Protein AF-A0A5J2KCX3-F1 (afdb_monomer_lite)

Secondary structure (DSSP, 8-state):
-PPPEEEEEEEEE-SS-GGG-HHHHHHT-EEEEEEEEETTSPPEEEEGGGTPPPPHHHHHHHH-TT-EEEESSHHHHHHHHHHH-GGG---GGGEEEHHHHHHTTT--SSHHHHHHHTT--GGGT--HHHHHHHHHHSS---TTSS-SS--TTT-HHHHHHHHHHHTHHHHHHHHHHHHS--TTSSHHHHHHHHHHHHHHHH-EE--HHHHHHHHHHHHHHHHHHHHHHHHHTTTS-S-TT-HHHHHHHHHHHH----S---HHHHHHHHT-TTS-HHHHHHHHHHHHHT-THHHHHHHHHHHB-TTSEE---EETT-STTT---EE-SS-GGGPPPP-S-----S-----HHHHSSS---TTT-SEEEESS--S-HHHHHHHHTTTSHHHHHHTT-----EEEE---TTSHHHHHHHHHHSS--HHHHHHHHHHHTT--

Foldseek 3Di:
DPQKEKEKDFQKAFQFDCLLDLLQRLLRIDTQWIWIDIDPGDIAIDGVVVVDDDPPVLLCLQVPPRYAYEYAPVLRVLSNCVNHPVSSRDQLLRYDHLLLLQLLVLHHSDLLSLCVVQVPDCPLPDPPLLVVLSCQAHYFDDPPDPGRHDDCVNCVPSVVVNRVSRNSSRVSSVVSVVRGDCPSCDDPNVVVQSVQSVDQVVFAFDPLVVLVVVLVVLVVVQCVLQVVVCVLQVNQGRGLQPFVSLQVSCCVVPVDHQPGLDPVSLVVQLPDPPDDPSNNVSSVSNNSNVDPPSVLSVSLNSNAHPVRGHGPQWDQSPPSVPRDIFGDRNHPVPDDDDPDPDCDDPDDDDDLVVCLPDDACQSNDQEAEAPDFDQDLSSVVSNCVSNDPVSNVVVVHPDHHHYHYDADPPDCSVLSVVVNVDVDDSVVSVVVSCVVVVND

InterPro domains:
  IPR012337 Ribonuclease H-like superfamily [SSF53098] (6-189)
  IPR027417 P-loop containing nucleoside triphosphate hydrolase [G3DSA:3.40.50.300] (278-439)
  IPR027417 P-loop containing nucleoside triphosphate hydrolase [SSF52540] (343-435)
  IPR043502 DNA/RNA polymerase superfamily [SSF56672] (184-343)

Structure (mmCIF, N/CA/C/O backbone):
data_AF-A0A5J2KCX3-F1
#
_entry.id   AF-A0A5J2KCX3-F1
#
loop_
_atom_site.group_PDB
_atom_site.id
_atom_site.type_symbol
_atom_site.label_atom_id
_atom_site.label_alt_id
_atom_site.label_comp_id
_atom_site.label_asym_id
_atom_site.label_entity_id
_atom_site.label_seq_id
_atom_site.pdbx_PDB_ins_code
_atom_site.Cartn_x
_atom_site.Cartn_y
_atom_site.Cartn_z
_atom_site.occupancy
_atom_site.B_iso_or_equiv
_atom_site.auth_seq_id
_atom_site.auth_comp_id
_atom_site.auth_asym_id
_atom_site.auth_atom_id
_atom_site.pdbx_PDB_model_num
ATOM 1 N N . MET A 1 1 ? 18.444 -20.782 -22.127 1.00 43.31 1 MET A N 1
ATOM 2 C CA . MET A 1 1 ? 18.309 -19.416 -22.672 1.00 43.31 1 MET A CA 1
ATOM 3 C C . MET A 1 1 ? 18.262 -18.481 -21.482 1.00 43.31 1 MET A C 1
ATOM 5 O O . MET A 1 1 ? 17.518 -18.776 -20.557 1.00 43.31 1 MET A O 1
ATOM 9 N N . SER A 1 2 ? 19.122 -17.466 -21.430 1.00 58.19 2 SER A N 1
ATOM 10 C CA . SER A 1 2 ? 19.048 -16.434 -20.390 1.00 58.19 2 SER A CA 1
ATOM 11 C C . SER A 1 2 ? 17.694 -15.732 -20.489 1.00 58.19 2 SER A C 1
ATOM 13 O O . SER A 1 2 ? 17.305 -15.339 -21.587 1.00 58.19 2 SER A O 1
ATOM 15 N N . GLU A 1 3 ? 16.966 -15.627 -19.379 1.00 78.12 3 GLU A N 1
ATOM 16 C CA . GLU A 1 3 ? 15.687 -14.911 -19.328 1.00 78.12 3 GLU A CA 1
ATOM 17 C C . GLU A 1 3 ? 15.898 -13.441 -19.716 1.00 78.12 3 GLU A C 1
ATOM 19 O O . GLU A 1 3 ? 16.851 -12.812 -19.255 1.00 78.12 3 GLU A O 1
ATOM 24 N N . ASN A 1 4 ? 15.024 -12.898 -20.567 1.00 93.31 4 ASN A N 1
ATOM 25 C CA . ASN A 1 4 ? 15.053 -11.483 -20.920 1.00 93.31 4 ASN A CA 1
ATOM 26 C C . ASN A 1 4 ? 14.422 -10.675 -19.778 1.00 93.31 4 ASN A C 1
ATOM 28 O O . ASN A 1 4 ? 13.299 -10.964 -19.359 1.00 93.31 4 ASN A O 1
ATOM 32 N N . ILE A 1 5 ? 15.133 -9.676 -19.260 1.00 97.12 5 ILE A N 1
ATOM 33 C CA . ILE A 1 5 ? 14.689 -8.865 -18.124 1.00 97.12 5 ILE A CA 1
ATOM 34 C C . ILE A 1 5 ? 14.474 -7.422 -18.573 1.00 97.12 5 ILE A C 1
ATOM 36 O O . ILE A 1 5 ? 15.388 -6.776 -19.087 1.00 97.12 5 ILE A O 1
ATOM 40 N N . LEU A 1 6 ? 13.281 -6.897 -18.307 1.00 98.06 6 LEU A N 1
ATOM 41 C CA . LEU A 1 6 ? 12.990 -5.471 -18.320 1.00 98.06 6 LEU A CA 1
ATOM 42 C C . LEU A 1 6 ? 13.058 -4.944 -16.888 1.00 98.06 6 LEU A C 1
ATOM 44 O O . LEU A 1 6 ? 12.245 -5.317 -16.046 1.00 98.06 6 LEU A O 1
ATOM 48 N N . TRP A 1 7 ? 14.009 -4.061 -16.623 1.00 98.12 7 TRP A N 1
ATOM 49 C CA . TRP A 1 7 ? 14.049 -3.271 -15.398 1.00 98.12 7 TRP A CA 1
ATOM 50 C C . TRP A 1 7 ? 13.183 -2.038 -15.574 1.00 98.12 7 TRP A C 1
ATOM 52 O O . TRP A 1 7 ? 13.244 -1.416 -16.637 1.00 98.12 7 TRP A O 1
ATOM 62 N N . GLY A 1 8 ? 12.435 -1.660 -14.545 1.00 97.31 8 GLY A N 1
ATOM 63 C CA . GLY A 1 8 ? 11.684 -0.417 -14.576 1.00 97.31 8 GLY A CA 1
ATOM 64 C C . GLY A 1 8 ? 11.508 0.236 -13.216 1.00 97.31 8 GLY A C 1
ATOM 65 O O . GLY A 1 8 ? 11.682 -0.402 -12.178 1.00 97.31 8 GLY A O 1
ATOM 66 N N . ASP A 1 9 ? 11.178 1.520 -13.275 1.00 97.06 9 ASP A N 1
ATOM 67 C CA . ASP A 1 9 ? 10.802 2.368 -12.149 1.00 97.06 9 ASP A CA 1
ATOM 68 C C . ASP A 1 9 ? 9.932 3.532 -12.659 1.00 97.06 9 ASP A C 1
ATOM 70 O O . ASP A 1 9 ? 10.119 3.998 -13.795 1.00 97.06 9 ASP A O 1
ATOM 74 N N . LEU A 1 10 ? 8.945 3.964 -11.866 1.00 97.25 10 LEU A N 1
ATOM 75 C CA . LEU A 1 10 ? 8.004 5.015 -12.253 1.00 97.25 10 LEU A CA 1
ATOM 76 C C . LEU A 1 10 ? 8.040 6.203 -11.3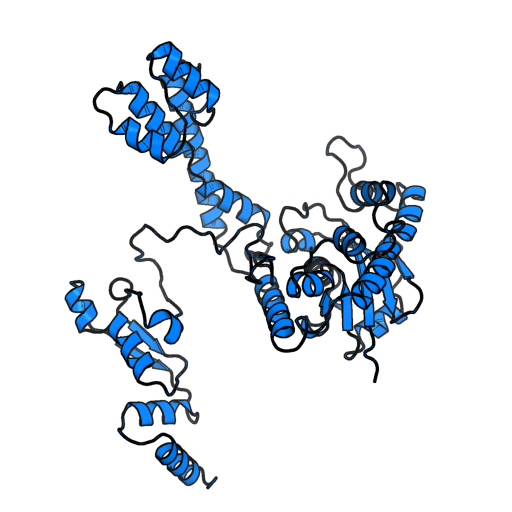03 1.00 97.25 10 LEU A C 1
ATOM 78 O O . LEU A 1 10 ? 7.839 6.078 -10.097 1.00 97.25 10 LEU A O 1
ATOM 82 N N . GLU A 1 11 ? 8.058 7.390 -11.896 1.00 96.88 11 GLU A N 1
ATOM 83 C CA . GLU A 1 11 ? 7.755 8.620 -11.179 1.00 96.88 11 GLU A CA 1
ATOM 84 C C . GLU A 1 11 ? 6.346 9.081 -11.520 1.00 96.88 11 GLU A C 1
ATOM 86 O O . GLU A 1 11 ? 5.977 9.235 -12.689 1.00 96.88 11 GLU A O 1
ATOM 91 N N . THR A 1 12 ? 5.529 9.288 -10.490 1.00 97.31 12 THR A N 1
ATOM 92 C CA . THR A 1 12 ? 4.077 9.429 -10.642 1.00 97.31 12 THR A CA 1
ATOM 93 C C . THR A 1 12 ? 3.536 10.592 -9.822 1.00 97.31 12 THR A C 1
ATOM 95 O O . THR A 1 12 ? 4.061 10.941 -8.766 1.00 97.31 12 THR A O 1
ATOM 98 N N . PHE A 1 13 ? 2.476 11.228 -10.311 1.00 97.38 13 PHE A N 1
ATOM 99 C CA . PHE A 1 13 ? 1.770 12.290 -9.602 1.00 97.38 13 PHE A CA 1
ATOM 100 C C . PHE A 1 13 ? 0.325 11.877 -9.349 1.00 97.38 13 PHE A C 1
ATOM 102 O O . PHE A 1 13 ? -0.349 11.410 -10.256 1.00 97.38 13 PHE A O 1
ATOM 109 N N . SER A 1 14 ? -0.180 12.127 -8.143 1.00 95.94 14 SER A N 1
ATOM 110 C CA . SER A 1 14 ? -1.608 12.026 -7.831 1.00 95.94 14 SER A CA 1
ATOM 111 C C . SER A 1 14 ? -1.989 13.120 -6.844 1.00 95.94 14 SER A C 1
ATOM 113 O O . SER A 1 14 ? -1.207 13.488 -5.958 1.00 95.94 14 SER A O 1
ATOM 115 N N . GLU A 1 15 ? -3.209 13.641 -6.964 1.00 94.19 15 GLU A N 1
ATOM 116 C CA . GLU A 1 15 ? -3.770 14.519 -5.936 1.00 94.19 15 GLU A CA 1
ATOM 117 C C . GLU A 1 15 ? -4.104 13.751 -4.652 1.00 94.19 15 GLU A C 1
ATOM 119 O O . GLU A 1 15 ? -4.073 14.322 -3.554 1.00 94.19 15 GLU A O 1
ATOM 124 N N . ILE A 1 16 ? -4.386 12.453 -4.788 1.00 93.69 16 ILE A N 1
ATOM 125 C CA . ILE A 1 16 ? -4.653 11.549 -3.678 1.00 93.69 16 ILE A CA 1
ATOM 126 C C . ILE A 1 16 ? -3.311 11.208 -3.020 1.00 93.69 16 ILE A C 1
ATOM 128 O O . ILE A 1 16 ? -2.385 10.753 -3.687 1.00 93.69 16 ILE A O 1
ATOM 132 N N . PRO A 1 17 ? -3.144 11.420 -1.705 1.00 92.56 17 PRO A N 1
ATOM 133 C CA . PRO A 1 17 ? -1.904 11.062 -1.028 1.00 92.56 17 PRO A CA 1
ATOM 134 C C . PRO A 1 17 ? -1.668 9.547 -1.017 1.00 92.56 17 PRO A C 1
ATOM 136 O O . PRO A 1 17 ? -2.547 8.799 -0.610 1.00 92.56 17 PRO A O 1
ATOM 139 N N . ILE A 1 18 ? -0.438 9.098 -1.293 1.00 92.50 18 ILE A N 1
ATOM 140 C CA . ILE A 1 18 ? -0.064 7.664 -1.258 1.00 92.50 18 ILE A CA 1
ATOM 141 C C . ILE A 1 18 ? -0.337 6.976 0.094 1.00 92.50 18 ILE A C 1
ATOM 143 O O . ILE A 1 18 ? -0.551 5.771 0.169 1.00 92.50 18 ILE A O 1
ATOM 147 N N . LYS A 1 19 ? -0.381 7.746 1.189 1.00 92.00 19 LYS A N 1
ATOM 148 C CA . LYS A 1 19 ? -0.739 7.247 2.529 1.00 92.00 19 LYS A CA 1
ATOM 149 C C . LYS A 1 19 ? -2.197 6.785 2.653 1.00 92.00 19 LYS A C 1
ATOM 151 O O . LYS A 1 19 ? -2.518 6.156 3.652 1.00 92.00 19 LYS A O 1
ATOM 156 N N . ASN A 1 20 ? -3.043 7.128 1.682 1.00 93.00 20 ASN A N 1
ATOM 157 C CA . ASN A 1 20 ? -4.406 6.621 1.545 1.00 93.00 20 ASN A CA 1
ATOM 158 C C . ASN A 1 20 ? -4.430 5.269 0.795 1.00 93.00 20 ASN A C 1
ATOM 160 O O . ASN A 1 20 ? -5.457 4.827 0.305 1.00 93.00 20 ASN A O 1
ATOM 164 N N . GLY A 1 21 ? -3.272 4.630 0.625 1.00 93.88 21 GLY A N 1
ATOM 165 C CA . GLY A 1 21 ? -3.140 3.358 -0.064 1.00 93.88 21 GLY A CA 1
ATOM 166 C C . GLY A 1 21 ? -2.875 3.479 -1.558 1.00 93.88 21 GLY A C 1
ATOM 167 O O . GLY A 1 21 ? -3.341 4.387 -2.244 1.00 93.88 21 GLY A O 1
ATOM 168 N N . THR A 1 22 ? -2.110 2.513 -2.065 1.00 96.25 22 THR A N 1
ATOM 169 C CA . THR A 1 22 ? -1.644 2.456 -3.455 1.00 96.25 22 THR A CA 1
ATOM 170 C C . THR A 1 22 ? -2.788 2.430 -4.463 1.00 96.25 22 THR A C 1
ATOM 172 O O . THR A 1 22 ? -2.712 3.098 -5.485 1.00 96.25 22 THR A O 1
ATOM 175 N N . HIS A 1 23 ? -3.858 1.681 -4.189 1.00 96.75 23 HIS A N 1
ATOM 176 C CA . HIS A 1 23 ? -4.968 1.549 -5.133 1.00 96.75 23 HIS A CA 1
ATOM 177 C C . HIS A 1 23 ? -5.791 2.835 -5.246 1.00 96.75 23 HIS A C 1
ATOM 179 O O . HIS A 1 23 ? -6.062 3.266 -6.359 1.00 96.75 23 HIS A O 1
ATOM 185 N N . ALA A 1 24 ? -6.125 3.482 -4.124 1.00 95.62 24 ALA A N 1
ATOM 186 C CA . ALA A 1 24 ? -6.794 4.784 -4.144 1.00 95.62 24 ALA A CA 1
ATOM 187 C C . ALA A 1 24 ? -5.898 5.863 -4.775 1.00 95.62 24 ALA A C 1
ATOM 189 O O . ALA A 1 24 ? -6.363 6.674 -5.566 1.00 95.62 24 ALA A O 1
ATOM 190 N N . TYR A 1 25 ? -4.590 5.841 -4.486 1.00 96.94 25 TYR A N 1
ATOM 191 C CA . TYR A 1 25 ? -3.611 6.704 -5.154 1.00 96.94 25 TYR A CA 1
ATOM 192 C C . TYR A 1 25 ? -3.635 6.527 -6.680 1.00 96.94 25 TYR A C 1
ATOM 194 O O . TYR A 1 25 ? -3.673 7.522 -7.407 1.00 96.94 25 TYR A O 1
ATOM 202 N N . ALA A 1 26 ? -3.630 5.272 -7.143 1.00 97.38 26 ALA A N 1
ATOM 203 C CA . ALA A 1 26 ? -3.521 4.897 -8.548 1.00 97.38 26 ALA A CA 1
ATOM 204 C C . ALA A 1 26 ? -4.733 5.305 -9.400 1.00 97.38 26 ALA A C 1
ATOM 206 O O . ALA A 1 26 ? -4.553 5.582 -10.581 1.00 97.38 26 ALA A O 1
ATOM 207 N N . GLU A 1 27 ? -5.937 5.402 -8.824 1.00 95.38 27 GLU A N 1
ATOM 208 C CA . GLU A 1 27 ? -7.145 5.840 -9.550 1.00 95.38 27 GLU A CA 1
ATOM 209 C C . GLU A 1 27 ? -7.016 7.252 -10.139 1.00 95.38 27 GLU A C 1
ATOM 211 O O . GLU A 1 27 ? -7.583 7.536 -11.190 1.00 95.38 27 GLU A O 1
ATOM 216 N N . GLY A 1 28 ? -6.265 8.128 -9.466 1.00 93.88 28 GLY A N 1
ATOM 217 C CA . GLY A 1 28 ? -5.976 9.491 -9.917 1.00 93.88 28 GLY A CA 1
ATOM 218 C C . GLY A 1 28 ? -4.515 9.716 -10.303 1.00 93.88 28 GLY A C 1
ATOM 219 O O . GLY A 1 28 ? -4.093 10.870 -10.388 1.00 93.88 28 GLY A O 1
ATOM 220 N N . ALA A 1 29 ? -3.727 8.648 -10.453 1.00 97.19 29 ALA A N 1
ATOM 221 C CA . ALA A 1 29 ? -2.301 8.763 -10.713 1.00 97.19 29 ALA A CA 1
ATOM 222 C C . ALA A 1 29 ? -1.999 8.974 -12.200 1.00 97.19 29 ALA A C 1
ATOM 224 O O . ALA A 1 29 ? -2.553 8.320 -13.080 1.00 97.19 29 ALA A O 1
ATOM 225 N N . GLU A 1 30 ? -1.037 9.847 -12.462 1.00 96.44 30 GLU A N 1
ATOM 226 C CA . GLU A 1 30 ? -0.424 10.079 -13.760 1.00 96.44 30 GLU A CA 1
ATOM 227 C C . GLU A 1 30 ? 1.025 9.592 -13.706 1.00 96.44 30 GLU A C 1
ATOM 229 O O . GLU A 1 30 ? 1.788 10.007 -12.830 1.00 96.44 30 GLU A O 1
ATOM 234 N N . VAL A 1 31 ? 1.417 8.728 -14.644 1.00 97.56 31 VAL A N 1
ATOM 235 C CA . VAL A 1 31 ? 2.825 8.356 -14.833 1.00 97.56 31 VAL A CA 1
ATOM 236 C C . VAL A 1 31 ? 3.515 9.488 -15.581 1.00 97.56 31 VAL A C 1
ATOM 238 O O . VAL A 1 31 ? 3.147 9.798 -16.712 1.00 97.56 31 VAL A O 1
ATOM 241 N N . MET A 1 32 ? 4.499 10.108 -14.939 1.00 97.25 32 MET A N 1
ATOM 242 C CA . MET A 1 32 ? 5.237 11.242 -15.483 1.00 97.25 32 MET A CA 1
ATOM 243 C C . MET A 1 32 ? 6.518 10.793 -16.175 1.00 97.25 32 MET A C 1
ATOM 245 O O . MET A 1 32 ? 6.762 11.170 -17.320 1.00 97.25 32 MET A O 1
ATOM 249 N N . LEU A 1 33 ? 7.319 9.981 -15.482 1.00 97.62 33 LEU A N 1
ATOM 250 C CA . LEU A 1 33 ? 8.544 9.398 -16.015 1.00 97.62 33 LEU A CA 1
ATOM 251 C C . LEU A 1 33 ? 8.480 7.882 -15.886 1.00 97.62 33 LEU A C 1
ATOM 253 O O . LEU A 1 33 ? 8.009 7.357 -14.877 1.00 97.62 33 LEU A O 1
ATOM 257 N N . PHE A 1 34 ? 8.991 7.195 -16.901 1.00 97.88 34 PHE A N 1
ATOM 258 C CA . PHE A 1 34 ? 9.210 5.757 -16.871 1.00 97.88 34 PHE A CA 1
ATOM 259 C C . PHE A 1 34 ? 10.689 5.501 -17.164 1.00 97.88 34 PHE A C 1
ATOM 261 O O . PHE A 1 34 ? 11.131 5.577 -18.315 1.00 97.88 34 PHE A O 1
ATOM 268 N N . ALA A 1 35 ? 11.459 5.217 -16.116 1.00 97.50 35 ALA A N 1
ATOM 269 C CA . ALA A 1 35 ? 12.824 4.739 -16.252 1.00 97.50 35 ALA A CA 1
ATOM 270 C C . ALA A 1 35 ? 12.806 3.249 -16.600 1.00 97.50 35 ALA A C 1
ATOM 272 O O . ALA A 1 35 ? 12.064 2.472 -16.001 1.00 97.50 35 ALA A O 1
ATOM 273 N N . TRP A 1 36 ? 13.602 2.832 -17.580 1.00 98.00 36 TRP A N 1
ATOM 274 C CA . TRP A 1 36 ? 13.632 1.447 -18.025 1.00 98.00 36 TRP A CA 1
ATOM 275 C C . TRP A 1 36 ? 14.977 1.047 -18.612 1.00 98.00 36 TRP A C 1
ATOM 277 O O . TRP A 1 36 ? 15.740 1.870 -19.122 1.00 98.00 36 TRP A O 1
ATOM 287 N N . ALA A 1 37 ? 15.261 -0.250 -18.566 1.00 97.81 37 ALA A N 1
ATOM 288 C CA . ALA A 1 37 ? 16.454 -0.806 -19.178 1.00 97.81 37 ALA A CA 1
ATOM 289 C C . ALA A 1 37 ? 16.279 -2.301 -19.475 1.00 97.81 37 ALA A C 1
ATOM 291 O O . ALA A 1 37 ? 15.648 -3.021 -18.705 1.00 97.81 37 ALA A O 1
ATOM 292 N N . ILE A 1 38 ? 16.859 -2.787 -20.574 1.00 97.00 38 ILE A N 1
ATOM 293 C CA . ILE A 1 38 ? 16.788 -4.204 -20.966 1.00 97.00 38 ILE A CA 1
ATOM 294 C C . ILE A 1 38 ? 18.089 -4.897 -20.567 1.00 97.00 38 ILE A C 1
ATOM 296 O O . ILE A 1 38 ? 19.165 -4.444 -20.952 1.00 97.00 38 ILE A O 1
ATOM 300 N N . ASN A 1 39 ? 18.001 -5.997 -19.818 1.00 95.31 39 ASN A N 1
ATOM 301 C CA . ASN A 1 39 ? 19.136 -6.801 -19.349 1.00 95.31 39 ASN A CA 1
ATOM 302 C C . ASN A 1 39 ? 20.215 -5.934 -18.682 1.00 95.31 39 ASN A C 1
ATOM 304 O O . ASN A 1 39 ? 19.905 -5.264 -17.699 1.00 95.31 39 ASN A O 1
ATOM 308 N N . ASP A 1 40 ? 21.437 -5.910 -19.221 1.00 94.06 40 ASP A N 1
ATOM 309 C CA . ASP A 1 40 ? 22.555 -5.055 -18.788 1.00 94.06 40 ASP A CA 1
ATOM 310 C C . ASP A 1 40 ? 22.742 -3.811 -19.681 1.00 94.06 40 ASP A C 1
ATOM 312 O O . ASP A 1 40 ? 23.729 -3.088 -19.563 1.00 94.06 40 ASP A O 1
ATOM 316 N N . GLY A 1 41 ? 21.796 -3.544 -20.586 1.00 95.06 41 GLY A N 1
ATOM 317 C CA . GLY A 1 41 ? 21.801 -2.372 -21.455 1.00 95.06 41 GLY A CA 1
ATOM 318 C C . GLY A 1 41 ? 21.657 -1.046 -20.692 1.00 95.06 41 GLY A C 1
ATOM 319 O O . GLY A 1 41 ? 21.331 -1.042 -19.493 1.00 95.06 41 GLY A O 1
ATOM 320 N N . PRO A 1 42 ? 21.876 0.089 -21.385 1.00 95.50 42 PRO A N 1
ATOM 321 C CA . PRO A 1 42 ? 21.829 1.416 -20.780 1.00 95.50 42 PRO A CA 1
ATOM 322 C C . PRO A 1 42 ? 20.446 1.725 -20.200 1.00 95.50 42 PRO A C 1
ATOM 324 O O . PRO A 1 42 ? 19.422 1.279 -20.726 1.00 95.50 42 PRO A O 1
ATOM 327 N N . VAL A 1 43 ? 20.429 2.507 -19.120 1.00 95.69 43 VAL A N 1
ATOM 328 C CA . VAL A 1 43 ? 19.188 3.022 -18.539 1.00 95.69 43 VAL A CA 1
ATOM 329 C C . VAL A 1 43 ? 18.676 4.179 -19.384 1.00 95.69 43 VAL A C 1
ATOM 331 O O . VAL A 1 43 ? 19.417 5.102 -19.712 1.00 95.69 43 VAL A O 1
ATOM 334 N N . ASN A 1 44 ? 17.398 4.115 -19.735 1.00 96.56 44 ASN A N 1
ATOM 335 C CA . ASN A 1 44 ? 16.683 5.143 -20.473 1.00 96.56 44 ASN A CA 1
ATOM 336 C C . ASN A 1 44 ? 15.561 5.687 -19.593 1.00 96.56 44 ASN A C 1
ATOM 338 O O . ASN A 1 44 ? 14.965 4.942 -18.821 1.00 96.56 44 ASN A O 1
ATOM 342 N N . VAL A 1 45 ? 15.232 6.968 -19.736 1.00 96.75 45 VAL A N 1
ATOM 343 C CA . VAL A 1 45 ? 14.095 7.578 -19.039 1.00 96.75 45 VAL A CA 1
ATOM 344 C C . VAL A 1 45 ? 13.157 8.167 -20.076 1.00 96.75 45 VAL A C 1
ATOM 346 O O . VAL A 1 45 ? 13.530 9.054 -20.842 1.00 96.75 45 VAL A O 1
ATOM 349 N N . TRP A 1 46 ? 11.939 7.642 -20.123 1.00 97.44 46 TRP A N 1
ATOM 350 C CA . TRP A 1 46 ? 10.877 8.172 -20.961 1.00 97.44 46 TRP A CA 1
ATOM 351 C C . TRP A 1 46 ? 10.106 9.247 -20.198 1.00 97.44 46 TRP A C 1
ATOM 353 O O . TRP A 1 46 ? 9.433 8.947 -19.213 1.00 97.44 46 TRP A O 1
ATOM 363 N N . ASP A 1 47 ? 10.187 10.491 -20.672 1.00 96.88 47 ASP A N 1
ATOM 364 C CA . ASP A 1 47 ? 9.286 11.563 -20.249 1.00 96.88 47 ASP A CA 1
ATOM 365 C C . ASP A 1 47 ? 7.940 11.412 -20.965 1.00 96.88 47 ASP A C 1
ATOM 367 O O . ASP A 1 47 ? 7.780 11.778 -22.134 1.00 96.88 47 ASP A O 1
ATOM 371 N N . VAL A 1 48 ? 6.966 10.851 -20.251 1.00 96.25 48 VAL A N 1
ATOM 372 C CA . VAL A 1 48 ? 5.604 10.636 -20.750 1.00 96.25 48 VAL A CA 1
ATOM 373 C C . VAL A 1 48 ? 4.915 11.980 -21.009 1.00 96.25 48 VAL A C 1
ATOM 375 O O . VAL A 1 48 ? 4.141 12.130 -21.956 1.00 96.25 48 VAL A O 1
ATOM 378 N N . THR A 1 49 ? 5.225 12.993 -20.197 1.00 94.31 49 THR A N 1
ATOM 379 C CA . THR A 1 49 ? 4.578 14.312 -20.251 1.00 94.31 49 THR A CA 1
ATOM 380 C C . THR A 1 49 ? 4.983 15.126 -21.481 1.00 94.31 49 THR A C 1
ATOM 382 O O . THR A 1 49 ? 4.283 16.070 -21.858 1.00 94.31 49 THR A O 1
ATOM 385 N N . ALA A 1 50 ? 6.081 14.746 -22.143 1.00 92.69 50 ALA A N 1
ATOM 386 C CA . ALA A 1 50 ? 6.557 15.374 -23.372 1.00 92.69 50 ALA A CA 1
ATOM 387 C C . ALA A 1 50 ? 5.657 15.094 -24.595 1.00 92.69 50 ALA A C 1
ATOM 389 O O . ALA A 1 50 ? 5.828 15.729 -25.634 1.00 92.69 50 ALA A O 1
ATOM 390 N N . GLY A 1 51 ? 4.695 14.166 -24.491 1.00 86.50 51 GLY A N 1
ATOM 391 C CA . GLY A 1 51 ? 3.740 13.853 -25.563 1.00 86.50 51 GLY A CA 1
ATOM 392 C C . GLY A 1 51 ? 4.296 12.955 -26.674 1.00 86.50 51 GLY A C 1
ATOM 393 O O . GLY A 1 51 ? 3.637 12.766 -27.695 1.00 86.50 51 GLY A O 1
ATOM 394 N N . GLY A 1 52 ? 5.493 12.393 -26.488 1.00 85.88 52 GLY A N 1
ATOM 395 C CA . GLY A 1 52 ? 6.021 11.341 -27.354 1.00 85.88 52 GLY A CA 1
ATOM 396 C C . GLY A 1 52 ? 5.260 10.022 -27.177 1.00 85.88 52 GLY A C 1
ATOM 397 O O . GLY A 1 52 ? 4.707 9.745 -26.113 1.00 85.88 52 GLY A O 1
ATOM 398 N N . GLY A 1 53 ? 5.240 9.191 -28.222 1.00 92.31 53 GLY A N 1
ATOM 399 C CA . GLY A 1 53 ? 4.739 7.817 -28.119 1.00 92.31 53 GLY A CA 1
ATOM 400 C C . GLY A 1 53 ? 5.614 6.941 -27.213 1.00 92.31 53 GLY A C 1
ATOM 401 O O . GLY A 1 53 ? 6.726 7.323 -26.848 1.00 92.31 53 GLY A O 1
ATOM 402 N N . ILE A 1 54 ? 5.119 5.746 -26.877 1.00 95.75 54 ILE A N 1
ATOM 403 C CA . ILE A 1 54 ? 5.876 4.764 -26.085 1.00 95.75 54 ILE A CA 1
ATOM 404 C C . ILE A 1 54 ? 7.174 4.415 -26.841 1.00 95.75 54 ILE A C 1
ATOM 406 O O . ILE A 1 54 ? 7.092 4.059 -28.022 1.00 95.75 54 ILE A O 1
ATOM 410 N N . PRO A 1 55 ? 8.357 4.476 -26.200 1.00 96.81 55 PRO A N 1
ATOM 411 C CA . PRO A 1 55 ? 9.604 4.053 -26.822 1.00 96.81 55 PRO A CA 1
ATOM 412 C C . PRO A 1 55 ? 9.507 2.620 -27.349 1.00 96.81 55 PRO A C 1
ATOM 414 O O . PRO A 1 55 ? 9.069 1.720 -26.634 1.00 96.81 55 PRO A O 1
ATOM 417 N N . HIS A 1 56 ? 9.944 2.402 -28.590 1.00 95.12 56 HIS A N 1
ATOM 418 C CA . HIS A 1 56 ? 9.769 1.121 -29.279 1.00 95.12 56 HIS A CA 1
ATOM 419 C C . HIS A 1 56 ? 10.354 -0.061 -28.492 1.00 95.12 56 HIS A C 1
ATOM 421 O O . HIS A 1 56 ? 9.632 -1.013 -28.218 1.00 95.12 56 HIS A O 1
ATOM 427 N N . GLY A 1 57 ? 11.602 0.047 -28.019 1.00 95.06 57 GLY A N 1
ATOM 428 C CA . GLY A 1 57 ? 12.242 -1.024 -27.244 1.00 95.06 57 GLY A CA 1
ATOM 429 C C . GLY A 1 57 ? 11.548 -1.334 -25.911 1.00 95.06 57 GLY A C 1
ATOM 430 O O . GLY A 1 57 ? 11.477 -2.494 -25.515 1.00 95.06 57 GLY A O 1
ATOM 431 N N . LEU A 1 58 ? 10.971 -0.325 -25.243 1.00 96.81 58 LEU A N 1
ATOM 432 C CA . LEU A 1 58 ? 10.165 -0.536 -24.035 1.00 96.81 58 LEU A CA 1
ATOM 433 C C . LEU A 1 58 ? 8.885 -1.310 -24.366 1.00 96.81 58 LEU A C 1
ATOM 435 O O . LEU A 1 58 ? 8.533 -2.264 -23.674 1.00 96.81 58 LEU A O 1
ATOM 439 N N . TYR A 1 59 ? 8.195 -0.903 -25.432 1.00 96.19 59 TYR A N 1
ATOM 440 C CA . TYR A 1 59 ? 6.973 -1.564 -25.873 1.00 96.19 59 TYR A CA 1
ATOM 441 C C . TYR A 1 59 ? 7.227 -3.022 -26.271 1.00 96.19 59 TYR A C 1
ATOM 443 O O . TYR A 1 59 ? 6.511 -3.907 -25.809 1.00 96.19 59 TYR A O 1
ATOM 451 N N . GLU A 1 60 ? 8.269 -3.284 -27.063 1.00 95.56 60 GLU A N 1
ATOM 452 C CA . GLU A 1 60 ? 8.653 -4.639 -27.467 1.00 95.56 60 GLU A CA 1
ATOM 453 C C . GLU A 1 60 ? 8.961 -5.525 -26.258 1.00 95.56 60 GLU A C 1
ATOM 455 O O . GLU A 1 60 ? 8.413 -6.621 -26.149 1.00 95.56 60 GLU A O 1
ATOM 460 N N . ALA A 1 61 ? 9.754 -5.027 -25.303 1.00 95.88 61 ALA A N 1
ATOM 461 C CA . ALA A 1 61 ? 10.071 -5.757 -24.080 1.00 95.88 61 ALA A CA 1
ATOM 462 C C . ALA A 1 61 ? 8.814 -6.081 -23.251 1.00 95.88 61 ALA A C 1
ATOM 464 O O . ALA A 1 61 ? 8.696 -7.169 -22.691 1.00 95.88 61 ALA A O 1
ATOM 465 N N . ILE A 1 62 ? 7.837 -5.173 -23.183 1.00 95.88 62 ILE A N 1
ATOM 466 C CA . ILE A 1 62 ? 6.591 -5.428 -22.450 1.00 95.88 62 ILE A CA 1
ATOM 467 C C . ILE A 1 62 ? 5.683 -6.411 -23.196 1.00 95.88 62 ILE A C 1
ATOM 469 O O . ILE A 1 62 ? 5.073 -7.267 -22.556 1.00 95.88 62 ILE A O 1
ATOM 473 N N . VAL A 1 63 ? 5.576 -6.335 -24.522 1.00 93.88 63 VAL A N 1
ATOM 474 C CA . VAL A 1 63 ? 4.693 -7.226 -25.297 1.00 93.88 63 VAL A CA 1
ATOM 475 C C . VAL A 1 63 ? 5.257 -8.646 -25.399 1.00 93.88 63 VAL A C 1
ATOM 477 O O . VAL A 1 63 ? 4.483 -9.602 -25.380 1.00 93.88 63 VAL A O 1
ATOM 480 N N . ALA A 1 64 ? 6.581 -8.790 -25.430 1.00 94.88 64 ALA A N 1
ATOM 481 C CA . ALA A 1 64 ? 7.287 -10.067 -25.441 1.00 94.88 64 ALA A CA 1
ATOM 482 C C . ALA A 1 64 ? 6.930 -10.936 -24.208 1.00 94.88 64 ALA A C 1
ATOM 484 O O . ALA A 1 64 ? 7.301 -10.574 -23.084 1.00 94.88 64 ALA A O 1
ATOM 485 N N . PRO A 1 65 ? 6.209 -12.068 -24.362 1.00 92.69 65 PRO A N 1
ATOM 486 C CA . PRO A 1 65 ? 5.682 -12.852 -23.237 1.00 92.69 65 PRO A CA 1
ATOM 487 C C . PRO A 1 65 ? 6.766 -13.477 -22.346 1.00 92.69 65 PRO A C 1
ATOM 489 O O . PRO A 1 65 ? 6.536 -13.685 -21.156 1.00 92.69 65 PRO A O 1
ATOM 492 N N . GLU A 1 66 ? 7.943 -13.742 -22.902 1.00 93.62 66 GLU A N 1
ATOM 493 C CA . GLU A 1 66 ? 9.120 -14.282 -22.224 1.00 93.62 66 GLU A CA 1
ATOM 494 C C . GLU A 1 66 ? 9.891 -13.246 -21.394 1.00 93.62 66 GLU A C 1
ATOM 496 O O . GLU A 1 66 ? 10.749 -13.620 -20.594 1.00 93.62 66 GLU A O 1
ATOM 501 N N . THR A 1 67 ? 9.596 -11.952 -21.560 1.00 97.06 67 THR A N 1
ATOM 502 C CA . THR A 1 67 ? 10.277 -10.894 -20.811 1.00 97.06 67 THR A CA 1
ATOM 503 C C . THR A 1 67 ? 9.670 -10.745 -19.420 1.00 97.06 67 THR A C 1
ATOM 505 O O . THR A 1 67 ? 8.467 -10.479 -19.275 1.00 97.06 67 THR A O 1
ATOM 508 N N . LEU A 1 68 ? 10.517 -10.867 -18.396 1.00 97.56 68 LEU A N 1
ATOM 509 C CA . LEU A 1 68 ? 10.168 -10.626 -16.997 1.00 97.56 68 LEU A CA 1
ATOM 510 C C . LEU A 1 68 ? 10.373 -9.156 -16.630 1.00 97.56 68 LEU A C 1
ATOM 512 O O . LEU A 1 68 ? 11.376 -8.552 -17.001 1.00 97.56 68 LEU A O 1
ATOM 516 N N . LEU A 1 69 ? 9.439 -8.595 -15.864 1.00 98.25 69 LEU A N 1
ATOM 517 C CA . LEU A 1 69 ? 9.465 -7.199 -15.432 1.00 98.25 69 LEU A CA 1
ATOM 518 C C . LEU A 1 69 ? 9.964 -7.119 -13.991 1.00 98.25 69 LEU A C 1
ATOM 520 O O . LEU A 1 69 ? 9.266 -7.560 -13.082 1.00 98.25 69 LEU A O 1
ATOM 524 N N . TYR A 1 70 ? 11.149 -6.553 -13.784 1.00 97.94 70 TYR A N 1
ATOM 525 C CA . TYR A 1 70 ? 11.753 -6.348 -12.471 1.00 97.94 70 TYR A CA 1
ATOM 526 C C . TYR A 1 70 ? 11.630 -4.894 -12.027 1.00 97.94 70 TYR A C 1
ATOM 528 O O . TYR A 1 70 ? 12.147 -3.987 -12.675 1.00 97.94 70 TYR A O 1
ATOM 536 N N . PHE A 1 71 ? 10.970 -4.705 -10.890 1.00 97.94 71 PHE A N 1
ATOM 537 C CA . PHE A 1 71 ? 10.808 -3.421 -10.210 1.00 97.94 71 PHE A CA 1
ATOM 538 C C . PHE A 1 71 ? 11.183 -3.589 -8.731 1.00 97.94 71 PHE A C 1
ATOM 540 O O . PHE A 1 71 ? 11.294 -4.711 -8.224 1.00 97.94 71 PHE A O 1
ATOM 547 N N . HIS A 1 72 ? 11.383 -2.489 -8.013 1.00 96.88 72 HIS A N 1
ATOM 548 C CA . HIS A 1 72 ? 11.532 -2.513 -6.562 1.00 96.88 72 HIS A CA 1
ATOM 549 C C . HIS A 1 72 ? 10.233 -2.015 -5.934 1.00 96.88 72 HIS A C 1
ATOM 551 O O . HIS A 1 72 ? 9.864 -0.871 -6.147 1.00 96.88 72 HIS A O 1
ATOM 557 N N . ASN A 1 73 ? 9.530 -2.858 -5.168 1.00 96.00 73 ASN A N 1
ATOM 558 C CA . ASN A 1 73 ? 8.161 -2.568 -4.723 1.00 96.00 73 ASN A CA 1
ATOM 559 C C . ASN A 1 73 ? 7.173 -2.410 -5.900 1.00 96.00 73 ASN A C 1
ATOM 561 O O . ASN A 1 73 ? 6.306 -1.537 -5.916 1.00 96.00 73 ASN A O 1
ATOM 565 N N . SER A 1 74 ? 7.235 -3.365 -6.830 1.00 97.06 74 SER A N 1
ATOM 566 C CA . SER A 1 74 ? 6.336 -3.525 -7.980 1.00 97.06 74 SER A CA 1
ATOM 567 C C . SER A 1 74 ? 4.848 -3.485 -7.617 1.00 97.06 74 SER A C 1
ATOM 569 O O . SER A 1 74 ? 4.019 -3.195 -8.480 1.00 97.06 74 SER A O 1
ATOM 571 N N . HIS A 1 75 ? 4.476 -3.763 -6.355 1.00 96.25 75 HIS A N 1
ATOM 572 C CA . HIS A 1 75 ? 3.107 -3.565 -5.881 1.00 96.25 75 HIS A CA 1
ATOM 573 C C . HIS A 1 75 ? 2.606 -2.155 -6.231 1.00 96.25 75 HIS A C 1
ATOM 575 O O . HIS A 1 75 ? 1.466 -2.018 -6.675 1.00 96.25 75 HIS A O 1
ATOM 581 N N . PHE A 1 76 ? 3.456 -1.139 -6.087 1.00 97.38 76 PHE A N 1
ATOM 582 C CA . PHE A 1 76 ? 3.172 0.233 -6.481 1.00 97.38 76 PHE A CA 1
ATOM 583 C C . PHE A 1 76 ? 3.072 0.380 -8.003 1.00 97.38 76 PHE A C 1
ATOM 585 O O . PHE A 1 76 ? 1.974 0.609 -8.513 1.00 97.38 76 PHE A O 1
ATOM 592 N N . ASP A 1 77 ? 4.171 0.169 -8.725 1.00 97.88 77 ASP A N 1
ATOM 593 C CA . ASP A 1 77 ? 4.292 0.482 -10.154 1.00 97.88 77 ASP A CA 1
ATOM 594 C C . ASP A 1 77 ? 3.291 -0.276 -11.015 1.00 97.88 77 ASP A C 1
ATOM 596 O O . ASP A 1 77 ? 2.565 0.320 -11.810 1.00 97.88 77 ASP A O 1
ATOM 600 N N . ARG A 1 78 ? 3.163 -1.592 -10.808 1.00 97.69 78 ARG A N 1
ATOM 601 C CA . ARG A 1 78 ? 2.180 -2.403 -11.539 1.00 97.69 78 ARG A CA 1
ATOM 602 C C . ARG A 1 78 ? 0.759 -1.959 -11.220 1.00 97.69 78 ARG A C 1
ATOM 604 O O . ARG A 1 78 ? -0.079 -1.978 -12.117 1.00 97.69 78 ARG A O 1
ATOM 611 N N . THR A 1 79 ? 0.463 -1.534 -9.990 1.00 97.81 79 THR A N 1
ATOM 612 C CA . THR A 1 79 ? -0.873 -1.008 -9.681 1.00 97.81 79 THR A CA 1
ATOM 613 C C . THR A 1 79 ? -1.103 0.300 -10.426 1.00 97.81 79 THR A C 1
ATOM 615 O O . THR A 1 79 ? -2.117 0.410 -11.104 1.00 97.81 79 THR A O 1
ATOM 618 N N . VAL A 1 80 ? -0.161 1.248 -10.398 1.00 98.31 80 VAL A N 1
ATOM 619 C CA . VAL A 1 80 ? -0.300 2.500 -11.158 1.00 98.31 80 VAL A CA 1
ATOM 620 C C . VAL A 1 80 ? -0.468 2.227 -12.652 1.00 98.31 80 VAL A C 1
ATOM 622 O O . VAL A 1 80 ? -1.404 2.748 -13.254 1.00 98.31 80 VAL A O 1
ATOM 625 N N . LEU A 1 81 ? 0.351 1.358 -13.249 1.00 98.00 81 LEU A N 1
ATOM 626 C CA . LEU A 1 81 ? 0.230 1.012 -14.668 1.00 98.00 81 LEU A CA 1
ATOM 627 C C . LEU A 1 81 ? -1.123 0.373 -14.985 1.00 98.00 81 LEU A C 1
ATOM 629 O O . LEU A 1 81 ? -1.717 0.712 -16.000 1.00 98.00 81 LEU A O 1
ATOM 633 N N . ARG A 1 82 ? -1.671 -0.490 -14.121 1.00 96.81 82 ARG A N 1
ATOM 634 C CA . ARG A 1 82 ? -3.002 -1.081 -14.344 1.00 96.81 82 ARG A CA 1
ATOM 635 C C . ARG A 1 82 ? -4.118 -0.037 -14.444 1.00 96.81 82 ARG A C 1
ATOM 637 O O . ARG A 1 82 ? -5.060 -0.268 -15.196 1.00 96.81 82 ARG A O 1
ATOM 644 N N . TYR A 1 83 ? -4.024 1.070 -13.706 1.00 96.06 83 TYR A N 1
ATOM 645 C CA . TYR A 1 83 ? -5.015 2.151 -13.754 1.00 96.06 83 TYR A CA 1
ATOM 646 C C . TYR A 1 83 ? -4.708 3.170 -14.860 1.00 96.06 83 TYR A C 1
ATOM 648 O O . TYR A 1 83 ? -5.577 3.469 -15.675 1.00 96.06 83 TYR A O 1
ATOM 656 N N . ALA A 1 84 ? -3.476 3.678 -14.917 1.00 96.50 84 ALA A N 1
ATOM 657 C CA . ALA A 1 84 ? -3.100 4.791 -15.787 1.00 96.50 84 ALA A CA 1
ATOM 658 C C . ALA A 1 84 ? -2.686 4.357 -17.205 1.00 96.50 84 ALA A C 1
ATOM 660 O O . ALA A 1 84 ? -2.909 5.084 -18.171 1.00 96.50 84 ALA A O 1
ATOM 661 N N . MET A 1 85 ? -2.062 3.184 -17.350 1.00 96.19 85 MET A N 1
ATOM 662 C CA . MET A 1 85 ? -1.474 2.704 -18.609 1.00 96.19 85 MET A CA 1
ATOM 663 C C . MET A 1 85 ? -1.626 1.181 -18.776 1.00 96.19 85 MET A C 1
ATOM 665 O O . MET A 1 85 ? -0.625 0.468 -18.887 1.00 96.19 85 MET A O 1
ATOM 669 N N . PR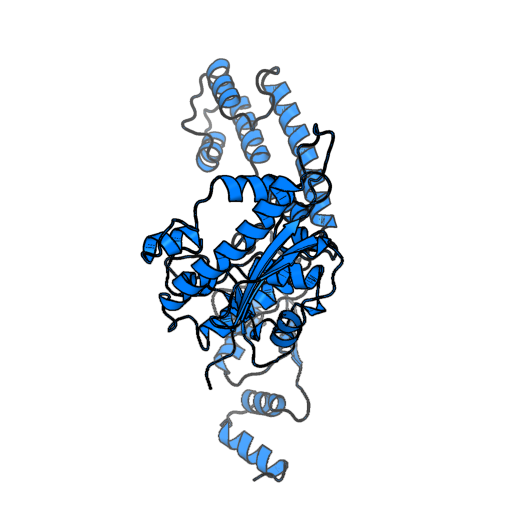O A 1 86 ? -2.857 0.637 -18.833 1.00 95.38 86 PRO A N 1
ATOM 670 C CA . PRO A 1 86 ? -3.093 -0.810 -18.759 1.00 95.38 86 PRO A CA 1
ATOM 671 C C . PRO A 1 86 ? -2.410 -1.615 -19.875 1.00 95.38 86 PRO A C 1
ATOM 673 O O . PRO A 1 86 ? -2.084 -2.782 -19.685 1.00 95.38 86 PRO A O 1
ATOM 676 N N . ARG A 1 87 ? -2.124 -0.991 -21.028 1.00 93.81 87 ARG A N 1
ATOM 677 C CA . ARG A 1 87 ? -1.356 -1.609 -22.128 1.00 93.81 87 ARG A CA 1
ATOM 678 C C . ARG A 1 87 ? 0.087 -1.953 -21.747 1.00 93.81 87 ARG A C 1
ATOM 680 O O . ARG A 1 87 ? 0.697 -2.780 -22.413 1.00 93.81 87 ARG A O 1
ATOM 687 N N . LEU A 1 88 ? 0.620 -1.312 -20.709 1.00 96.31 88 LEU A N 1
ATOM 688 C CA . LEU A 1 88 ? 1.970 -1.515 -20.188 1.00 96.31 88 LEU A CA 1
ATOM 689 C C . LEU A 1 88 ? 1.989 -2.360 -18.904 1.00 96.31 88 LEU A C 1
ATOM 691 O O . LEU A 1 88 ? 3.038 -2.514 -18.287 1.00 96.31 88 LEU A O 1
ATOM 695 N N . ALA A 1 89 ? 0.841 -2.910 -18.496 1.00 96.50 89 ALA A N 1
ATOM 696 C CA . ALA A 1 89 ? 0.697 -3.718 -17.291 1.00 96.50 89 ALA A CA 1
ATOM 697 C C . ALA A 1 89 ? 0.399 -5.187 -17.645 1.00 96.50 89 ALA A C 1
ATOM 699 O O . ALA A 1 89 ? -0.767 -5.594 -17.634 1.00 96.50 89 ALA A O 1
ATOM 700 N N . PRO A 1 90 ? 1.417 -6.006 -17.977 1.00 96.25 90 PRO A N 1
ATOM 701 C CA . PRO A 1 90 ? 1.200 -7.419 -18.267 1.00 96.25 90 PRO A CA 1
ATOM 702 C C . PRO A 1 90 ? 0.704 -8.197 -17.031 1.00 96.25 90 PRO A C 1
ATOM 704 O O . PRO A 1 90 ? 0.777 -7.684 -15.907 1.00 96.25 90 PRO A O 1
ATOM 707 N N . PRO A 1 91 ? 0.227 -9.446 -17.213 1.00 95.88 91 PRO A N 1
ATOM 708 C CA . PRO A 1 91 ? -0.228 -10.302 -16.117 1.00 95.88 91 PRO A CA 1
ATOM 709 C C . PRO A 1 91 ? 0.806 -10.457 -14.995 1.00 95.88 91 PRO A C 1
ATOM 711 O O . PRO A 1 91 ? 2.015 -10.433 -15.237 1.00 95.88 91 PRO A O 1
ATOM 714 N N . VAL A 1 92 ? 0.317 -10.629 -13.764 1.00 96.75 92 VAL A N 1
ATOM 715 C CA . VAL A 1 92 ? 1.115 -10.613 -12.523 1.00 96.75 92 VAL A CA 1
ATOM 716 C C . VAL A 1 92 ? 2.256 -11.637 -12.519 1.00 96.75 92 VAL A C 1
ATOM 718 O O . VAL A 1 92 ? 3.314 -11.389 -11.949 1.00 96.75 92 VAL A O 1
ATOM 721 N N . GLU A 1 93 ? 2.087 -12.750 -13.224 1.00 96.19 93 GLU A N 1
ATOM 722 C CA . GLU A 1 93 ? 3.032 -13.862 -13.310 1.00 96.19 93 GLU A CA 1
ATOM 723 C C . GLU A 1 93 ? 4.371 -13.451 -13.953 1.00 96.19 93 GLU A C 1
ATOM 725 O O . GLU A 1 93 ? 5.416 -14.052 -13.677 1.00 96.19 93 GLU A O 1
ATOM 730 N N . ARG A 1 94 ? 4.361 -12.391 -14.775 1.00 96.75 94 ARG A N 1
ATOM 731 C CA . ARG A 1 94 ? 5.555 -11.824 -15.424 1.00 96.75 94 ARG A CA 1
ATOM 732 C C . ARG A 1 94 ? 6.328 -10.845 -14.546 1.00 96.75 94 ARG A C 1
ATOM 734 O O . ARG A 1 94 ? 7.458 -10.496 -14.879 1.00 96.75 94 ARG A O 1
ATOM 741 N N . TRP A 1 95 ? 5.753 -10.413 -13.428 1.00 97.81 95 TRP A N 1
ATOM 742 C CA . TRP A 1 95 ? 6.389 -9.450 -12.538 1.00 97.81 95 TRP A CA 1
ATOM 743 C C . TRP A 1 95 ? 7.344 -10.134 -11.573 1.00 97.81 95 TRP A C 1
ATOM 745 O O . TRP A 1 95 ? 7.121 -11.265 -11.126 1.00 97.81 95 TRP A O 1
ATOM 755 N N . ARG A 1 96 ? 8.413 -9.420 -11.245 1.00 97.75 96 ARG A N 1
ATOM 756 C CA . ARG A 1 96 ? 9.407 -9.746 -10.232 1.00 97.75 96 ARG A CA 1
ATOM 757 C C . ARG A 1 96 ? 9.710 -8.491 -9.428 1.00 97.75 96 ARG A C 1
ATOM 759 O O . ARG A 1 96 ? 9.629 -7.371 -9.928 1.00 97.75 96 ARG A O 1
ATOM 766 N N . ASP A 1 97 ? 10.028 -8.696 -8.162 1.00 97.69 97 ASP A N 1
ATOM 767 C CA . ASP A 1 97 ? 10.127 -7.620 -7.194 1.00 97.69 97 ASP A CA 1
ATOM 768 C C . ASP A 1 97 ? 11.311 -7.842 -6.262 1.00 97.69 97 ASP A C 1
ATOM 770 O O . ASP A 1 97 ? 11.329 -8.783 -5.464 1.00 97.69 97 ASP A O 1
ATOM 774 N N . THR A 1 98 ? 12.303 -6.961 -6.357 1.00 97.19 98 THR A N 1
ATOM 775 C CA . THR A 1 98 ? 13.519 -7.067 -5.543 1.00 97.19 98 THR A CA 1
ATOM 776 C C . THR A 1 98 ? 13.260 -6.791 -4.058 1.00 97.19 98 THR A C 1
ATOM 778 O O . THR A 1 98 ? 13.946 -7.368 -3.213 1.00 97.19 98 THR A O 1
ATOM 781 N N . MET A 1 99 ? 12.235 -5.998 -3.709 1.00 97.06 99 MET A N 1
ATOM 782 C CA . MET A 1 99 ? 11.791 -5.844 -2.317 1.00 97.06 99 MET A CA 1
ATOM 783 C C . MET A 1 99 ? 11.247 -7.174 -1.795 1.00 97.06 99 MET A C 1
ATOM 785 O O . MET A 1 99 ? 11.595 -7.608 -0.700 1.00 97.06 99 MET A O 1
ATOM 789 N N . VAL A 1 100 ? 10.394 -7.841 -2.571 1.00 96.94 100 VAL A N 1
ATOM 790 C CA . VAL A 1 100 ? 9.784 -9.116 -2.164 1.00 96.94 100 VAL A CA 1
ATOM 791 C C . VAL A 1 100 ? 10.836 -10.215 -2.074 1.00 96.94 100 VAL A C 1
ATOM 793 O O . VAL A 1 100 ? 10.837 -10.976 -1.107 1.00 96.94 100 VAL A O 1
ATOM 796 N N . GLN A 1 101 ? 11.772 -10.255 -3.024 1.00 97.06 101 GLN A N 1
ATOM 797 C CA . GLN A 1 101 ? 12.919 -11.155 -2.973 1.00 97.06 101 GLN A CA 1
ATOM 798 C C . GLN A 1 101 ? 13.727 -10.946 -1.687 1.00 97.06 101 GLN A C 1
ATOM 800 O O . GLN A 1 101 ? 14.082 -11.924 -1.035 1.00 97.06 101 GLN A O 1
ATOM 805 N N . ALA A 1 102 ? 13.982 -9.703 -1.274 1.00 96.44 102 ALA A N 1
ATOM 806 C CA . ALA A 1 102 ? 14.654 -9.419 -0.008 1.00 96.44 102 ALA A CA 1
ATOM 807 C C . ALA A 1 102 ? 13.844 -9.914 1.206 1.00 96.44 102 ALA A C 1
ATOM 809 O O . ALA A 1 102 ? 14.374 -10.629 2.061 1.00 96.44 102 ALA A O 1
ATOM 810 N N . LEU A 1 103 ? 12.546 -9.602 1.257 1.00 95.56 103 LEU A N 1
ATOM 811 C CA . LEU A 1 103 ? 11.663 -9.998 2.360 1.00 95.56 103 LEU A CA 1
ATOM 812 C C . LEU A 1 103 ? 11.555 -11.523 2.516 1.00 95.56 103 LEU A C 1
ATOM 814 O O . LEU A 1 103 ? 11.560 -12.016 3.643 1.00 95.56 103 LEU A O 1
ATOM 818 N N . ALA A 1 104 ? 11.534 -12.272 1.410 1.00 95.38 104 ALA A N 1
ATOM 819 C CA . ALA A 1 104 ? 11.530 -13.739 1.412 1.00 95.38 104 ALA A CA 1
ATOM 820 C C . ALA A 1 104 ? 12.797 -14.356 2.048 1.00 95.38 104 ALA A C 1
ATOM 822 O O . ALA A 1 104 ? 12.810 -15.526 2.435 1.00 95.38 104 ALA A O 1
ATOM 823 N N . HIS A 1 105 ? 13.865 -13.568 2.187 1.00 94.44 105 HIS A N 1
ATOM 824 C CA . HIS A 1 105 ? 15.119 -13.963 2.831 1.00 94.44 105 HIS A CA 1
ATOM 825 C C . HIS A 1 105 ? 15.344 -13.255 4.178 1.00 94.44 105 HIS A C 1
ATOM 827 O O . HIS A 1 105 ? 16.451 -13.277 4.708 1.00 94.44 105 HIS A O 1
ATOM 833 N N . GLY A 1 106 ? 14.308 -12.622 4.745 1.00 93.31 106 GLY A N 1
ATOM 834 C CA . GLY A 1 106 ? 14.392 -11.932 6.037 1.00 93.31 106 GLY A CA 1
ATOM 835 C C . GLY A 1 106 ? 15.207 -10.633 6.010 1.00 93.31 106 GLY A C 1
ATOM 836 O O . GLY A 1 106 ? 15.554 -10.109 7.069 1.00 93.31 106 GLY A O 1
ATOM 837 N N . LEU A 1 107 ? 15.511 -10.106 4.821 1.00 94.62 107 LEU A N 1
ATOM 838 C CA . LEU A 1 107 ? 16.246 -8.856 4.623 1.00 94.62 107 LEU A CA 1
ATOM 839 C C . LEU A 1 107 ? 15.296 -7.640 4.661 1.00 94.62 107 LEU A C 1
ATOM 841 O O . LEU A 1 107 ? 14.081 -7.794 4.491 1.00 94.62 107 LEU A O 1
ATOM 845 N N . PRO A 1 108 ? 15.807 -6.415 4.905 1.00 94.06 108 PRO A N 1
ATOM 846 C CA . PRO A 1 108 ? 14.982 -5.209 4.875 1.00 94.06 108 PRO A CA 1
ATOM 847 C C . PRO A 1 108 ? 14.382 -4.966 3.483 1.00 94.06 108 PRO A C 1
ATOM 849 O O . PRO A 1 108 ? 15.021 -5.215 2.472 1.00 94.06 108 PRO A O 1
ATOM 852 N N . GLY A 1 109 ? 13.159 -4.433 3.425 1.00 93.06 109 GLY A N 1
ATOM 853 C CA . GLY A 1 109 ? 12.487 -4.189 2.145 1.00 93.06 109 GLY A CA 1
ATOM 854 C C . GLY A 1 109 ? 12.963 -2.938 1.399 1.00 93.06 109 GLY A C 1
ATOM 855 O O . GLY A 1 109 ? 12.875 -2.899 0.185 1.00 93.06 109 GLY A O 1
ATOM 856 N N . ALA A 1 110 ? 13.459 -1.911 2.093 1.00 93.19 110 ALA A N 1
ATOM 857 C CA . ALA A 1 110 ? 13.813 -0.641 1.454 1.00 93.19 110 ALA A CA 1
ATOM 858 C C . ALA A 1 110 ? 15.126 -0.736 0.658 1.00 93.19 110 ALA A C 1
ATOM 860 O O . ALA A 1 110 ? 16.144 -1.140 1.222 1.00 93.19 110 ALA A O 1
ATOM 861 N N . LEU A 1 111 ? 15.133 -0.267 -0.597 1.00 91.69 111 LEU A N 1
ATOM 862 C CA . LEU A 1 111 ? 16.301 -0.303 -1.489 1.00 91.69 111 LEU A CA 1
ATOM 863 C C . LEU A 1 111 ? 17.567 0.275 -0.846 1.00 91.69 111 LEU A C 1
ATOM 865 O O . LEU A 1 111 ? 18.603 -0.380 -0.826 1.00 91.69 111 LEU A O 1
ATOM 869 N N . GLY A 1 112 ? 17.477 1.459 -0.232 1.00 89.69 112 GLY A N 1
ATOM 870 C CA . GLY A 1 112 ? 18.625 2.078 0.440 1.00 89.69 112 GLY A CA 1
ATOM 871 C C . GLY A 1 112 ? 19.188 1.243 1.600 1.00 89.69 112 GLY A C 1
ATOM 872 O O . GLY A 1 112 ? 20.403 1.191 1.782 1.00 89.69 112 GLY A O 1
ATOM 873 N N . ALA A 1 113 ? 18.327 0.548 2.353 1.00 92.00 113 ALA A N 1
ATOM 874 C CA . ALA A 1 113 ? 18.760 -0.362 3.415 1.00 92.00 113 ALA A CA 1
ATOM 875 C C . ALA A 1 113 ? 19.386 -1.643 2.841 1.00 92.00 113 ALA A C 1
ATOM 877 O O . ALA A 1 113 ? 20.339 -2.166 3.413 1.00 92.00 113 ALA A O 1
ATOM 878 N N . LEU A 1 114 ? 18.895 -2.128 1.696 1.00 93.50 114 LEU A N 1
ATOM 879 C CA . LEU A 1 114 ? 19.504 -3.253 0.986 1.00 93.50 114 LEU A CA 1
ATOM 880 C C . LEU A 1 114 ? 20.887 -2.903 0.448 1.00 93.50 114 LEU A C 1
ATOM 882 O O . LEU A 1 114 ? 21.807 -3.697 0.621 1.00 93.50 114 LEU A O 1
ATOM 886 N N . CYS A 1 115 ? 21.061 -1.715 -0.136 1.00 91.25 115 CYS A N 1
ATOM 887 C CA . CYS A 1 115 ? 22.373 -1.254 -0.583 1.00 91.25 115 CYS A CA 1
ATOM 888 C C . CYS A 1 115 ? 23.381 -1.225 0.574 1.00 91.25 115 CYS A C 1
ATOM 890 O O . CYS A 1 115 ? 24.509 -1.678 0.409 1.00 91.25 115 CYS A O 1
ATOM 892 N N . GLU A 1 116 ? 22.961 -0.760 1.756 1.00 91.31 116 GLU A N 1
ATOM 893 C CA . GLU A 1 116 ? 23.792 -0.762 2.967 1.00 91.31 116 GLU A CA 1
ATOM 894 C C . GLU A 1 116 ? 24.207 -2.173 3.394 1.00 91.31 116 GLU A C 1
ATOM 896 O O . GLU A 1 116 ? 25.393 -2.454 3.544 1.00 91.31 116 GLU A O 1
ATOM 901 N N . VAL A 1 117 ? 23.233 -3.074 3.546 1.00 92.88 117 VAL A N 1
ATOM 902 C CA . VAL A 1 117 ? 23.465 -4.444 4.029 1.00 92.88 117 VAL A CA 1
ATOM 903 C C . VAL A 1 117 ? 24.293 -5.269 3.040 1.00 92.88 117 VAL A C 1
ATOM 905 O O . VAL A 1 117 ? 25.083 -6.112 3.455 1.00 92.88 117 VAL A O 1
ATOM 908 N N . LEU A 1 118 ? 24.129 -5.032 1.737 1.00 91.94 118 LEU A N 1
ATOM 909 C CA . LEU A 1 118 ? 24.796 -5.787 0.673 1.00 91.94 118 LEU A CA 1
ATOM 910 C C . LEU A 1 118 ? 26.109 -5.141 0.196 1.00 91.94 118 LEU A C 1
ATOM 912 O O . LEU A 1 118 ? 26.721 -5.645 -0.748 1.00 91.94 118 LEU A O 1
ATOM 916 N N . GLY A 1 119 ? 26.540 -4.035 0.814 1.00 89.25 119 GLY A N 1
ATOM 917 C CA . GLY A 1 119 ? 27.777 -3.339 0.450 1.00 89.25 119 GLY A CA 1
ATOM 918 C C . GLY A 1 119 ? 27.763 -2.755 -0.968 1.00 89.25 119 GLY A C 1
ATOM 919 O O . GLY A 1 119 ? 28.799 -2.713 -1.629 1.00 89.25 119 GLY A O 1
ATOM 920 N N . VAL A 1 120 ? 26.593 -2.342 -1.463 1.00 86.50 120 VAL A N 1
ATOM 921 C CA . VAL A 1 120 ? 26.463 -1.612 -2.732 1.00 86.50 120 VAL A CA 1
ATOM 922 C C . VAL A 1 120 ? 26.766 -0.132 -2.458 1.00 86.50 120 VAL A C 1
ATOM 924 O O . VAL A 1 120 ? 26.161 0.429 -1.539 1.00 86.50 120 VAL A O 1
ATOM 927 N N . PRO A 1 121 ? 27.675 0.518 -3.214 1.00 76.44 121 PRO A N 1
ATOM 928 C CA . PRO A 1 121 ? 28.017 1.925 -3.006 1.00 76.44 121 PRO A CA 1
ATOM 929 C C . PRO A 1 121 ? 26.771 2.820 -2.914 1.00 76.44 121 PRO A C 1
ATOM 931 O O . PRO A 1 121 ? 25.926 2.824 -3.810 1.00 76.44 121 PRO A O 1
ATOM 934 N N . GLN A 1 122 ? 26.644 3.561 -1.806 1.00 62.38 122 GLN A N 1
ATOM 935 C CA . GLN A 1 122 ? 25.470 4.398 -1.509 1.00 62.38 122 GLN A CA 1
ATOM 936 C C . GLN A 1 122 ? 25.447 5.719 -2.280 1.00 62.38 122 GLN A C 1
ATOM 938 O O . GLN A 1 122 ? 24.452 6.441 -2.202 1.00 62.38 122 GLN A O 1
ATOM 943 N N . ASP A 1 123 ? 26.499 6.011 -3.041 1.00 57.16 123 ASP A N 1
ATOM 944 C CA . ASP A 1 123 ? 26.709 7.250 -3.794 1.00 57.16 123 ASP A CA 1
ATOM 945 C C . ASP A 1 123 ? 25.549 7.554 -4.765 1.00 57.16 123 ASP A C 1
ATOM 947 O O . ASP A 1 123 ? 25.372 8.693 -5.183 1.00 57.16 123 ASP A O 1
ATOM 951 N N . LYS A 1 124 ? 24.713 6.547 -5.067 1.00 51.03 124 LYS A N 1
ATOM 952 C CA . LYS A 1 124 ? 23.506 6.644 -5.905 1.00 51.03 124 LYS A CA 1
ATOM 953 C C . LYS A 1 124 ? 22.169 6.649 -5.140 1.00 51.03 124 LYS A C 1
ATOM 955 O O . LYS A 1 124 ? 21.154 6.985 -5.728 1.00 51.03 124 LYS A O 1
ATOM 960 N N . ALA A 1 125 ? 22.133 6.293 -3.850 1.00 47.19 125 ALA A N 1
ATOM 961 C CA . ALA A 1 125 ? 20.896 5.931 -3.130 1.00 47.19 125 ALA A CA 1
ATOM 962 C C . ALA A 1 125 ? 20.405 6.957 -2.083 1.00 47.19 125 ALA A C 1
ATOM 964 O O . ALA A 1 125 ? 19.336 6.782 -1.496 1.00 47.19 125 ALA A O 1
ATOM 965 N N . LYS A 1 126 ? 21.177 8.011 -1.787 1.00 52.81 126 LYS A N 1
ATOM 966 C CA . LYS A 1 126 ? 20.842 9.005 -0.744 1.00 52.81 126 LYS A CA 1
ATOM 967 C C . LYS A 1 126 ? 21.015 10.445 -1.225 1.00 52.81 126 LYS A C 1
ATOM 969 O O . LYS A 1 126 ? 21.510 11.294 -0.483 1.00 52.81 126 LYS A O 1
ATOM 974 N N . ASP A 1 127 ? 20.578 10.741 -2.445 1.00 64.56 127 ASP A N 1
ATOM 975 C CA . ASP A 1 127 ? 20.580 12.120 -2.917 1.00 64.56 127 ASP A CA 1
ATOM 976 C C . ASP A 1 127 ? 19.453 12.934 -2.246 1.00 64.56 127 ASP A C 1
ATOM 978 O O . ASP A 1 127 ? 18.252 12.730 -2.460 1.00 64.56 127 ASP A O 1
ATOM 982 N N . LYS A 1 128 ? 19.849 13.878 -1.384 1.00 68.38 128 LYS A N 1
ATOM 983 C CA . LYS A 1 128 ? 18.944 14.841 -0.738 1.00 68.38 128 LYS A CA 1
ATOM 984 C C . LYS A 1 128 ? 18.200 15.689 -1.781 1.00 68.38 128 LYS A C 1
ATOM 986 O O . LYS A 1 128 ? 17.078 16.137 -1.513 1.00 68.38 128 LYS A O 1
ATOM 991 N N . GLU A 1 129 ? 18.806 15.898 -2.947 1.00 79.81 129 GLU A N 1
ATOM 992 C CA . GLU A 1 129 ? 18.205 16.582 -4.086 1.00 79.81 129 GLU A CA 1
ATOM 993 C C . GLU A 1 129 ? 17.070 15.748 -4.691 1.00 79.81 129 GLU A C 1
ATOM 995 O O . GLU A 1 129 ? 15.946 16.246 -4.768 1.00 79.81 129 GLU A O 1
ATOM 1000 N N . GLY A 1 130 ? 17.295 14.459 -4.967 1.00 82.81 130 GLY A N 1
ATOM 1001 C CA . GLY A 1 130 ? 16.270 13.528 -5.462 1.00 82.81 130 GLY A CA 1
ATOM 1002 C C . GLY A 1 130 ? 15.006 13.499 -4.598 1.00 82.81 130 GLY A C 1
ATOM 1003 O O . GLY A 1 130 ? 13.893 13.713 -5.082 1.00 82.81 130 GLY A O 1
ATOM 1004 N N . LYS A 1 131 ? 15.161 13.394 -3.269 1.00 85.62 131 LYS A N 1
ATOM 1005 C CA . LYS A 1 131 ? 14.017 13.467 -2.337 1.00 85.62 131 LYS A CA 1
ATOM 1006 C C . LYS A 1 131 ? 13.250 14.789 -2.443 1.00 85.62 131 LYS A C 1
ATOM 1008 O O . LYS A 1 131 ? 12.032 14.808 -2.260 1.00 85.62 131 LYS A O 1
ATOM 1013 N N . SER A 1 132 ? 13.947 15.895 -2.692 1.00 90.62 132 SER A N 1
ATOM 1014 C CA . SER A 1 132 ? 13.326 17.213 -2.847 1.00 90.62 132 SER A CA 1
ATOM 1015 C C . SER A 1 132 ? 12.567 17.318 -4.174 1.00 90.62 132 SER A C 1
ATOM 1017 O O . SER A 1 132 ? 11.462 17.862 -4.191 1.00 90.62 132 SER A O 1
ATOM 1019 N N . LEU A 1 133 ? 13.100 16.730 -5.250 1.00 93.19 133 LEU A N 1
ATOM 1020 C CA . LEU A 1 133 ? 12.458 16.657 -6.566 1.00 93.19 133 LEU A CA 1
ATOM 1021 C C . LEU A 1 133 ? 11.188 15.792 -6.539 1.00 93.19 133 LEU A C 1
ATOM 1023 O O . LEU A 1 133 ? 10.145 16.249 -7.002 1.00 93.19 133 LEU A O 1
ATOM 1027 N N . ILE A 1 134 ? 11.217 14.627 -5.879 1.00 91.31 134 ILE A N 1
ATOM 1028 C CA . ILE A 1 134 ? 10.020 13.790 -5.669 1.00 91.31 134 ILE A CA 1
ATOM 1029 C C . ILE A 1 134 ? 8.928 14.577 -4.925 1.00 91.31 134 ILE A C 1
ATOM 1031 O O . ILE A 1 134 ? 7.753 14.533 -5.284 1.00 91.31 134 ILE A O 1
ATOM 1035 N N . GLN A 1 135 ? 9.274 15.339 -3.880 1.00 91.31 135 GLN A N 1
ATOM 1036 C CA . GLN A 1 135 ? 8.276 16.153 -3.162 1.00 91.31 135 GLN A CA 1
ATOM 1037 C C . GLN A 1 135 ? 7.730 17.305 -4.014 1.00 91.31 135 GLN A C 1
ATOM 1039 O O . GLN A 1 135 ? 6.597 17.732 -3.789 1.00 91.31 135 GLN A O 1
ATOM 1044 N N . LEU A 1 136 ? 8.529 17.820 -4.951 1.00 94.62 136 LEU A N 1
ATOM 1045 C CA . LEU A 1 136 ? 8.142 18.909 -5.839 1.00 94.62 136 LEU A CA 1
ATOM 1046 C C . LEU A 1 136 ? 7.192 18.434 -6.946 1.00 94.62 136 LEU A C 1
ATOM 1048 O O . LEU A 1 136 ? 6.177 19.093 -7.176 1.00 94.62 136 LEU A O 1
ATOM 1052 N N . PHE A 1 137 ? 7.515 17.321 -7.612 1.00 95.81 137 PHE A N 1
ATOM 1053 C CA . PHE A 1 137 ? 6.805 16.853 -8.806 1.00 95.81 137 PHE A CA 1
ATOM 1054 C C . PHE A 1 137 ? 5.765 15.766 -8.532 1.00 95.81 137 PHE A C 1
ATOM 1056 O O . PHE A 1 137 ? 4.705 15.801 -9.147 1.00 95.81 137 PHE A O 1
ATOM 1063 N N . CYS A 1 138 ? 6.003 14.846 -7.591 1.00 94.69 138 CYS A N 1
ATOM 1064 C CA . CYS A 1 138 ? 5.140 13.673 -7.362 1.00 94.69 138 CYS A CA 1
ATOM 1065 C C . CYS A 1 138 ? 3.997 13.938 -6.365 1.00 94.69 138 CYS A C 1
ATOM 1067 O O . CYS A 1 138 ? 3.215 13.041 -6.036 1.00 94.69 138 CYS A O 1
ATOM 1069 N N . LYS A 1 139 ? 3.889 15.169 -5.841 1.00 92.94 139 LYS A N 1
ATOM 1070 C CA . LYS A 1 139 ? 2.861 15.571 -4.868 1.00 92.94 139 LYS A CA 1
ATOM 1071 C C . LYS A 1 139 ? 2.314 16.966 -5.144 1.00 92.94 139 LYS A C 1
ATOM 1073 O O . LYS A 1 139 ? 3.040 17.844 -5.608 1.00 92.94 139 LYS A O 1
ATOM 1078 N N . PRO A 1 140 ? 1.048 17.227 -4.786 1.00 92.31 140 PRO A N 1
ATOM 1079 C CA . PRO A 1 140 ? 0.470 18.544 -4.975 1.00 92.31 140 PRO A CA 1
ATOM 1080 C C . PRO A 1 140 ? 1.037 19.522 -3.926 1.00 92.31 140 PRO A C 1
ATOM 1082 O O . PRO A 1 140 ? 1.057 19.237 -2.724 1.00 92.31 140 PRO A O 1
ATOM 1085 N N . ARG A 1 141 ? 1.475 20.706 -4.368 1.00 90.31 141 ARG A N 1
ATOM 1086 C CA . ARG A 1 141 ? 2.139 21.729 -3.534 1.00 90.31 141 ARG A CA 1
ATOM 1087 C C . ARG A 1 141 ? 1.200 22.324 -2.487 1.00 90.31 141 ARG A C 1
ATOM 1089 O O . ARG A 1 141 ? 0.030 22.463 -2.801 1.00 90.31 141 ARG A O 1
ATOM 1096 N N . PRO A 1 142 ? 1.658 22.744 -1.294 1.00 88.00 142 PRO A N 1
ATOM 1097 C CA . PRO A 1 142 ? 0.802 23.243 -0.208 1.00 88.00 142 PRO A CA 1
ATOM 1098 C C . PRO A 1 142 ? -0.356 24.155 -0.652 1.00 88.00 142 PRO A C 1
ATOM 1100 O O . PRO A 1 142 ? -0.193 24.952 -1.569 1.00 88.00 142 PRO A O 1
ATOM 1103 N N . LYS A 1 143 ? -1.523 24.064 0.006 1.00 85.75 143 LYS A N 1
ATOM 1104 C CA . LYS A 1 143 ? -2.756 24.782 -0.401 1.00 85.75 143 LYS A CA 1
ATOM 1105 C C . LYS A 1 143 ? -2.602 26.309 -0.499 1.00 85.75 143 LYS A C 1
ATOM 1107 O O . LYS A 1 143 ? -3.371 26.947 -1.199 1.00 85.75 143 LYS A O 1
ATOM 1112 N N . ASN A 1 144 ? -1.630 26.883 0.204 1.00 86.44 144 ASN A N 1
ATOM 1113 C CA . ASN A 1 144 ? -1.285 28.305 0.169 1.00 86.44 144 ASN A CA 1
ATOM 1114 C C . ASN A 1 144 ? -0.337 28.687 -0.988 1.00 86.44 144 ASN A C 1
ATOM 1116 O O . ASN A 1 144 ? 0.019 29.854 -1.127 1.00 86.44 144 ASN A O 1
ATOM 1120 N N . SER A 1 145 ? 0.107 27.728 -1.802 1.00 86.75 145 SER A N 1
ATOM 1121 C CA . SER A 1 145 ? 0.934 27.987 -2.977 1.00 86.75 145 SER A CA 1
ATOM 1122 C C . SER A 1 145 ? 0.079 28.462 -4.149 1.00 86.75 145 SER A C 1
ATOM 1124 O O . SER A 1 145 ? -0.957 27.872 -4.445 1.00 86.75 145 SER A O 1
ATOM 1126 N N . LYS A 1 146 ? 0.553 29.488 -4.868 1.00 85.00 146 LYS A N 1
ATOM 1127 C CA . LYS A 1 146 ? -0.081 29.977 -6.107 1.00 85.00 146 LYS A CA 1
ATOM 1128 C C . LYS A 1 146 ? -0.111 28.915 -7.212 1.00 85.00 146 LYS A C 1
ATOM 1130 O O . LYS A 1 146 ? -0.981 28.952 -8.073 1.00 85.00 146 LYS A O 1
ATOM 1135 N N . LEU A 1 147 ? 0.841 27.980 -7.185 1.00 88.00 147 LEU A N 1
ATOM 1136 C CA . LEU A 1 147 ? 0.948 26.880 -8.135 1.00 88.00 147 LEU A CA 1
ATOM 1137 C C . LEU A 1 147 ? 0.676 25.564 -7.406 1.00 88.00 147 LEU A C 1
ATOM 1139 O O . LEU A 1 147 ? 1.462 25.156 -6.552 1.00 88.00 147 LEU A O 1
ATOM 1143 N N . ARG A 1 148 ? -0.416 24.878 -7.755 1.00 88.62 148 ARG A N 1
ATOM 1144 C CA . ARG A 1 148 ? -0.815 23.640 -7.069 1.00 88.62 148 ARG A CA 1
ATOM 1145 C C . ARG A 1 148 ? 0.001 22.412 -7.493 1.00 88.62 148 ARG A C 1
ATOM 1147 O O . ARG A 1 148 ? 0.115 21.473 -6.709 1.00 88.62 148 ARG A O 1
ATOM 1154 N N . ARG A 1 149 ? 0.614 22.435 -8.681 1.00 92.94 149 ARG A N 1
ATOM 1155 C CA . ARG A 1 149 ? 1.419 21.339 -9.245 1.00 92.94 149 ARG A CA 1
ATOM 1156 C C . ARG A 1 149 ? 2.625 21.888 -10.003 1.00 92.94 149 ARG A C 1
ATOM 1158 O O . ARG A 1 149 ? 2.451 22.744 -10.867 1.00 92.94 149 ARG A O 1
ATOM 1165 N N . ALA A 1 150 ? 3.821 21.392 -9.694 1.00 93.88 150 ALA A N 1
ATOM 1166 C CA . ALA A 1 150 ? 5.006 21.646 -10.507 1.00 93.88 150 ALA A CA 1
ATOM 1167 C C . ALA A 1 150 ? 5.025 20.704 -11.721 1.00 93.88 150 ALA A C 1
ATOM 1169 O O . ALA A 1 150 ? 4.600 19.557 -11.640 1.00 93.88 150 ALA A O 1
ATOM 1170 N N . THR A 1 151 ? 5.498 21.212 -12.851 1.00 94.69 151 THR A N 1
ATOM 1171 C CA . THR A 1 151 ? 5.583 20.522 -14.147 1.00 94.69 151 THR A CA 1
ATOM 1172 C C . THR A 1 151 ? 6.861 20.930 -14.872 1.00 94.69 151 THR A C 1
ATOM 1174 O O . THR A 1 151 ? 7.435 21.978 -14.547 1.00 94.69 151 THR A O 1
ATOM 1177 N N . SER A 1 152 ? 7.227 20.180 -15.914 1.00 93.56 152 SER A N 1
ATOM 1178 C CA . SER A 1 152 ? 8.316 20.502 -16.847 1.00 93.56 152 SER A CA 1
ATOM 1179 C C . SER A 1 152 ? 8.264 21.932 -17.398 1.00 93.56 152 SER A C 1
ATOM 1181 O O . SER A 1 152 ? 9.298 22.568 -17.566 1.00 93.56 152 SER A O 1
ATOM 1183 N N . LYS A 1 153 ? 7.064 22.489 -17.607 1.00 93.38 153 LYS A N 1
ATOM 1184 C CA . LYS A 1 153 ? 6.877 23.867 -18.101 1.00 93.38 153 LYS A CA 1
ATOM 1185 C C . LYS A 1 153 ? 7.128 24.929 -17.032 1.00 93.38 153 LYS A C 1
ATOM 1187 O O . LYS A 1 153 ? 7.598 26.017 -17.333 1.00 93.38 153 LYS A O 1
ATOM 1192 N N . THR A 1 154 ? 6.770 24.631 -15.786 1.00 94.44 154 THR A N 1
ATOM 1193 C CA . THR A 1 154 ? 6.870 25.593 -14.671 1.00 94.44 154 THR A CA 1
ATOM 1194 C C . THR A 1 154 ? 8.238 25.592 -13.989 1.00 94.44 154 THR A C 1
ATOM 1196 O O . THR A 1 154 ? 8.620 26.612 -13.431 1.00 94.44 154 THR A O 1
ATOM 1199 N N . HIS A 1 155 ? 8.941 24.453 -14.002 1.00 95.38 155 HIS A N 1
ATOM 1200 C CA . HIS A 1 155 ? 10.230 24.235 -13.334 1.00 95.38 155 HIS A CA 1
ATOM 1201 C C . HIS A 1 155 ? 11.154 23.396 -14.245 1.00 95.38 155 HIS A C 1
ATOM 1203 O O . HIS A 1 155 ? 11.427 22.231 -13.947 1.00 95.38 155 HIS A O 1
ATOM 1209 N N . PRO A 1 156 ? 11.576 23.930 -15.407 1.00 96.00 156 PRO A N 1
ATOM 1210 C CA . PRO A 1 156 ? 12.294 23.159 -16.426 1.00 96.00 156 PRO A CA 1
ATOM 1211 C C . PRO A 1 156 ? 13.678 22.671 -15.971 1.00 96.00 156 PRO A C 1
ATOM 1213 O O . PRO A 1 156 ? 14.086 21.568 -16.330 1.00 96.00 156 PRO A O 1
ATOM 1216 N N . GLU A 1 157 ? 14.398 23.450 -15.159 1.00 95.75 157 GLU A N 1
ATOM 1217 C CA . GLU A 1 157 ? 15.726 23.075 -14.648 1.00 95.75 157 GLU A CA 1
ATOM 1218 C C . GLU A 1 157 ? 15.646 21.940 -13.624 1.00 95.75 157 GLU A C 1
ATOM 1220 O O . GLU A 1 157 ? 16.424 20.986 -13.655 1.00 95.75 157 GLU A O 1
ATOM 1225 N N . GLU A 1 158 ? 14.693 22.028 -12.698 1.00 95.75 158 GLU A N 1
ATOM 1226 C CA . GLU A 1 158 ? 14.377 20.963 -11.749 1.00 95.75 158 GLU A CA 1
ATOM 1227 C C . GLU A 1 158 ? 13.888 19.713 -12.483 1.00 95.75 158 GLU A C 1
ATOM 1229 O O . GLU A 1 158 ? 14.272 18.609 -12.112 1.00 95.75 158 GLU A O 1
ATOM 1234 N N . TRP A 1 159 ? 13.090 19.867 -13.544 1.00 96.12 159 TRP A N 1
ATOM 1235 C CA . TRP A 1 159 ? 12.601 18.736 -14.331 1.00 96.12 159 TRP A CA 1
ATOM 1236 C C . TRP A 1 159 ? 13.733 17.989 -15.031 1.00 96.12 159 TRP A C 1
ATOM 1238 O O . TRP A 1 159 ? 13.790 16.766 -14.962 1.00 96.12 159 TRP A O 1
ATOM 1248 N N . ARG A 1 160 ? 14.687 18.705 -15.643 1.00 93.94 160 ARG A N 1
ATOM 1249 C CA . ARG A 1 160 ? 15.869 18.076 -16.259 1.00 93.94 160 ARG A CA 1
ATOM 1250 C C . ARG A 1 160 ? 16.677 17.262 -15.248 1.00 93.94 160 ARG A C 1
ATOM 1252 O O . ARG A 1 160 ? 17.093 16.148 -15.558 1.00 93.94 160 ARG A O 1
ATOM 1259 N N . ARG A 1 161 ? 16.853 17.784 -14.031 1.00 93.25 161 ARG A N 1
ATOM 1260 C CA . ARG A 1 161 ? 17.495 17.048 -12.929 1.00 93.25 161 ARG A CA 1
ATOM 1261 C C . ARG A 1 161 ? 16.667 15.848 -12.481 1.00 93.25 161 ARG A C 1
ATOM 1263 O O . ARG A 1 161 ? 17.228 14.795 -12.209 1.00 93.25 161 ARG A O 1
ATOM 1270 N N . PHE A 1 162 ? 15.345 15.983 -12.459 1.00 94.31 162 PHE A N 1
ATOM 1271 C CA . PHE A 1 162 ? 14.441 14.900 -12.090 1.00 94.31 162 PHE A CA 1
ATOM 1272 C C . PHE A 1 162 ? 14.472 13.741 -13.096 1.00 94.31 162 PHE A C 1
ATOM 1274 O O . PHE A 1 162 ? 14.575 12.589 -12.688 1.00 94.31 162 PHE A O 1
ATOM 1281 N N . VAL A 1 163 ? 14.508 14.039 -14.399 1.00 93.38 163 VAL A N 1
ATOM 1282 C CA . VAL A 1 163 ? 14.703 13.035 -15.461 1.00 93.38 163 VAL A CA 1
ATOM 1283 C C . VAL A 1 163 ? 16.044 12.315 -15.311 1.00 93.38 163 VAL A C 1
ATOM 1285 O O . VAL A 1 163 ? 16.093 11.096 -15.435 1.00 93.38 163 VAL A O 1
ATOM 1288 N N . ALA A 1 164 ? 17.127 13.040 -15.013 1.00 89.56 164 ALA A N 1
ATOM 1289 C CA .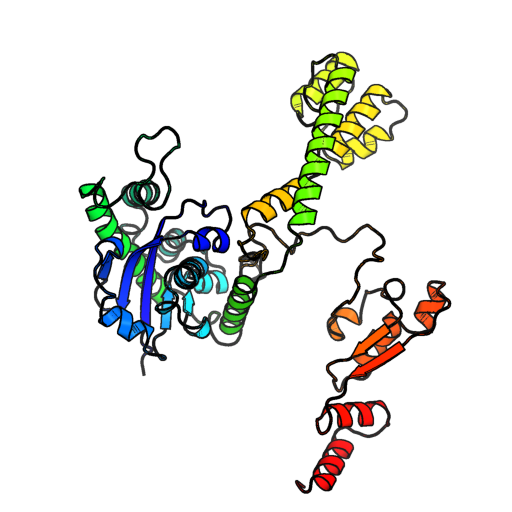 ALA A 1 164 ? 18.438 12.430 -14.784 1.00 89.56 164 ALA A CA 1
ATOM 1290 C C . ALA A 1 164 ? 18.466 11.548 -13.520 1.00 89.56 164 ALA A C 1
ATOM 1292 O O . ALA A 1 164 ? 19.128 10.512 -13.509 1.00 89.56 164 ALA A O 1
ATOM 1293 N N . TYR A 1 165 ? 17.731 11.942 -12.478 1.00 88.19 165 TYR A N 1
ATOM 1294 C CA . TYR A 1 165 ? 17.629 11.210 -11.217 1.00 88.19 165 TYR A CA 1
ATOM 1295 C C . TYR A 1 165 ? 16.835 9.900 -11.350 1.00 88.19 165 TYR A C 1
ATOM 1297 O O . TYR A 1 165 ? 17.274 8.880 -10.824 1.00 88.19 165 TYR A O 1
ATOM 1305 N N . ALA A 1 166 ? 15.721 9.896 -12.093 1.00 88.06 166 ALA A N 1
ATOM 1306 C CA . ALA A 1 166 ? 14.803 8.752 -12.187 1.00 88.06 166 ALA A CA 1
ATOM 1307 C C . ALA A 1 166 ? 15.464 7.438 -12.664 1.00 88.06 166 ALA A C 1
ATOM 1309 O O . ALA A 1 166 ? 14.987 6.350 -12.368 1.00 88.06 166 ALA A O 1
ATOM 1310 N N . GLY A 1 167 ? 16.580 7.507 -13.398 1.00 83.69 167 GLY A N 1
ATOM 1311 C CA . GLY A 1 167 ? 17.306 6.315 -13.852 1.00 83.69 167 GLY A CA 1
ATOM 1312 C C . GLY A 1 167 ? 18.214 5.656 -12.803 1.00 83.69 167 GLY A C 1
ATOM 1313 O O . GLY A 1 167 ? 18.640 4.516 -12.999 1.00 83.69 167 GLY A O 1
ATOM 1314 N N . LEU A 1 168 ? 18.539 6.344 -11.703 1.00 85.06 168 LEU A N 1
ATOM 1315 C CA . LEU A 1 168 ? 19.558 5.891 -10.745 1.00 85.06 168 LEU A CA 1
ATOM 1316 C C . LEU A 1 168 ? 19.125 4.650 -9.953 1.00 85.06 168 LEU A C 1
ATOM 1318 O O . LEU A 1 168 ? 19.949 3.767 -9.688 1.00 85.06 168 LEU A O 1
ATOM 1322 N N . ASP A 1 169 ? 17.835 4.541 -9.630 1.00 84.56 169 ASP A N 1
ATOM 1323 C CA . ASP A 1 169 ? 17.296 3.433 -8.836 1.00 84.56 169 ASP A CA 1
ATOM 1324 C C . ASP A 1 169 ? 17.400 2.089 -9.577 1.00 84.56 169 ASP A C 1
ATOM 1326 O O . ASP A 1 169 ? 17.640 1.054 -8.948 1.00 84.56 169 ASP A O 1
ATOM 1330 N N . ILE A 1 170 ? 17.352 2.085 -10.917 1.00 91.62 170 ILE A N 1
ATOM 1331 C CA . ILE A 1 170 ? 17.538 0.870 -11.729 1.00 91.62 170 ILE A CA 1
ATOM 1332 C C . ILE A 1 170 ? 18.948 0.299 -11.573 1.00 91.62 170 ILE A C 1
ATOM 1334 O O . ILE A 1 170 ? 19.122 -0.919 -11.476 1.00 91.62 170 ILE A O 1
ATOM 1338 N N . GLU A 1 171 ? 19.972 1.151 -11.534 1.00 90.31 171 GLU A N 1
ATOM 1339 C CA . GLU A 1 171 ? 21.353 0.695 -11.375 1.00 90.31 171 GLU A CA 1
ATOM 1340 C C . GLU A 1 171 ? 21.577 0.081 -9.990 1.00 90.31 171 GLU A C 1
ATOM 1342 O O . GLU A 1 171 ? 22.160 -1.001 -9.876 1.00 90.31 171 GLU A O 1
ATOM 1347 N N . ALA A 1 172 ? 21.054 0.726 -8.943 1.00 89.81 172 ALA A N 1
ATOM 1348 C CA . ALA A 1 172 ? 21.087 0.190 -7.585 1.00 89.81 172 ALA A CA 1
ATOM 1349 C C . ALA A 1 172 ? 20.314 -1.135 -7.483 1.00 89.81 172 ALA A C 1
ATOM 1351 O O . ALA A 1 172 ? 20.822 -2.111 -6.929 1.00 89.81 172 ALA A O 1
ATOM 1352 N N . MET A 1 173 ? 19.119 -1.205 -8.075 1.00 93.12 173 MET A N 1
ATOM 1353 C CA . MET A 1 173 ? 18.286 -2.405 -8.102 1.00 93.12 173 MET A CA 1
ATOM 1354 C C . MET A 1 173 ? 18.985 -3.582 -8.796 1.00 93.12 173 MET A C 1
ATOM 1356 O O . MET A 1 173 ? 18.945 -4.698 -8.276 1.00 93.12 173 MET A O 1
ATOM 1360 N N . ARG A 1 174 ? 19.664 -3.353 -9.927 1.00 94.38 174 ARG A N 1
ATOM 1361 C CA . ARG A 1 174 ? 20.460 -4.378 -10.628 1.00 94.38 174 ARG A CA 1
ATOM 1362 C C . ARG A 1 174 ? 21.580 -4.926 -9.747 1.00 94.38 174 ARG A C 1
ATOM 1364 O O . ARG A 1 174 ? 21.762 -6.141 -9.659 1.00 94.38 174 ARG A O 1
ATOM 1371 N N . GLU A 1 175 ? 22.318 -4.049 -9.071 1.00 93.38 175 GLU A N 1
ATOM 1372 C CA . GLU A 1 175 ? 23.412 -4.454 -8.181 1.00 93.38 175 GLU A CA 1
ATOM 1373 C C . GLU A 1 175 ? 22.916 -5.199 -6.936 1.00 93.38 175 GLU A C 1
ATOM 1375 O O . GLU A 1 175 ? 23.536 -6.185 -6.521 1.00 93.38 175 GLU A O 1
ATOM 1380 N N . VAL A 1 176 ? 21.779 -4.781 -6.376 1.00 94.06 176 VAL A N 1
ATOM 1381 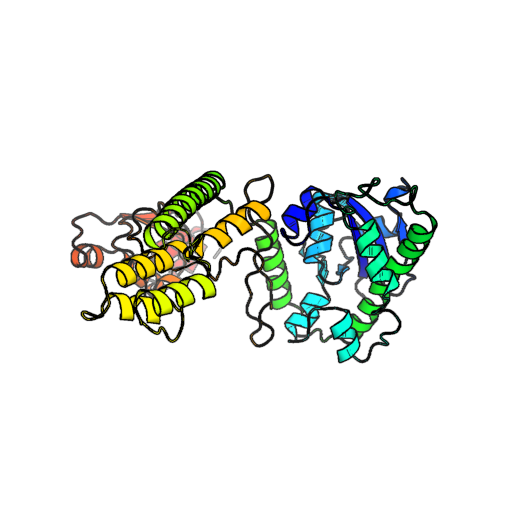C CA . VAL A 1 176 ? 21.091 -5.491 -5.291 1.00 94.06 176 VAL A CA 1
ATOM 1382 C C . VAL A 1 176 ? 20.626 -6.867 -5.767 1.00 94.06 176 VAL A C 1
ATOM 1384 O O . VAL A 1 176 ? 20.940 -7.866 -5.126 1.00 94.06 176 VAL A O 1
ATOM 1387 N N . TYR A 1 177 ? 19.960 -6.958 -6.920 1.00 95.19 177 TYR A N 1
ATOM 1388 C CA . TYR A 1 177 ? 19.470 -8.222 -7.475 1.00 95.19 177 TYR A CA 1
ATOM 1389 C C . TYR A 1 177 ? 20.579 -9.261 -7.676 1.00 95.19 177 TYR A C 1
ATOM 1391 O O . TYR A 1 177 ? 20.388 -10.429 -7.339 1.00 95.19 177 TYR A O 1
ATOM 1399 N N . LYS A 1 178 ? 21.753 -8.847 -8.176 1.00 94.38 178 LYS A N 1
ATOM 1400 C CA . LYS A 1 178 ? 22.920 -9.735 -8.352 1.00 94.38 178 LYS A CA 1
ATOM 1401 C C . LYS A 1 178 ? 23.387 -10.371 -7.038 1.00 94.38 178 LYS A C 1
ATOM 1403 O O . LYS A 1 178 ? 23.924 -11.475 -7.058 1.00 94.38 178 LYS A O 1
ATOM 1408 N N . ARG A 1 179 ? 23.207 -9.671 -5.914 1.00 95.44 179 ARG A N 1
ATOM 1409 C CA . ARG A 1 179 ? 23.654 -10.088 -4.574 1.00 95.44 179 ARG A CA 1
ATOM 1410 C C . ARG A 1 179 ? 22.555 -10.775 -3.767 1.00 95.44 179 ARG A C 1
ATOM 1412 O O . ARG A 1 179 ? 22.862 -11.488 -2.816 1.00 95.44 179 ARG A O 1
ATOM 1419 N N . LEU A 1 180 ? 21.289 -10.560 -4.123 1.00 95.56 180 LEU A N 1
ATOM 1420 C CA . LEU A 1 180 ? 20.167 -11.168 -3.426 1.00 95.56 180 LEU A CA 1
ATOM 1421 C C . LEU A 1 180 ? 20.110 -12.684 -3.677 1.00 95.56 180 LEU A C 1
ATOM 1423 O O . LEU A 1 180 ? 20.138 -13.133 -4.827 1.00 95.56 180 LEU A O 1
ATOM 1427 N N . PRO A 1 181 ? 19.936 -13.486 -2.614 1.00 94.62 181 PRO A N 1
ATOM 1428 C CA . PRO A 1 181 ? 19.597 -14.895 -2.740 1.00 94.62 181 PRO A CA 1
ATOM 1429 C C . PRO A 1 181 ? 18.342 -15.145 -3.588 1.00 94.62 181 PRO A C 1
ATOM 1431 O O . PRO A 1 181 ? 17.425 -14.321 -3.622 1.00 94.62 181 PRO A O 1
ATOM 1434 N N . LYS A 1 182 ? 18.279 -16.304 -4.256 1.00 94.50 182 LYS A N 1
ATOM 1435 C CA . LYS A 1 182 ? 17.143 -16.692 -5.119 1.00 94.50 182 LYS A CA 1
ATOM 1436 C C . LYS A 1 182 ? 16.330 -17.877 -4.586 1.00 94.50 182 LYS A C 1
ATOM 1438 O O . LYS A 1 182 ? 15.218 -18.105 -5.047 1.00 94.50 182 LYS A O 1
ATOM 1443 N N . TRP A 1 183 ? 16.849 -18.623 -3.610 1.00 94.69 183 TRP A N 1
ATOM 1444 C CA . TRP A 1 183 ? 16.297 -19.927 -3.222 1.00 94.69 183 TRP A CA 1
ATOM 1445 C C . TRP A 1 183 ? 14.910 -19.861 -2.559 1.00 94.69 183 TRP A C 1
ATOM 1447 O O . TRP A 1 183 ? 14.121 -20.776 -2.780 1.00 94.69 183 TRP A O 1
ATOM 1457 N N . ASN A 1 184 ? 14.573 -18.778 -1.841 1.00 93.19 184 ASN A N 1
ATOM 1458 C CA . ASN A 1 184 ? 13.217 -18.532 -1.311 1.00 93.19 184 ASN A CA 1
ATOM 1459 C C . ASN A 1 184 ? 12.352 -17.655 -2.236 1.00 93.19 184 ASN A C 1
ATOM 1461 O O . ASN A 1 184 ? 11.262 -17.242 -1.855 1.00 93.19 184 ASN A O 1
ATOM 1465 N N . TYR A 1 185 ? 12.828 -17.329 -3.440 1.00 95.19 185 TYR A N 1
ATOM 1466 C CA . TYR A 1 185 ? 12.125 -16.468 -4.396 1.00 95.19 185 TYR A CA 1
ATOM 1467 C C . TYR A 1 185 ? 11.918 -17.181 -5.738 1.00 95.19 185 TYR A C 1
ATOM 1469 O O . TYR A 1 185 ? 12.263 -16.692 -6.811 1.00 95.19 185 TYR A O 1
ATOM 1477 N N . GLN A 1 186 ? 11.378 -18.395 -5.657 1.00 94.69 186 GLN A N 1
ATOM 1478 C CA . GLN A 1 186 ? 11.116 -19.284 -6.786 1.00 94.69 186 GLN A CA 1
ATOM 1479 C C . GLN A 1 186 ? 10.003 -20.278 -6.422 1.00 94.69 186 GLN A C 1
ATOM 1481 O O . GLN A 1 186 ? 9.624 -20.396 -5.255 1.00 94.69 186 GLN A O 1
ATOM 1486 N N . GLY A 1 187 ? 9.473 -21.000 -7.413 1.00 94.69 187 GLY A N 1
ATOM 1487 C CA . GLY A 1 187 ? 8.503 -22.077 -7.192 1.00 94.69 187 GLY A CA 1
ATOM 1488 C C . GLY A 1 187 ? 7.261 -21.635 -6.409 1.00 94.69 187 GLY A C 1
ATOM 1489 O O . GLY A 1 187 ? 6.593 -20.666 -6.773 1.00 94.69 187 GLY A O 1
ATOM 1490 N N . THR A 1 188 ? 6.950 -22.356 -5.330 1.00 93.75 188 THR A N 1
ATOM 1491 C CA . THR A 1 188 ? 5.744 -22.146 -4.516 1.00 93.75 188 THR A CA 1
ATOM 1492 C C . THR A 1 188 ? 5.722 -20.802 -3.796 1.00 93.75 188 THR A C 1
ATOM 1494 O O . THR A 1 188 ? 4.657 -20.201 -3.707 1.00 93.75 188 THR A O 1
ATOM 1497 N N . GLU A 1 189 ? 6.867 -20.297 -3.328 1.00 93.56 189 GLU A N 1
ATOM 1498 C CA . GLU A 1 189 ? 6.943 -18.996 -2.643 1.00 93.56 189 GLU A CA 1
ATOM 1499 C C . GLU A 1 189 ? 6.662 -17.840 -3.604 1.00 93.56 189 GLU A C 1
ATOM 1501 O O . GLU A 1 189 ? 5.887 -16.932 -3.302 1.00 93.56 189 GLU A O 1
ATOM 1506 N N . LEU A 1 190 ? 7.218 -17.914 -4.817 1.00 96.00 190 LEU A N 1
ATOM 1507 C CA . LEU A 1 190 ? 6.939 -16.931 -5.859 1.00 96.00 190 LEU A CA 1
ATOM 1508 C C . LEU A 1 190 ? 5.458 -16.962 -6.269 1.00 96.00 190 LEU A C 1
ATOM 1510 O O . LEU A 1 190 ? 4.824 -15.912 -6.367 1.00 96.00 190 LEU A O 1
ATOM 1514 N N . ALA A 1 191 ? 4.888 -18.159 -6.439 1.00 96.75 191 ALA A N 1
ATOM 1515 C CA . ALA A 1 191 ? 3.465 -18.324 -6.732 1.00 96.75 191 ALA A CA 1
ATOM 1516 C C . ALA A 1 191 ? 2.569 -17.804 -5.591 1.00 96.75 191 ALA A C 1
ATOM 1518 O O . ALA A 1 191 ? 1.496 -17.250 -5.844 1.00 96.75 191 ALA A O 1
ATOM 1519 N N . LEU A 1 192 ? 3.005 -17.947 -4.334 1.00 95.94 192 LEU A N 1
ATOM 1520 C CA . LEU A 1 192 ? 2.305 -17.419 -3.166 1.00 95.94 192 LEU A CA 1
ATOM 1521 C C . LEU A 1 192 ? 2.319 -15.886 -3.149 1.00 95.94 192 LEU A C 1
ATOM 1523 O O . LEU A 1 192 ? 1.289 -15.274 -2.862 1.00 95.94 192 LEU A O 1
ATOM 1527 N N . TRP A 1 193 ? 3.433 -15.258 -3.526 1.00 97.19 193 TRP A N 1
ATOM 1528 C CA . TRP A 1 193 ? 3.473 -13.812 -3.737 1.00 97.19 193 TRP A CA 1
ATOM 1529 C C . TRP A 1 193 ? 2.579 -13.367 -4.905 1.00 97.19 193 TRP A C 1
ATOM 1531 O O . TRP A 1 193 ? 1.813 -12.416 -4.754 1.00 97.19 193 TRP A O 1
ATOM 1541 N N . HIS A 1 194 ? 2.582 -14.062 -6.047 1.00 97.88 194 HIS A N 1
ATOM 1542 C CA . HIS A 1 194 ? 1.648 -13.744 -7.138 1.00 97.88 194 HIS A CA 1
ATOM 1543 C C . HIS A 1 194 ? 0.190 -13.830 -6.672 1.00 97.88 194 HIS A C 1
ATOM 1545 O O . HIS A 1 194 ? -0.618 -12.962 -7.004 1.00 97.88 194 HIS A O 1
ATOM 1551 N N . ARG A 1 195 ? -0.143 -14.815 -5.827 1.00 97.25 195 ARG A N 1
ATOM 1552 C CA . ARG A 1 195 ? -1.471 -14.931 -5.212 1.00 97.25 195 ARG A CA 1
ATOM 1553 C C . ARG A 1 195 ? -1.787 -13.770 -4.267 1.00 97.25 195 ARG A C 1
ATOM 1555 O O . ARG A 1 195 ? -2.908 -13.269 -4.303 1.00 97.25 195 ARG A O 1
ATOM 1562 N N . ASP A 1 196 ? -0.831 -13.331 -3.449 1.00 96.12 196 ASP A N 1
ATOM 1563 C CA . ASP A 1 196 ? -0.953 -12.127 -2.611 1.00 96.12 196 ASP A CA 1
ATOM 1564 C C . ASP A 1 196 ? -1.304 -10.898 -3.460 1.00 96.12 196 ASP A C 1
ATOM 1566 O O . ASP A 1 196 ? -2.261 -10.184 -3.156 1.00 96.12 196 ASP A O 1
ATOM 1570 N N . GLN A 1 197 ? -0.606 -10.698 -4.579 1.00 97.38 197 GLN A N 1
ATOM 1571 C CA . GLN A 1 197 ? -0.891 -9.592 -5.492 1.00 97.38 197 GLN A CA 1
ATOM 1572 C C . GLN A 1 197 ? -2.290 -9.706 -6.112 1.00 97.38 197 GLN A C 1
ATOM 1574 O O . GLN A 1 197 ? -3.029 -8.728 -6.096 1.00 97.38 197 GLN A O 1
ATOM 1579 N N . GLN A 1 198 ? -2.714 -10.894 -6.558 1.00 97.19 198 GLN A N 1
ATOM 1580 C CA . GLN A 1 198 ? -4.076 -11.120 -7.069 1.00 97.19 198 GLN A CA 1
ATOM 1581 C C . GLN A 1 198 ? -5.158 -10.831 -6.014 1.00 97.19 198 GLN A C 1
ATOM 1583 O O . GLN A 1 198 ? -6.192 -10.237 -6.328 1.00 97.19 198 GLN A O 1
ATOM 1588 N N . ILE A 1 199 ? -4.936 -11.235 -4.756 1.00 96.12 199 ILE A N 1
ATOM 1589 C CA . ILE A 1 199 ? -5.852 -10.956 -3.639 1.00 96.12 199 ILE A CA 1
ATOM 1590 C C . ILE A 1 199 ? -5.953 -9.449 -3.407 1.00 96.12 199 ILE A C 1
ATOM 1592 O O . ILE A 1 199 ? -7.062 -8.918 -3.316 1.00 96.12 199 ILE A O 1
ATOM 1596 N N . ASN A 1 200 ? -4.815 -8.758 -3.349 1.00 96.50 200 ASN A N 1
ATOM 1597 C CA . ASN A 1 200 ? -4.765 -7.312 -3.159 1.00 96.50 200 ASN A CA 1
ATOM 1598 C C . ASN A 1 200 ? -5.399 -6.553 -4.332 1.00 96.50 200 ASN A C 1
ATOM 1600 O O . ASN A 1 200 ? -6.164 -5.620 -4.100 1.00 96.50 200 ASN A O 1
ATOM 1604 N N . ASP A 1 201 ? -5.160 -6.997 -5.567 1.00 96.00 201 ASP A N 1
ATOM 1605 C CA . ASP A 1 201 ? -5.724 -6.430 -6.792 1.00 96.00 201 ASP A CA 1
ATOM 1606 C C . ASP A 1 201 ? -7.250 -6.576 -6.850 1.00 96.00 201 ASP A C 1
ATOM 1608 O O . ASP A 1 201 ? -7.956 -5.660 -7.288 1.00 96.00 201 ASP A O 1
ATOM 1612 N N . ARG A 1 202 ? -7.772 -7.715 -6.381 1.00 96.25 202 ARG A N 1
ATOM 1613 C CA . ARG A 1 202 ? -9.212 -7.970 -6.279 1.00 96.25 202 ARG A CA 1
ATOM 1614 C C . ARG A 1 202 ? -9.852 -7.187 -5.135 1.00 96.25 202 ARG A C 1
ATOM 1616 O O . ARG A 1 202 ? -10.961 -6.679 -5.299 1.00 96.25 202 ARG A O 1
ATOM 1623 N N . GLY A 1 203 ? -9.208 -7.135 -3.974 1.00 95.19 203 GLY A N 1
ATOM 1624 C CA . GLY A 1 203 ? -9.737 -6.506 -2.766 1.00 95.19 203 GLY A CA 1
ATOM 1625 C C . GLY A 1 203 ? -11.007 -7.152 -2.209 1.00 95.19 203 GLY A C 1
ATOM 1626 O O . GLY A 1 203 ? -11.452 -8.214 -2.659 1.00 95.19 203 GLY A O 1
ATOM 1627 N N . VAL A 1 204 ? -11.622 -6.471 -1.245 1.00 93.06 204 VAL A N 1
ATOM 1628 C CA . VAL A 1 204 ? -12.861 -6.868 -0.558 1.00 93.06 204 VAL A CA 1
ATOM 1629 C C . VAL A 1 204 ? -13.904 -5.766 -0.736 1.00 93.06 204 VAL A C 1
ATOM 1631 O O . VAL A 1 204 ? -13.572 -4.594 -0.604 1.00 93.06 204 VAL A O 1
ATOM 1634 N N . CYS A 1 205 ? -15.147 -6.130 -1.067 1.00 94.50 205 CYS A N 1
ATOM 1635 C CA . CYS A 1 205 ? -16.245 -5.164 -1.151 1.00 94.50 205 CYS A CA 1
ATOM 1636 C C . CYS A 1 205 ? -16.606 -4.683 0.252 1.00 94.50 205 CYS A C 1
ATOM 1638 O O . CYS A 1 205 ? -16.746 -5.509 1.155 1.00 94.50 205 CYS A O 1
ATOM 1640 N N . MET A 1 206 ? -16.750 -3.375 0.422 1.00 91.12 206 MET A N 1
ATOM 1641 C CA . MET A 1 206 ? -17.021 -2.764 1.714 1.00 91.12 206 MET A CA 1
ATOM 1642 C C . MET A 1 206 ? -18.391 -2.102 1.697 1.00 91.12 206 MET A C 1
ATOM 1644 O O . MET A 1 206 ? -18.761 -1.446 0.727 1.00 91.12 206 MET A O 1
ATOM 1648 N N . ASP A 1 207 ? -19.127 -2.235 2.797 1.00 90.94 207 ASP A N 1
ATOM 1649 C CA . ASP A 1 207 ? -20.342 -1.456 3.005 1.00 90.94 207 ASP A CA 1
ATOM 1650 C C . ASP A 1 207 ? -19.960 -0.020 3.395 1.00 90.94 207 ASP A C 1
ATOM 1652 O O . ASP A 1 207 ? -19.776 0.325 4.566 1.00 90.94 207 ASP A O 1
ATOM 1656 N N . VAL A 1 208 ? -19.752 0.805 2.369 1.00 92.31 208 VAL A N 1
ATOM 1657 C CA . VAL A 1 208 ? -19.338 2.205 2.512 1.00 92.31 208 VAL A CA 1
ATOM 1658 C C . VAL A 1 208 ? -20.423 3.031 3.209 1.00 92.31 208 VAL A C 1
ATOM 1660 O O . VAL A 1 208 ? -20.100 3.931 3.981 1.00 92.31 208 VAL A O 1
ATOM 1663 N N . GLN A 1 209 ? -21.702 2.708 2.992 1.00 90.94 209 GLN A N 1
ATOM 1664 C CA . GLN A 1 209 ? -22.819 3.418 3.618 1.00 90.94 209 GLN A CA 1
ATOM 1665 C C . GLN A 1 209 ? -22.861 3.148 5.121 1.00 90.94 209 GLN A C 1
ATOM 1667 O O . GLN A 1 209 ? -22.934 4.090 5.909 1.00 90.94 209 GLN A O 1
ATOM 1672 N N . LEU A 1 210 ? -22.724 1.882 5.526 1.00 87.12 210 LEU A N 1
ATOM 1673 C CA . LEU A 1 210 ? -22.623 1.509 6.933 1.00 87.12 210 LEU A CA 1
ATOM 1674 C C . LEU A 1 210 ? -21.402 2.153 7.595 1.00 87.12 210 LEU A C 1
ATOM 1676 O O . LEU A 1 210 ? -21.509 2.680 8.702 1.00 87.12 210 LEU A O 1
ATOM 1680 N N . ALA A 1 211 ? -20.246 2.141 6.926 1.00 89.62 211 ALA A N 1
ATOM 1681 C CA . ALA A 1 211 ? -19.036 2.770 7.447 1.00 89.62 211 ALA A CA 1
ATOM 1682 C C . ALA A 1 211 ? -19.216 4.282 7.657 1.00 89.62 211 ALA A C 1
ATOM 1684 O O . ALA A 1 211 ? -18.809 4.809 8.695 1.00 89.62 211 ALA A O 1
ATOM 1685 N N . GLN A 1 212 ? -19.854 4.969 6.707 1.00 90.69 212 GLN A N 1
ATOM 1686 C CA . GLN A 1 212 ? -20.152 6.395 6.799 1.00 90.69 212 GLN A CA 1
ATOM 1687 C C . GLN A 1 212 ? -21.139 6.692 7.937 1.00 90.69 212 GLN A C 1
ATOM 1689 O O . GLN A 1 212 ? -20.851 7.529 8.793 1.00 90.69 212 GLN A O 1
ATOM 1694 N N . ALA A 1 213 ? -22.245 5.946 8.017 1.00 86.75 213 ALA A N 1
ATOM 1695 C CA . ALA A 1 213 ? -23.228 6.080 9.091 1.00 86.75 213 ALA A CA 1
ATOM 1696 C C . ALA A 1 213 ? -22.608 5.817 10.476 1.00 86.75 213 ALA A C 1
ATOM 1698 O O . ALA A 1 213 ? -22.895 6.528 11.439 1.00 86.75 213 ALA A O 1
ATOM 1699 N N . ALA A 1 214 ? -21.701 4.840 10.584 1.00 84.75 214 ALA A N 1
ATOM 1700 C CA . ALA A 1 214 ? -20.975 4.560 11.819 1.00 84.75 214 ALA A CA 1
ATOM 1701 C C . ALA A 1 214 ? -20.052 5.721 12.227 1.00 84.75 214 ALA A C 1
ATOM 1703 O O . ALA A 1 214 ? -19.973 6.052 13.411 1.00 84.75 214 ALA A O 1
ATOM 1704 N N . ILE A 1 215 ? -19.364 6.362 11.274 1.00 88.12 215 ILE A N 1
ATOM 1705 C CA . ILE A 1 215 ? -18.545 7.553 11.553 1.00 88.12 215 ILE A CA 1
ATOM 1706 C C . ILE A 1 215 ? -19.424 8.692 12.075 1.00 88.12 215 ILE A C 1
ATOM 1708 O O . ILE A 1 215 ? -19.086 9.293 13.093 1.00 88.12 215 ILE A O 1
ATOM 1712 N N . GLU A 1 216 ? -20.551 8.958 11.418 1.00 89.12 216 GLU A N 1
ATOM 1713 C CA . GLU A 1 216 ? -21.481 10.024 11.802 1.00 89.12 216 GLU A CA 1
ATOM 1714 C C . GLU A 1 216 ? -22.072 9.799 13.195 1.00 89.12 216 GLU A C 1
ATOM 1716 O O . GLU A 1 216 ? -22.060 10.711 14.027 1.00 89.12 216 GLU A O 1
ATOM 1721 N N . ALA A 1 217 ? -22.514 8.572 13.484 1.00 85.88 217 ALA A N 1
ATOM 1722 C CA . ALA A 1 217 ? -23.041 8.196 14.789 1.00 85.88 217 ALA A CA 1
ATOM 1723 C C . ALA A 1 217 ? -22.002 8.395 15.901 1.00 85.88 217 ALA A C 1
ATOM 1725 O O . ALA A 1 217 ? -22.318 8.950 16.956 1.00 85.88 217 ALA A O 1
ATOM 1726 N N . VAL A 1 218 ? -20.744 7.996 15.672 1.00 84.56 218 VAL A N 1
ATOM 1727 C CA . VAL A 1 218 ? -19.707 8.187 16.692 1.00 84.56 218 VAL A CA 1
ATOM 1728 C C . VAL A 1 218 ? -19.307 9.652 16.832 1.00 84.56 218 VAL A C 1
ATOM 1730 O O . VAL A 1 218 ? -19.086 10.103 17.952 1.00 84.56 218 VAL A O 1
ATOM 1733 N N . ASP A 1 219 ? -19.226 10.420 15.747 1.00 86.75 219 ASP A N 1
ATOM 1734 C CA . ASP A 1 219 ? -18.909 11.847 15.836 1.00 86.75 219 ASP A CA 1
ATOM 1735 C C . ASP A 1 219 ? -20.027 12.621 16.579 1.00 86.75 219 ASP A C 1
ATOM 1737 O O . ASP A 1 219 ? -19.731 13.546 17.343 1.00 86.75 219 ASP A O 1
ATOM 1741 N N . LEU A 1 220 ? -21.300 12.226 16.430 1.00 87.19 220 LEU A N 1
ATOM 1742 C CA . LEU A 1 220 ? -22.418 12.753 17.226 1.00 87.19 220 LEU A CA 1
ATOM 1743 C C . LEU A 1 220 ? -22.264 12.407 18.714 1.00 87.19 220 LEU A C 1
ATOM 1745 O O . LEU A 1 220 ? -22.381 13.283 19.576 1.00 87.19 220 LEU A O 1
ATOM 1749 N N . GLU A 1 221 ? -21.948 11.150 19.017 1.00 85.81 221 GLU A N 1
ATOM 1750 C CA . GLU A 1 221 ? -21.790 10.681 20.393 1.00 85.81 221 GLU A CA 1
ATOM 1751 C C . GLU A 1 221 ? -20.563 11.302 21.081 1.00 85.81 221 GLU A C 1
ATOM 1753 O O . GLU A 1 221 ? -20.639 11.719 22.235 1.00 85.81 221 GLU A O 1
ATOM 1758 N N . GLN A 1 222 ? -19.453 11.482 20.359 1.00 86.50 222 GLN A N 1
ATOM 1759 C CA . GLN A 1 222 ? -18.270 12.209 20.834 1.00 86.50 222 GLN A CA 1
ATOM 1760 C C . GLN A 1 222 ? -18.624 13.642 21.252 1.00 86.50 222 GLN A C 1
ATOM 1762 O O . GLN A 1 222 ? -18.201 14.089 22.318 1.00 86.50 222 GLN A O 1
ATOM 1767 N N . LYS A 1 223 ? -19.434 14.356 20.456 1.00 90.31 223 LYS A N 1
ATOM 1768 C CA . LYS A 1 223 ? -19.903 15.711 20.799 1.00 90.31 223 LYS A CA 1
ATOM 1769 C C . LYS A 1 223 ? -20.779 15.705 22.051 1.00 90.31 223 LYS A C 1
ATOM 1771 O O . LYS A 1 223 ? -20.630 16.579 22.905 1.00 90.31 223 LYS A O 1
ATOM 1776 N N . ARG A 1 224 ? -21.667 14.714 22.184 1.00 91.19 224 ARG A N 1
ATOM 1777 C CA . ARG A 1 224 ? -22.526 14.552 23.367 1.00 91.19 224 ARG A CA 1
ATOM 1778 C C . ARG A 1 224 ? -21.697 14.305 24.629 1.00 91.19 224 ARG A C 1
ATOM 1780 O O . ARG A 1 224 ? -21.924 14.963 25.644 1.00 91.19 224 ARG A O 1
ATOM 1787 N N . LEU A 1 225 ? -20.724 13.395 24.560 1.00 90.25 225 LEU A N 1
ATOM 1788 C CA . LEU A 1 225 ? -19.820 13.076 25.666 1.00 90.25 225 LEU A CA 1
ATOM 1789 C C . LEU A 1 225 ? -18.939 14.271 26.039 1.00 90.25 225 LEU A C 1
ATOM 1791 O O . LEU A 1 225 ? -18.823 14.568 27.223 1.00 90.25 225 LEU A O 1
ATOM 1795 N N . ALA A 1 226 ? -18.397 15.002 25.059 1.00 92.31 226 ALA A N 1
ATOM 1796 C CA . ALA A 1 226 ? -17.625 16.221 25.302 1.00 92.31 226 ALA A CA 1
ATOM 1797 C C . ALA A 1 226 ? -18.459 17.293 26.021 1.00 92.31 226 ALA A C 1
ATOM 1799 O O . ALA A 1 226 ? -18.013 17.841 27.025 1.00 92.31 226 ALA A O 1
ATOM 1800 N N . LYS A 1 227 ? -19.708 17.524 25.588 1.00 93.38 227 LYS A N 1
ATOM 1801 C CA . LYS A 1 227 ? -20.622 18.453 26.268 1.00 93.38 227 LYS A CA 1
ATOM 1802 C C . LYS A 1 227 ? -20.901 18.029 27.713 1.00 93.38 227 LYS A C 1
ATOM 1804 O O . LYS A 1 227 ? -20.900 18.874 28.600 1.00 93.38 227 LYS A O 1
ATOM 1809 N N . ARG A 1 228 ? -21.104 16.731 27.970 1.00 92.06 228 ARG A N 1
ATOM 1810 C CA . ARG A 1 228 ? -21.254 16.214 29.342 1.00 92.06 228 ARG A CA 1
ATOM 1811 C C . ARG A 1 228 ? -19.990 16.412 30.171 1.00 92.06 228 ARG A C 1
ATOM 1813 O O . ARG A 1 228 ? -20.105 16.838 31.310 1.00 92.06 228 ARG A O 1
ATOM 1820 N N . THR A 1 229 ? -18.806 16.161 29.604 1.00 92.69 229 THR A N 1
ATOM 1821 C CA . THR A 1 229 ? -17.531 16.437 30.286 1.00 92.69 229 THR A CA 1
ATOM 1822 C C . THR A 1 229 ? -17.430 17.909 30.673 1.00 92.69 229 THR A C 1
ATOM 1824 O O . THR A 1 229 ? -17.136 18.202 31.823 1.00 92.69 229 THR A O 1
ATOM 1827 N N . GLN A 1 230 ? -17.737 18.830 29.759 1.00 94.25 230 GLN A N 1
ATOM 1828 C CA . GLN A 1 230 ? -17.689 20.265 30.048 1.00 94.25 230 GLN A CA 1
ATOM 1829 C C . GLN A 1 230 ? -18.641 20.647 31.181 1.00 94.25 230 GLN A C 1
ATOM 1831 O O . GLN A 1 230 ? -18.233 21.350 32.091 1.00 94.25 230 GLN A O 1
ATOM 1836 N N . VAL A 1 231 ? -19.879 20.143 31.166 1.00 93.62 231 VAL A N 1
ATOM 1837 C CA . VAL A 1 231 ? -20.857 20.413 32.235 1.00 93.62 231 VAL A CA 1
ATOM 1838 C C . VAL A 1 231 ? -20.397 19.853 33.584 1.00 93.62 231 VAL A C 1
ATOM 1840 O O . VAL A 1 231 ? -20.552 20.521 34.592 1.00 93.62 231 VAL A O 1
ATOM 1843 N N . MET A 1 232 ? -19.825 18.648 33.618 1.00 91.69 232 MET A N 1
ATOM 1844 C CA . MET A 1 232 ? -19.362 18.020 34.865 1.00 91.69 232 MET A CA 1
ATOM 1845 C C . MET A 1 232 ? -18.079 18.628 35.439 1.00 91.69 232 MET A C 1
ATOM 1847 O O . MET A 1 232 ? -17.768 18.391 36.601 1.00 91.69 232 MET A O 1
ATOM 1851 N N . THR A 1 233 ? -17.315 19.334 34.609 1.00 92.19 233 THR A N 1
ATOM 1852 C CA . THR A 1 233 ? -16.017 19.923 34.974 1.00 92.19 233 THR A CA 1
ATOM 1853 C C . THR A 1 233 ? -16.056 21.449 34.963 1.00 92.19 233 THR A C 1
ATOM 1855 O O . THR A 1 233 ? -15.008 22.079 34.893 1.00 92.19 233 THR A O 1
ATOM 1858 N N . ASP A 1 234 ? -17.253 22.047 34.937 1.00 91.12 234 ASP A N 1
ATOM 1859 C CA . ASP A 1 234 ? -17.467 23.498 34.837 1.00 91.12 234 ASP A CA 1
ATOM 1860 C C . ASP A 1 234 ? -16.637 24.178 33.725 1.00 91.12 234 ASP A C 1
ATOM 1862 O O . ASP A 1 234 ? -16.207 25.326 33.819 1.00 91.12 234 ASP A O 1
ATOM 1866 N N . GLY A 1 235 ? -16.419 23.456 32.622 1.00 91.00 235 GLY A N 1
ATOM 1867 C CA . GLY A 1 235 ? -15.678 23.918 31.449 1.00 91.00 235 GLY A CA 1
ATOM 1868 C C . GLY A 1 235 ? -14.156 23.758 31.522 1.00 91.00 235 GLY A C 1
ATOM 1869 O O . GLY A 1 235 ? -13.487 24.031 30.521 1.00 91.00 235 GLY A O 1
ATOM 1870 N N . GLU A 1 236 ? -13.594 23.272 32.631 1.00 90.31 236 GLU A N 1
ATOM 1871 C CA . GLU A 1 236 ? -12.148 23.054 32.776 1.00 90.31 236 GLU A CA 1
ATOM 1872 C C . GLU A 1 236 ? -11.616 21.991 31.806 1.00 90.31 236 GLU A C 1
ATOM 1874 O O . GLU A 1 236 ? -10.501 22.108 31.288 1.00 90.31 236 GLU A O 1
ATOM 1879 N N . VAL A 1 237 ? -12.428 20.972 31.502 1.00 93.06 237 VAL A N 1
ATOM 1880 C CA . VAL A 1 237 ? -12.069 19.892 30.579 1.00 93.06 237 VAL A CA 1
ATOM 1881 C C . VAL A 1 237 ? -13.004 19.898 29.373 1.00 93.06 237 VAL A C 1
ATOM 1883 O O . VAL A 1 237 ? -14.206 19.660 29.475 1.00 93.06 237 VAL A O 1
ATOM 1886 N N . GLN A 1 238 ? -12.440 20.121 28.182 1.00 92.56 238 GLN A N 1
ATOM 1887 C CA . GLN A 1 238 ? -13.231 20.255 26.953 1.00 92.56 238 GLN A CA 1
ATOM 1888 C C . GLN A 1 238 ? -13.732 18.913 26.423 1.00 92.56 238 GLN A C 1
ATOM 1890 O O . GLN A 1 238 ? -14.807 18.841 25.828 1.00 92.56 238 GLN A O 1
ATOM 1895 N N . ALA A 1 239 ? -12.955 17.850 26.622 1.00 90.88 239 ALA A N 1
ATOM 1896 C CA . ALA A 1 239 ? -13.346 16.490 26.292 1.00 90.88 239 ALA A CA 1
ATOM 1897 C C . ALA A 1 239 ? -12.631 15.501 27.207 1.00 90.88 239 ALA A C 1
ATOM 1899 O O . ALA A 1 239 ? -11.438 15.652 27.472 1.00 90.88 239 ALA A O 1
ATOM 1900 N N . ALA A 1 240 ? -13.313 14.419 27.590 1.00 86.88 240 ALA A N 1
ATOM 1901 C CA . ALA A 1 240 ? -12.704 13.372 28.409 1.00 86.88 240 ALA A CA 1
ATOM 1902 C C . ALA A 1 240 ? -11.453 12.754 27.757 1.00 86.88 240 ALA A C 1
ATOM 1904 O O . ALA A 1 240 ? -10.630 12.149 28.431 1.00 86.88 240 ALA A O 1
ATOM 1905 N N . THR A 1 241 ? -11.255 12.921 26.447 1.00 87.38 241 THR A N 1
ATOM 1906 C CA . THR A 1 241 ? -10.058 12.444 25.749 1.00 87.38 241 THR A CA 1
ATOM 1907 C C . THR A 1 241 ? -8.773 13.203 26.087 1.00 87.38 241 THR A C 1
ATOM 1909 O O . THR A 1 241 ? -7.682 12.686 25.826 1.00 87.38 241 THR A O 1
ATOM 1912 N N . GLN A 1 242 ? -8.878 14.379 26.712 1.00 91.06 242 GLN A N 1
ATOM 1913 C CA . GLN A 1 242 ? -7.750 15.199 27.149 1.00 91.06 242 GLN A CA 1
ATOM 1914 C C . GLN A 1 242 ? -7.159 14.655 28.453 1.00 91.06 242 GLN A C 1
ATOM 1916 O O . GLN A 1 242 ? -7.464 15.142 29.538 1.00 91.06 242 GLN A O 1
ATOM 1921 N N . ARG A 1 243 ? -6.301 13.633 28.328 1.00 90.94 243 ARG A N 1
ATOM 1922 C CA . ARG A 1 243 ? -5.706 12.885 29.449 1.00 90.94 243 ARG A CA 1
ATOM 1923 C C . ARG A 1 243 ? -5.249 13.783 30.600 1.00 90.94 243 ARG A C 1
ATOM 1925 O O . ARG A 1 243 ? -5.708 13.594 31.717 1.00 90.94 243 ARG A O 1
ATOM 1932 N N . ASP A 1 244 ? -4.354 14.726 30.322 1.00 91.19 244 ASP A N 1
ATOM 1933 C CA . ASP A 1 244 ? -3.691 15.513 31.366 1.00 91.19 244 ASP A CA 1
ATOM 1934 C C . ASP A 1 244 ? -4.647 16.501 32.032 1.00 91.19 244 ASP A C 1
ATOM 1936 O O . ASP A 1 244 ? -4.636 16.627 33.251 1.00 91.19 244 ASP A O 1
ATOM 1940 N N . ALA A 1 245 ? -5.529 17.133 31.250 1.00 91.94 245 ALA A N 1
ATOM 1941 C CA . ALA A 1 245 ? -6.557 18.024 31.783 1.00 91.94 245 ALA A CA 1
ATOM 1942 C C . ALA A 1 245 ? -7.545 17.265 32.681 1.00 91.94 245 ALA A C 1
ATOM 1944 O O . ALA A 1 245 ? -7.878 17.734 33.763 1.00 91.94 245 ALA A O 1
ATOM 1945 N N . LEU A 1 246 ? -7.960 16.062 32.267 1.00 92.12 246 LEU A N 1
ATOM 1946 C CA . LEU A 1 246 ? -8.882 15.238 33.046 1.00 92.12 246 LEU A CA 1
ATOM 1947 C C . LEU A 1 246 ? -8.240 14.708 34.336 1.00 92.12 246 LEU A C 1
ATOM 1949 O O . LEU A 1 246 ? -8.888 14.737 35.375 1.00 92.12 246 LEU A O 1
ATOM 1953 N N . ILE A 1 247 ? -6.979 14.255 34.294 1.00 91.81 247 ILE A N 1
ATOM 1954 C CA . ILE A 1 247 ? -6.244 13.853 35.509 1.00 91.81 247 ILE A CA 1
ATOM 1955 C C . ILE A 1 247 ? -6.133 15.040 36.464 1.00 91.81 247 ILE A C 1
ATOM 1957 O O . ILE A 1 247 ? -6.451 14.900 37.640 1.00 91.81 247 ILE A O 1
ATOM 1961 N N . LYS A 1 248 ? -5.720 16.204 35.950 1.00 92.56 248 LYS A N 1
ATOM 1962 C CA . LYS A 1 248 ? -5.564 17.422 36.743 1.00 92.56 248 LYS A CA 1
ATOM 1963 C C . LYS A 1 248 ? -6.867 17.796 37.456 1.00 92.56 248 LYS A C 1
ATOM 1965 O O . LYS A 1 248 ? -6.853 17.940 38.671 1.00 92.56 248 LYS A O 1
ATOM 1970 N N . HIS A 1 249 ? -7.982 17.848 36.728 1.00 92.88 249 HIS A N 1
ATOM 1971 C CA . HIS A 1 249 ? -9.296 18.147 37.301 1.00 92.88 249 HIS A CA 1
ATOM 1972 C C . HIS A 1 249 ? -9.710 17.133 38.382 1.00 92.88 249 HIS A C 1
ATOM 1974 O O . HIS A 1 249 ? -10.157 17.511 39.459 1.00 92.88 249 HIS A O 1
ATOM 1980 N N . ILE A 1 250 ? -9.519 15.829 38.141 1.00 92.88 250 ILE A N 1
ATOM 1981 C CA . ILE A 1 250 ? -9.875 14.792 39.125 1.00 92.88 250 ILE A CA 1
ATOM 1982 C C . ILE A 1 250 ? -9.061 14.947 40.421 1.00 92.88 250 ILE A C 1
ATOM 1984 O O . ILE A 1 250 ? -9.612 14.806 41.515 1.00 92.88 250 ILE A O 1
ATOM 1988 N N . VAL A 1 251 ? -7.768 15.258 40.312 1.00 93.75 251 VAL A N 1
ATOM 1989 C CA . VAL A 1 251 ? -6.898 15.473 41.475 1.00 93.75 251 VAL A CA 1
ATOM 1990 C C . VAL A 1 251 ? -7.280 16.759 42.212 1.00 93.75 251 VAL A C 1
ATOM 1992 O O . VAL A 1 251 ? -7.452 16.724 43.427 1.00 93.75 251 VAL A O 1
ATOM 1995 N N . GLU A 1 252 ? -7.453 17.876 41.503 1.00 93.06 252 GLU A N 1
ATOM 1996 C CA . GLU A 1 252 ? -7.726 19.187 42.110 1.00 93.06 252 GLU A CA 1
ATOM 1997 C C . GLU A 1 252 ? -9.122 19.271 42.744 1.00 93.06 252 GLU A C 1
ATOM 1999 O O . GLU A 1 252 ? -9.263 19.817 43.837 1.00 93.06 252 GLU A O 1
ATOM 2004 N N . SER A 1 253 ? -10.147 18.704 42.101 1.00 92.31 253 SER A N 1
ATOM 2005 C CA . SER A 1 253 ? -11.535 18.799 42.573 1.00 92.31 253 SER A CA 1
ATOM 2006 C C . SER A 1 253 ? -11.946 17.674 43.527 1.00 92.31 253 SER A C 1
ATOM 2008 O O . SER A 1 253 ? -12.825 17.883 44.360 1.00 92.31 253 SER A O 1
ATOM 2010 N N . TYR A 1 254 ? -11.339 16.485 43.423 1.00 91.50 254 TYR A N 1
ATOM 2011 C CA . TYR A 1 254 ? -11.764 15.302 44.188 1.00 91.50 254 TYR A CA 1
ATOM 2012 C C . TYR A 1 254 ? -10.649 14.649 45.014 1.00 91.50 254 TYR A C 1
ATOM 2014 O O . TYR A 1 254 ? -10.932 13.712 45.758 1.00 91.50 254 TYR A O 1
ATOM 2022 N N . GLY A 1 255 ? -9.394 15.098 44.898 1.00 89.69 255 GLY A N 1
ATOM 2023 C CA . GLY A 1 255 ? -8.263 14.527 45.639 1.00 89.69 255 GLY A CA 1
ATOM 2024 C C . GLY A 1 255 ? -7.928 13.081 45.256 1.00 89.69 255 GLY A C 1
ATOM 2025 O O . GLY A 1 255 ? -7.279 12.376 46.027 1.00 89.69 255 GLY A O 1
ATOM 2026 N N . VAL A 1 256 ? -8.390 12.606 44.093 1.00 90.25 256 VAL A N 1
ATOM 2027 C CA . VAL A 1 256 ? -8.197 11.217 43.656 1.00 90.25 256 VAL A CA 1
ATOM 2028 C C . VAL A 1 256 ? -7.020 11.115 42.694 1.00 90.25 256 VAL A C 1
ATOM 2030 O O . VAL A 1 256 ? -7.053 11.663 41.595 1.00 90.25 256 VAL A O 1
ATOM 2033 N N . GLU A 1 257 ? -6.024 10.305 43.047 1.00 89.50 257 GLU A N 1
ATOM 2034 C CA . GLU A 1 257 ? -4.920 9.973 42.146 1.00 89.50 257 GLU A CA 1
ATOM 2035 C C . GLU A 1 257 ? -5.178 8.686 41.351 1.00 89.50 257 GLU A C 1
ATOM 2037 O O . GLU A 1 257 ? -5.546 7.629 41.891 1.00 89.50 257 GLU A O 1
ATOM 2042 N N . LEU A 1 258 ? -4.935 8.769 40.042 1.00 86.31 258 LEU A N 1
ATOM 2043 C CA . LEU A 1 258 ? -4.997 7.653 39.103 1.00 86.31 258 LEU A CA 1
ATOM 2044 C C . LEU A 1 258 ? -3.586 7.363 38.568 1.00 86.31 258 LEU A C 1
ATOM 2046 O O . LEU A 1 258 ? -2.931 8.287 38.089 1.00 86.31 258 LEU A O 1
ATOM 2050 N N . PRO A 1 259 ? -3.116 6.101 38.599 1.00 83.75 259 PRO A N 1
ATOM 2051 C CA . PRO A 1 259 ? -1.767 5.763 38.140 1.00 83.75 259 PRO A CA 1
ATOM 2052 C C . PRO A 1 259 ? -1.621 5.894 36.618 1.00 83.75 259 PRO A C 1
ATOM 2054 O O . PRO A 1 259 ? -0.552 6.224 36.112 1.00 83.75 259 PRO A O 1
ATOM 2057 N N . ASP A 1 260 ? -2.704 5.642 35.882 1.00 85.69 260 ASP A N 1
ATOM 2058 C CA . ASP A 1 260 ? -2.789 5.795 34.438 1.00 85.69 260 ASP A CA 1
ATOM 2059 C C . ASP A 1 260 ? -4.260 5.909 33.991 1.00 85.69 260 ASP A C 1
ATOM 2061 O O . ASP A 1 260 ? -5.194 5.802 34.788 1.00 85.69 260 ASP A O 1
ATOM 2065 N N . MET A 1 261 ? -4.455 6.129 32.689 1.00 87.06 261 MET A N 1
ATOM 2066 C CA . MET A 1 261 ? -5.767 6.176 32.031 1.00 87.06 261 MET A CA 1
ATOM 2067 C C . MET A 1 261 ? -6.002 4.947 31.137 1.00 87.06 261 MET A C 1
ATOM 2069 O O . MET A 1 261 ? -6.681 5.044 30.110 1.00 87.06 261 MET A O 1
ATOM 2073 N N . GLN A 1 262 ? -5.388 3.805 31.461 1.00 87.69 262 GLN A N 1
ATOM 2074 C CA . GLN A 1 262 ? -5.593 2.559 30.725 1.00 87.69 262 GLN A CA 1
ATOM 2075 C C . GLN A 1 262 ? -6.970 1.971 31.037 1.00 87.69 262 GLN A C 1
ATOM 2077 O O . GLN A 1 262 ? -7.474 2.086 32.152 1.00 87.69 262 GLN A O 1
ATOM 2082 N N . ARG A 1 263 ? -7.579 1.295 30.052 1.00 84.88 2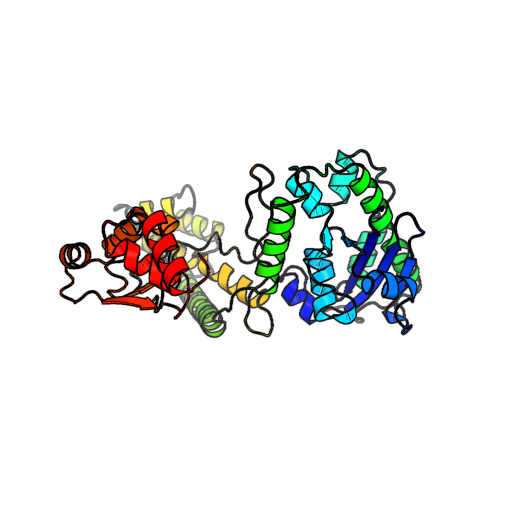63 ARG A N 1
ATOM 2083 C CA . ARG A 1 263 ? -8.932 0.725 30.180 1.00 84.88 263 ARG A CA 1
ATOM 2084 C C . ARG A 1 263 ? -9.086 -0.145 31.436 1.00 84.88 263 ARG A C 1
ATOM 2086 O O . ARG A 1 263 ? -10.025 0.076 32.188 1.00 84.88 263 ARG A O 1
ATOM 2093 N N . SER A 1 264 ? -8.150 -1.063 31.682 1.00 87.62 264 SER A N 1
ATOM 2094 C CA . SER A 1 264 ? -8.168 -1.969 32.842 1.00 87.62 264 SER A CA 1
ATOM 2095 C C . SER A 1 264 ? -8.145 -1.222 34.180 1.00 87.62 264 SER A C 1
ATOM 2097 O O . SER A 1 264 ? -8.878 -1.572 35.104 1.00 87.62 264 SER A O 1
ATOM 2099 N N . THR A 1 265 ? -7.333 -0.167 34.284 1.00 89.19 265 THR A N 1
ATOM 2100 C CA . THR A 1 265 ? -7.259 0.691 35.473 1.00 89.19 265 THR A CA 1
ATOM 2101 C C . THR A 1 265 ? -8.580 1.409 35.714 1.00 89.19 265 THR A C 1
ATOM 2103 O O . THR A 1 265 ? -9.072 1.423 36.844 1.00 89.19 265 THR A O 1
ATOM 2106 N N . LEU A 1 266 ? -9.172 1.975 34.659 1.00 89.19 266 LEU A N 1
ATOM 2107 C CA . LEU A 1 266 ? -10.434 2.707 34.751 1.00 89.19 266 LEU A CA 1
ATOM 2108 C C . LEU A 1 266 ? -11.605 1.790 35.115 1.00 89.19 266 LEU A C 1
ATOM 2110 O O . LEU A 1 266 ? -12.377 2.130 36.006 1.00 89.19 266 LEU A O 1
ATOM 2114 N N . GLU A 1 267 ? -11.708 0.616 34.487 1.00 88.06 267 GLU A N 1
ATOM 2115 C CA . GLU A 1 267 ? -12.745 -0.380 34.790 1.00 88.06 267 GLU A CA 1
ATOM 2116 C C . GLU A 1 267 ? -12.695 -0.808 36.264 1.00 88.06 267 GLU A C 1
ATOM 2118 O O . GLU A 1 267 ? -13.722 -0.796 36.940 1.00 88.06 267 GLU A O 1
ATOM 2123 N N . ARG A 1 268 ? -11.495 -1.071 36.803 1.00 88.75 268 ARG A N 1
ATOM 2124 C CA . ARG A 1 268 ? -11.312 -1.403 38.225 1.00 88.75 268 ARG A CA 1
ATOM 2125 C C . ARG A 1 268 ? -11.705 -0.253 39.156 1.00 88.75 268 ARG A C 1
ATOM 2127 O O . ARG A 1 268 ? -12.314 -0.480 40.196 1.00 88.75 268 ARG A O 1
ATOM 2134 N N . ARG A 1 269 ? -11.339 0.986 38.814 1.00 88.50 269 ARG A N 1
ATOM 2135 C CA . ARG A 1 269 ? -11.634 2.162 39.650 1.00 88.50 269 ARG A CA 1
ATOM 2136 C C . ARG A 1 269 ? -13.122 2.506 39.658 1.00 88.50 269 ARG A C 1
ATOM 2138 O O . ARG A 1 269 ? -13.629 2.922 40.687 1.00 88.50 269 ARG A O 1
ATOM 2145 N N . ILE A 1 270 ? -13.845 2.281 38.562 1.00 88.25 270 ILE A N 1
ATOM 2146 C CA . ILE A 1 270 ? -15.302 2.497 38.525 1.00 88.25 270 ILE A CA 1
ATOM 2147 C C . ILE A 1 270 ? -16.034 1.569 39.506 1.00 88.25 270 ILE A C 1
ATOM 2149 O O . ILE A 1 270 ? -17.027 1.982 40.104 1.00 88.25 270 ILE A O 1
ATOM 2153 N N . THR A 1 271 ? -15.532 0.346 39.706 1.00 87.44 271 THR A N 1
ATOM 2154 C CA . THR A 1 271 ? -16.108 -0.617 40.660 1.00 87.44 271 THR A CA 1
ATOM 2155 C C . THR A 1 271 ? -15.747 -0.352 42.123 1.00 87.44 271 THR A C 1
ATOM 2157 O O . THR A 1 271 ? -16.319 -0.987 43.003 1.00 87.44 271 THR A O 1
ATOM 2160 N N . ASP A 1 272 ? -14.825 0.574 42.397 1.00 88.44 272 ASP A N 1
ATOM 2161 C CA . ASP A 1 272 ? -14.382 0.913 43.751 1.00 88.44 272 ASP A CA 1
ATOM 2162 C C . ASP A 1 272 ? -15.512 1.614 44.533 1.00 88.44 272 ASP A C 1
ATOM 2164 O O . ASP A 1 272 ? -15.962 2.681 44.103 1.00 88.44 272 ASP A O 1
ATOM 2168 N N . PRO A 1 273 ? -16.015 1.060 45.651 1.00 86.88 273 PRO A N 1
ATOM 2169 C CA . PRO A 1 273 ? -17.091 1.673 46.429 1.00 86.88 273 PRO A CA 1
ATOM 2170 C C . PRO A 1 273 ? -16.751 3.083 46.918 1.00 86.88 273 PRO A C 1
ATOM 2172 O O . PRO A 1 273 ? -17.626 3.949 46.866 1.00 86.88 273 PRO A O 1
ATOM 2175 N N . ASP A 1 274 ? -15.489 3.322 47.280 1.00 87.56 274 ASP A N 1
ATOM 2176 C CA . ASP A 1 274 ? -15.025 4.547 47.942 1.00 87.56 274 ASP A CA 1
ATOM 2177 C C . ASP A 1 274 ? -14.767 5.695 46.955 1.00 87.56 274 ASP A C 1
ATOM 2179 O O . ASP A 1 274 ? -14.575 6.847 47.347 1.00 87.56 274 ASP A O 1
ATOM 2183 N N . LEU A 1 275 ? -14.791 5.407 45.650 1.00 90.12 275 LEU A N 1
ATOM 2184 C CA . LEU A 1 275 ? -14.583 6.420 44.626 1.00 90.12 275 LEU A CA 1
ATOM 2185 C C . LEU A 1 275 ? -15.834 7.318 44.478 1.00 90.12 275 LEU A C 1
ATOM 2187 O O . LEU A 1 275 ? -16.939 6.791 44.272 1.00 90.12 275 LEU A O 1
ATOM 2191 N N . PRO A 1 276 ? -15.686 8.663 44.501 1.00 92.19 276 PRO A N 1
ATOM 2192 C CA . PRO A 1 276 ? -16.807 9.583 44.340 1.00 92.19 276 PRO A CA 1
ATOM 2193 C C . PRO A 1 276 ? -17.606 9.315 43.061 1.00 92.19 276 PRO A C 1
ATOM 2195 O O . PRO A 1 276 ? -17.040 9.053 41.995 1.00 92.19 276 PRO A O 1
ATOM 2198 N N . SER A 1 277 ? -18.934 9.420 43.151 1.00 88.75 277 SER A N 1
ATOM 2199 C CA . SER A 1 277 ? -19.851 9.139 42.035 1.00 88.75 277 SER A CA 1
ATOM 2200 C C . SER A 1 277 ? -19.555 9.986 40.793 1.00 88.75 277 SER A C 1
ATOM 2202 O O . SER A 1 277 ? -19.555 9.458 39.682 1.00 88.75 277 SER A O 1
ATOM 2204 N N . ALA A 1 278 ? -19.220 11.265 40.977 1.00 88.88 278 ALA A N 1
ATOM 2205 C CA . ALA A 1 278 ? -18.843 12.164 39.889 1.00 88.88 278 ALA A CA 1
ATOM 2206 C C . ALA A 1 278 ? -17.574 11.694 39.155 1.00 88.88 278 ALA A C 1
ATOM 2208 O O . ALA A 1 278 ? -17.521 11.711 37.925 1.00 88.88 278 ALA A O 1
ATOM 2209 N N . VAL A 1 279 ? -16.577 11.186 39.891 1.00 91.06 279 VAL A N 1
ATOM 2210 C CA . VAL A 1 279 ? -15.359 10.626 39.291 1.00 91.06 279 VAL A CA 1
ATOM 2211 C C . VAL A 1 279 ? -15.683 9.331 38.546 1.00 91.06 279 VAL A C 1
ATOM 2213 O O . VAL A 1 279 ? -15.249 9.174 37.408 1.00 91.06 279 VAL A O 1
ATOM 2216 N N . LYS A 1 280 ? -16.505 8.433 39.114 1.00 90.62 280 LYS A N 1
ATOM 2217 C CA . LYS A 1 280 ? -16.973 7.217 38.414 1.00 90.62 280 LYS A CA 1
ATOM 2218 C C . LYS A 1 280 ? -17.627 7.550 37.074 1.00 90.62 280 LYS A C 1
ATOM 2220 O O . LYS A 1 280 ? -17.330 6.910 36.065 1.00 90.62 280 LYS A O 1
ATOM 2225 N N . GLU A 1 281 ? -18.482 8.565 37.051 1.00 89.38 281 GLU A N 1
ATOM 2226 C CA . GLU A 1 281 ? -19.155 9.006 35.833 1.00 89.38 281 GLU A CA 1
ATOM 2227 C C . GLU A 1 281 ? -18.171 9.619 34.817 1.00 89.38 281 GLU A C 1
ATOM 2229 O O . GLU A 1 281 ? -18.218 9.254 33.640 1.00 89.38 281 GLU A O 1
ATOM 2234 N N . LEU A 1 282 ? -17.213 10.451 35.249 1.00 91.75 282 LEU A N 1
ATOM 2235 C CA . LEU A 1 282 ? -16.146 10.969 34.376 1.00 91.75 282 LEU A CA 1
ATOM 2236 C C . LEU A 1 282 ? -15.293 9.842 33.771 1.00 91.75 282 LEU A C 1
ATOM 2238 O O . LEU A 1 282 ? -14.975 9.872 32.576 1.00 91.75 282 LEU A O 1
ATOM 2242 N N . LEU A 1 283 ? -14.957 8.819 34.562 1.00 91.44 283 LEU A N 1
ATOM 2243 C CA . LEU A 1 283 ? -14.222 7.646 34.085 1.00 91.44 283 LEU A CA 1
ATOM 2244 C C . LEU A 1 283 ? -15.040 6.820 33.085 1.00 91.44 283 LEU A C 1
ATOM 2246 O O . LEU A 1 283 ? -14.496 6.358 32.078 1.00 91.44 283 LEU A O 1
ATOM 2250 N N . ALA A 1 284 ? -16.349 6.678 33.302 1.00 87.06 284 ALA A N 1
ATOM 2251 C CA . ALA A 1 284 ? -17.242 6.008 32.360 1.00 87.06 284 ALA A CA 1
ATOM 2252 C C . ALA A 1 284 ? -17.340 6.774 31.028 1.00 87.06 284 ALA A C 1
ATOM 2254 O O . ALA A 1 284 ? -17.225 6.173 29.955 1.00 87.06 284 ALA A O 1
ATOM 2255 N N . ILE A 1 285 ? -17.463 8.107 31.079 1.00 86.38 285 ILE A N 1
ATOM 2256 C CA . ILE A 1 285 ? -17.440 8.976 29.891 1.00 86.38 285 ILE A CA 1
ATOM 2257 C C . ILE A 1 285 ? -16.109 8.819 29.143 1.00 86.38 285 ILE A C 1
ATOM 2259 O O . ILE A 1 285 ? -16.107 8.664 27.919 1.00 86.38 285 ILE A O 1
ATOM 2263 N N . ARG A 1 286 ? -14.974 8.796 29.857 1.00 89.31 286 ARG A N 1
ATOM 2264 C CA . ARG A 1 286 ? -13.654 8.535 29.261 1.00 89.31 286 ARG A CA 1
ATOM 2265 C C . ARG A 1 286 ? -13.622 7.193 28.545 1.00 89.31 286 ARG A C 1
ATOM 2267 O O . ARG A 1 286 ? -13.168 7.146 27.401 1.00 89.31 286 ARG A O 1
ATOM 2274 N N . LEU A 1 287 ? -14.073 6.115 29.184 1.00 84.81 287 LEU A N 1
ATOM 2275 C CA . LEU A 1 287 ? -14.067 4.777 28.590 1.00 84.81 287 LEU A CA 1
ATOM 2276 C C . LEU A 1 287 ? -14.861 4.735 27.281 1.00 84.81 287 LEU A C 1
ATOM 2278 O O . LEU A 1 287 ? -14.358 4.212 26.286 1.00 84.81 287 LEU A O 1
ATOM 2282 N N . GLN A 1 288 ? -16.046 5.350 27.255 1.00 81.50 288 GLN A N 1
ATOM 2283 C CA . GLN A 1 288 ? -16.875 5.442 26.050 1.00 81.50 288 GLN A CA 1
ATOM 2284 C C . GLN A 1 288 ? -16.195 6.279 24.953 1.00 81.50 288 GLN A C 1
ATOM 2286 O O . GLN A 1 288 ? -16.054 5.820 23.815 1.00 81.50 288 GLN A O 1
ATOM 2291 N N . ALA A 1 289 ? -15.685 7.466 25.303 1.00 82.38 289 ALA A N 1
ATOM 2292 C CA . ALA A 1 289 ? -15.059 8.401 24.365 1.00 82.38 289 ALA A CA 1
ATOM 2293 C C . ALA A 1 289 ? -13.727 7.897 23.772 1.00 82.38 289 ALA A C 1
ATOM 2295 O O . ALA A 1 289 ? -13.289 8.377 22.727 1.00 82.38 289 ALA A O 1
ATOM 2296 N N . SER A 1 290 ? -13.068 6.936 24.423 1.00 76.69 290 SER A N 1
ATOM 2297 C CA . SER A 1 290 ? -11.747 6.421 24.019 1.00 76.69 290 SER A CA 1
ATOM 2298 C C . SER A 1 290 ? -11.804 5.233 23.058 1.00 76.69 290 SER A C 1
ATOM 2300 O O . SER A 1 290 ? -10.770 4.640 22.747 1.00 76.69 290 SER A O 1
ATOM 2302 N N . THR A 1 291 ? -12.996 4.849 22.604 1.00 68.44 291 THR A N 1
ATOM 2303 C CA . THR A 1 291 ? -13.180 3.676 21.745 1.00 68.44 291 THR A CA 1
ATOM 2304 C C . THR A 1 291 ? -12.472 3.854 20.395 1.00 68.44 291 THR A C 1
ATOM 2306 O O . THR A 1 291 ? -12.697 4.822 19.670 1.00 68.44 291 THR A O 1
ATOM 2309 N N . THR A 1 292 ? -11.618 2.892 20.031 1.00 60.25 292 THR A N 1
ATOM 2310 C CA . THR A 1 292 ? -10.755 2.940 18.834 1.00 60.25 292 THR A CA 1
ATOM 2311 C C . THR A 1 292 ? -11.451 2.512 17.540 1.00 60.25 292 THR A C 1
ATOM 2313 O O . THR A 1 292 ? -10.855 2.603 16.469 1.00 60.25 292 THR A O 1
ATOM 2316 N N . SER A 1 293 ? -12.709 2.067 17.601 1.00 62.84 293 SER A N 1
ATOM 2317 C CA . SER A 1 293 ? -13.456 1.533 16.453 1.00 62.84 293 SER A CA 1
ATOM 2318 C C . SER A 1 293 ? -13.601 2.531 15.294 1.00 62.84 293 SER A C 1
ATOM 2320 O O . SER A 1 293 ? -13.698 2.116 14.144 1.00 62.84 293 SER A O 1
ATOM 2322 N N . THR A 1 294 ? -13.546 3.840 15.562 1.00 73.44 294 THR A N 1
ATOM 2323 C CA . THR A 1 294 ? -13.685 4.896 14.541 1.00 73.44 294 THR A CA 1
ATOM 2324 C C . THR A 1 294 ? -12.497 5.041 13.611 1.00 73.44 294 THR A C 1
ATOM 2326 O O . THR A 1 294 ? -12.682 5.384 12.444 1.00 73.44 294 THR A O 1
ATOM 2329 N N . SER A 1 295 ? -11.274 4.803 14.091 1.00 78.94 295 SER A N 1
ATOM 2330 C CA . SER A 1 295 ? -10.078 5.000 13.268 1.00 78.94 295 SER A CA 1
ATOM 2331 C C . SER A 1 295 ? -10.063 4.032 12.088 1.00 78.94 295 SER A C 1
ATOM 2333 O O . SER A 1 295 ? -9.685 4.427 10.991 1.00 78.94 295 SER A O 1
ATOM 2335 N N . LYS A 1 296 ? -10.579 2.811 12.284 1.00 81.31 296 LYS A N 1
ATOM 2336 C CA . LYS A 1 296 ? -10.711 1.794 11.233 1.00 81.31 296 LYS A CA 1
ATOM 2337 C C . LYS A 1 296 ? -11.682 2.222 10.138 1.00 81.31 296 LYS A C 1
ATOM 2339 O O . LYS A 1 296 ? -11.326 2.117 8.970 1.00 81.31 296 LYS A O 1
ATOM 2344 N N . TYR A 1 297 ? -12.851 2.759 10.499 1.00 87.50 297 TYR A N 1
ATOM 2345 C CA . TYR A 1 297 ? -13.794 3.307 9.518 1.00 87.50 297 TYR A CA 1
ATOM 2346 C C . TYR A 1 297 ? -13.201 4.518 8.789 1.00 87.50 297 TYR A C 1
ATOM 2348 O O . TYR A 1 297 ? -13.263 4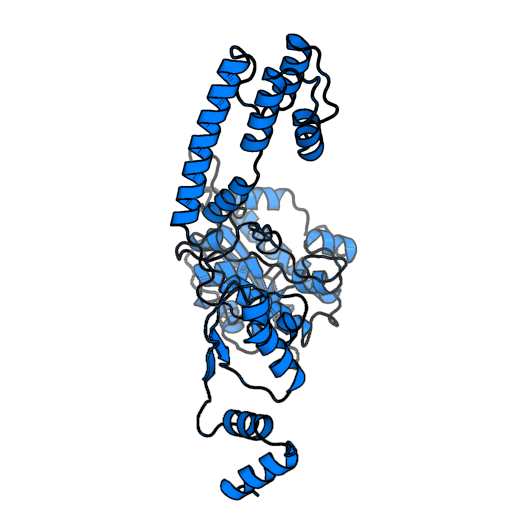.592 7.569 1.00 87.50 297 TYR A O 1
ATOM 2356 N N . LYS A 1 298 ? -12.542 5.437 9.506 1.00 88.12 298 LYS A N 1
ATOM 2357 C CA . LYS A 1 298 ? -11.898 6.612 8.891 1.00 88.12 298 LYS A CA 1
ATOM 2358 C C . LYS A 1 298 ? -10.736 6.233 7.960 1.00 88.12 298 LYS A C 1
ATOM 2360 O O . LYS A 1 298 ? -10.514 6.943 6.983 1.00 88.12 298 LYS A O 1
ATOM 2365 N N . SER A 1 299 ? -9.992 5.164 8.251 1.00 88.69 299 SER A N 1
ATOM 2366 C CA . SER A 1 299 ? -8.989 4.594 7.337 1.00 88.69 299 SER A CA 1
ATOM 2367 C C . SER A 1 299 ? -9.652 3.947 6.125 1.00 88.69 299 SER A C 1
ATOM 2369 O O . SER A 1 299 ? -9.316 4.299 5.004 1.00 88.69 299 SER A O 1
ATOM 2371 N N . LEU A 1 300 ? -10.665 3.101 6.338 1.00 91.31 300 LEU A N 1
ATOM 2372 C CA . LEU A 1 300 ? -11.453 2.499 5.260 1.00 91.31 300 LEU A CA 1
ATOM 2373 C C . LEU A 1 300 ? -11.968 3.556 4.268 1.00 91.31 300 LEU A C 1
ATOM 2375 O O . LEU A 1 300 ? -11.757 3.409 3.072 1.00 91.31 300 LEU A O 1
ATOM 2379 N N . MET A 1 301 ? -12.575 4.641 4.754 1.00 92.56 301 MET A N 1
ATOM 2380 C CA . MET A 1 301 ? -13.125 5.698 3.894 1.00 92.56 301 MET A CA 1
ATOM 2381 C C . MET A 1 301 ? -12.067 6.463 3.089 1.00 92.56 301 MET A C 1
ATOM 2383 O O . MET A 1 301 ? -12.402 7.088 2.089 1.00 92.56 301 MET A O 1
ATOM 2387 N N . LYS A 1 302 ? -10.803 6.459 3.526 1.00 92.38 302 LYS A N 1
ATOM 2388 C CA . LYS A 1 302 ? -9.697 7.079 2.782 1.00 92.38 302 LYS A CA 1
ATOM 2389 C C . LYS A 1 302 ? -9.108 6.142 1.736 1.00 92.38 302 LYS A C 1
ATOM 2391 O O . LYS A 1 302 ? -8.621 6.641 0.727 1.00 92.38 302 LYS A O 1
ATOM 2396 N N . ASP A 1 303 ? -9.139 4.841 2.015 1.00 92.06 303 ASP A N 1
ATOM 2397 C CA . ASP A 1 303 ? -8.386 3.827 1.278 1.00 92.06 303 ASP A CA 1
ATOM 2398 C C . ASP A 1 303 ? -9.255 3.001 0.313 1.00 92.06 303 ASP A C 1
ATOM 2400 O O . ASP A 1 303 ? -8.731 2.239 -0.502 1.00 92.06 303 ASP A O 1
ATOM 2404 N N . VAL A 1 304 ? -10.584 3.114 0.412 1.00 94.75 304 VAL A N 1
ATOM 2405 C CA . VAL A 1 304 ? -11.523 2.445 -0.492 1.00 94.75 304 VAL A CA 1
ATOM 2406 C C . VAL A 1 304 ? -11.436 3.049 -1.895 1.00 94.75 304 VAL A C 1
ATOM 2408 O O . VAL A 1 304 ? -11.407 4.267 -2.063 1.00 94.75 304 VAL A O 1
ATOM 2411 N N . SER A 1 305 ? -11.389 2.185 -2.905 1.00 95.00 305 SER A N 1
ATOM 2412 C CA . SER A 1 305 ? -11.469 2.590 -4.308 1.00 95.00 305 SER A CA 1
ATOM 2413 C C . SER A 1 305 ? -12.879 3.061 -4.676 1.00 95.00 305 SER A C 1
ATOM 2415 O O . SER A 1 305 ? -13.861 2.721 -4.012 1.00 95.00 305 SER A O 1
ATOM 2417 N N . SER A 1 306 ? -12.987 3.784 -5.787 1.00 94.38 306 SER A N 1
ATOM 2418 C CA . SER A 1 306 ? -14.248 4.292 -6.347 1.00 94.38 306 SER A CA 1
ATOM 2419 C C . SER A 1 306 ? -15.325 3.220 -6.581 1.00 94.38 306 SER A C 1
ATOM 2421 O O . SER A 1 306 ? -16.516 3.516 -6.506 1.00 94.38 306 SER A O 1
ATOM 2423 N N . ASP A 1 307 ? -14.929 1.963 -6.795 1.00 94.75 307 ASP A N 1
ATOM 2424 C CA . ASP A 1 307 ? -15.828 0.815 -6.966 1.00 94.75 307 ASP A CA 1
ATOM 2425 C C . ASP A 1 307 ? -16.297 0.172 -5.644 1.00 94.75 307 ASP A C 1
ATOM 2427 O O . ASP A 1 307 ? -16.862 -0.924 -5.643 1.00 94.75 307 ASP A O 1
ATOM 2431 N N . GLY A 1 308 ? -16.043 0.824 -4.506 1.00 95.06 308 GLY A N 1
ATOM 2432 C CA . GLY A 1 308 ? -16.456 0.359 -3.181 1.00 95.06 308 GLY A CA 1
ATOM 2433 C C . GLY A 1 308 ? -15.614 -0.793 -2.631 1.00 95.06 308 GLY A C 1
ATOM 2434 O O . GLY A 1 308 ? -15.990 -1.413 -1.633 1.00 95.06 308 GLY A O 1
ATOM 2435 N N . ARG A 1 309 ? -14.473 -1.113 -3.257 1.00 96.19 309 ARG A N 1
ATOM 2436 C CA . ARG A 1 309 ? -13.600 -2.203 -2.808 1.00 96.19 309 ARG A CA 1
ATOM 2437 C C . ARG A 1 309 ? -12.333 -1.676 -2.149 1.00 96.19 309 ARG A C 1
ATOM 2439 O O . ARG A 1 309 ? -11.653 -0.789 -2.655 1.00 96.19 309 ARG A O 1
ATOM 2446 N N . LEU A 1 310 ? -11.987 -2.283 -1.023 1.00 95.38 310 LEU A N 1
ATOM 2447 C CA . LEU A 1 310 ? -10.756 -2.022 -0.291 1.00 95.38 310 LEU A CA 1
ATOM 2448 C C . LEU A 1 310 ? -9.662 -2.998 -0.743 1.00 95.38 310 LEU A C 1
ATOM 2450 O O . LEU A 1 310 ? -9.885 -4.212 -0.781 1.00 95.38 310 LEU A O 1
ATOM 2454 N N . ARG A 1 311 ? -8.482 -2.471 -1.080 1.00 96.69 311 ARG A N 1
ATOM 2455 C CA . ARG A 1 311 ? -7.380 -3.191 -1.743 1.00 96.69 311 ARG A CA 1
ATOM 2456 C C . ARG A 1 311 ? -6.029 -2.916 -1.086 1.00 96.69 311 ARG A C 1
ATOM 2458 O O . ARG A 1 311 ? -5.902 -1.973 -0.312 1.00 96.69 311 ARG A O 1
ATOM 2465 N N . GLY A 1 312 ? -5.016 -3.723 -1.409 1.00 95.31 312 GLY A N 1
ATOM 2466 C CA . GLY A 1 312 ? -3.646 -3.518 -0.909 1.00 95.31 312 GLY A CA 1
ATOM 2467 C C . GLY A 1 312 ? -3.509 -3.642 0.615 1.00 95.31 312 GLY A C 1
ATOM 2468 O O . GLY A 1 312 ? -2.680 -2.967 1.223 1.00 95.31 312 GLY A O 1
ATOM 2469 N N . THR A 1 313 ? -4.359 -4.450 1.255 1.00 94.69 313 THR A N 1
ATOM 2470 C CA . THR A 1 313 ? -4.424 -4.574 2.721 1.00 94.69 313 THR A CA 1
ATOM 2471 C C . THR A 1 313 ? -3.521 -5.664 3.281 1.00 94.69 313 THR A C 1
ATOM 2473 O O . THR A 1 313 ? -3.384 -5.773 4.500 1.00 94.69 313 THR A O 1
ATOM 2476 N N . LEU A 1 314 ? -2.903 -6.477 2.425 1.00 94.69 314 LEU A N 1
ATOM 2477 C CA . LEU A 1 314 ? -2.012 -7.564 2.811 1.00 94.69 314 LEU A CA 1
ATOM 2478 C C . LEU A 1 314 ? -0.646 -7.382 2.157 1.00 94.69 314 LEU A C 1
ATOM 2480 O O . LEU A 1 314 ? -0.535 -6.863 1.051 1.00 94.69 314 LEU A O 1
ATOM 2484 N N . GLN A 1 315 ? 0.396 -7.808 2.859 1.00 94.81 315 GLN A N 1
ATOM 2485 C CA . GLN A 1 315 ? 1.748 -7.864 2.328 1.00 94.81 315 GLN A CA 1
ATOM 2486 C C . GLN A 1 315 ? 2.360 -9.237 2.596 1.00 94.81 315 GLN A C 1
ATOM 2488 O O . GLN A 1 315 ? 2.557 -9.622 3.758 1.00 94.81 315 GLN A O 1
ATOM 2493 N N . PHE A 1 316 ? 2.728 -9.923 1.515 1.00 94.56 316 PHE A N 1
ATOM 2494 C CA . PHE A 1 316 ? 3.572 -11.114 1.531 1.00 94.56 316 PHE A CA 1
ATOM 2495 C C . PHE A 1 316 ? 4.888 -10.872 2.291 1.00 94.56 316 PHE A C 1
ATOM 2497 O O . PHE A 1 316 ? 5.518 -9.824 2.143 1.00 94.56 316 PHE A O 1
ATOM 2504 N N . CYS A 1 317 ? 5.288 -11.830 3.136 1.00 93.50 317 CYS A N 1
ATOM 2505 C CA . CYS A 1 317 ? 6.456 -11.735 4.026 1.00 93.50 317 CYS A CA 1
ATOM 2506 C C . CYS A 1 317 ? 6.567 -10.415 4.815 1.00 93.50 317 CYS A C 1
ATOM 2508 O O . CYS A 1 317 ? 7.658 -9.974 5.175 1.00 93.50 317 CYS A O 1
ATOM 2510 N N . GLY A 1 318 ? 5.434 -9.780 5.132 1.00 90.56 318 GLY A N 1
ATOM 2511 C CA . GLY A 1 318 ? 5.421 -8.516 5.862 1.00 90.56 318 GLY A CA 1
ATOM 2512 C C . GLY A 1 318 ? 5.906 -8.619 7.316 1.00 90.56 318 GLY A C 1
ATOM 2513 O O . GLY A 1 318 ? 6.237 -7.589 7.905 1.00 90.56 318 GLY A O 1
ATOM 2514 N N . ALA A 1 319 ? 5.951 -9.825 7.897 1.00 89.50 319 ALA A N 1
ATOM 2515 C CA . ALA A 1 319 ? 6.545 -10.107 9.203 1.00 89.50 319 ALA A CA 1
ATOM 2516 C C . ALA A 1 319 ? 7.950 -10.719 9.047 1.00 89.50 319 ALA A C 1
ATOM 2518 O O . ALA A 1 319 ? 8.104 -11.943 9.011 1.00 89.50 319 ALA A O 1
ATOM 2519 N N . SER A 1 320 ? 8.974 -9.862 9.023 1.00 82.12 320 SER A N 1
ATOM 2520 C CA . SER A 1 320 ? 10.363 -10.198 8.657 1.00 82.12 320 SER A CA 1
ATOM 2521 C C . SER A 1 320 ? 10.967 -11.420 9.358 1.00 82.12 320 SER A C 1
ATOM 2523 O O . SER A 1 320 ? 11.724 -12.161 8.747 1.00 82.12 320 SER A O 1
ATOM 2525 N N . ARG A 1 321 ? 10.626 -11.668 10.629 1.00 83.75 321 ARG A N 1
ATOM 2526 C CA . ARG A 1 321 ? 11.179 -12.800 11.399 1.00 83.75 321 ARG A CA 1
ATOM 2527 C C . ARG A 1 321 ? 10.523 -14.149 11.115 1.00 83.75 321 ARG A C 1
ATOM 2529 O O . ARG A 1 321 ? 11.108 -15.174 11.431 1.00 83.75 321 ARG A O 1
ATOM 2536 N N . THR A 1 322 ? 9.286 -14.156 10.622 1.00 89.69 322 THR A N 1
ATOM 2537 C CA . THR A 1 322 ? 8.473 -15.386 10.517 1.00 89.69 322 THR A CA 1
ATOM 2538 C C . THR A 1 322 ? 8.005 -15.683 9.099 1.00 89.69 322 THR A C 1
ATOM 2540 O O . THR A 1 322 ? 7.389 -16.718 8.880 1.00 89.69 322 THR A O 1
ATOM 2543 N N . GLY A 1 323 ? 8.205 -14.755 8.159 1.00 87.69 323 GLY A N 1
ATOM 2544 C CA . GLY A 1 323 ? 7.691 -14.856 6.792 1.00 87.69 323 GLY A CA 1
ATOM 2545 C C . GLY A 1 323 ? 6.168 -14.723 6.677 1.00 87.69 323 GLY A C 1
ATOM 2546 O O . GLY A 1 323 ? 5.641 -14.726 5.568 1.00 87.69 323 GLY A O 1
ATOM 2547 N N . ARG A 1 324 ? 5.437 -14.561 7.793 1.00 91.31 324 ARG A N 1
ATOM 2548 C CA . ARG A 1 324 ? 3.978 -14.405 7.771 1.00 91.31 324 ARG A CA 1
ATOM 2549 C C . ARG A 1 324 ? 3.567 -13.162 6.990 1.00 91.31 324 ARG A C 1
ATOM 2551 O O . ARG A 1 324 ? 4.233 -12.123 7.026 1.00 91.31 324 ARG A O 1
ATOM 2558 N N . TRP A 1 325 ? 2.414 -13.270 6.342 1.00 93.75 325 TRP A N 1
ATOM 2559 C CA . TRP A 1 325 ? 1.747 -12.125 5.741 1.00 93.75 325 TRP A CA 1
ATOM 2560 C C . TRP A 1 325 ? 1.338 -11.141 6.832 1.00 93.75 325 TRP A C 1
ATOM 2562 O O . TRP A 1 325 ? 0.962 -11.553 7.932 1.00 93.75 325 TRP A O 1
ATOM 2572 N N . ALA A 1 326 ? 1.384 -9.851 6.521 1.00 92.31 326 ALA A N 1
ATOM 2573 C CA . ALA A 1 326 ? 1.016 -8.804 7.462 1.00 92.31 326 ALA A CA 1
ATOM 2574 C C . ALA A 1 326 ? -0.024 -7.856 6.867 1.00 92.31 326 ALA A C 1
ATOM 2576 O O . ALA A 1 326 ? 0.028 -7.530 5.683 1.00 92.31 326 ALA A O 1
ATOM 2577 N N . GLY A 1 327 ? -0.923 -7.357 7.714 1.00 92.00 327 GLY A N 1
ATOM 2578 C CA . GLY A 1 327 ? -1.849 -6.293 7.346 1.00 92.00 327 GLY A CA 1
ATOM 2579 C C . GLY A 1 327 ? -1.141 -4.963 7.046 1.00 92.00 327 GLY A C 1
ATOM 2580 O O . GLY A 1 327 ? -0.172 -4.582 7.716 1.00 92.00 327 GLY A O 1
ATOM 2581 N N . ARG A 1 328 ? -1.661 -4.215 6.075 1.00 91.00 328 ARG A N 1
ATOM 2582 C CA . ARG A 1 328 ? -1.289 -2.834 5.734 1.00 91.00 328 ARG A CA 1
ATOM 2583 C C . ARG A 1 328 ? -2.537 -1.967 5.684 1.00 91.00 328 ARG A C 1
ATOM 2585 O O . ARG A 1 328 ? -3.621 -2.487 5.459 1.00 91.00 328 ARG A O 1
ATOM 2592 N N . LEU A 1 329 ? -2.372 -0.661 5.908 1.00 87.31 329 LEU A N 1
ATOM 2593 C CA . LEU A 1 329 ? -3.480 0.301 5.907 1.00 87.31 329 LEU A CA 1
ATOM 2594 C C . LEU A 1 329 ? -4.580 -0.129 6.898 1.00 87.31 329 LEU A C 1
ATOM 2596 O O . LEU A 1 329 ? -4.319 -0.263 8.098 1.00 87.31 329 LEU A O 1
ATOM 2600 N N . PHE A 1 330 ? -5.784 -0.409 6.404 1.00 88.12 330 PHE A N 1
ATOM 2601 C CA . PHE A 1 330 ? -6.784 -1.188 7.119 1.00 88.12 330 PHE A CA 1
ATOM 2602 C C . PHE A 1 330 ? -6.323 -2.646 7.253 1.00 88.12 330 PHE A C 1
ATOM 2604 O O . PHE A 1 330 ? -6.274 -3.383 6.275 1.00 88.12 330 PHE A O 1
ATOM 2611 N N . GLN A 1 331 ? -6.007 -3.078 8.476 1.00 88.44 331 GLN A N 1
ATOM 2612 C CA . GLN A 1 331 ? -5.501 -4.424 8.752 1.00 88.44 331 GLN A CA 1
ATOM 2613 C C . GLN A 1 331 ? -6.655 -5.411 9.019 1.00 88.44 331 GLN A C 1
ATOM 2615 O O . GLN A 1 331 ? -7.120 -5.488 10.163 1.00 88.44 331 GLN A O 1
ATOM 2620 N N . PRO A 1 332 ? -7.103 -6.214 8.031 1.00 84.06 332 PRO A N 1
ATOM 2621 C CA . PRO A 1 332 ? -8.224 -7.139 8.221 1.00 84.06 332 PRO A CA 1
ATOM 2622 C C . PRO A 1 332 ? -7.907 -8.230 9.253 1.00 84.06 332 PRO A C 1
ATOM 2624 O O . PRO A 1 332 ? -8.787 -8.687 9.974 1.00 84.06 332 PRO A O 1
ATOM 2627 N N . GLN A 1 333 ? -6.629 -8.595 9.384 1.00 86.12 333 GLN A N 1
ATOM 2628 C CA . GLN A 1 333 ? -6.141 -9.587 10.348 1.00 86.12 333 GLN A CA 1
ATOM 2629 C C . GLN A 1 333 ? -6.247 -9.126 11.813 1.00 86.12 333 GLN A C 1
ATOM 2631 O O . GLN A 1 333 ? -6.099 -9.940 12.718 1.00 86.12 333 GLN A O 1
ATOM 2636 N N . ASN A 1 334 ? -6.483 -7.831 12.051 1.00 84.31 334 ASN A N 1
ATOM 2637 C CA . ASN A 1 334 ? -6.596 -7.236 13.382 1.00 84.31 334 ASN A CA 1
ATOM 2638 C C . ASN A 1 334 ? -8.020 -6.715 13.656 1.00 84.31 334 ASN A C 1
ATOM 2640 O O . ASN A 1 334 ? -8.225 -5.735 14.383 1.00 84.31 334 ASN A O 1
ATOM 2644 N N . LEU A 1 335 ? -9.032 -7.304 13.018 1.00 79.12 335 LEU A N 1
ATOM 2645 C CA . LEU A 1 335 ? -10.424 -7.039 13.364 1.00 79.12 335 LEU A CA 1
ATOM 2646 C C . LEU A 1 335 ? -10.764 -7.722 14.696 1.00 79.12 335 LEU A C 1
ATOM 2648 O O . LEU A 1 335 ? -10.324 -8.850 14.928 1.00 79.12 335 LEU A O 1
ATOM 2652 N N . PRO A 1 336 ? -11.490 -7.034 15.602 1.00 71.19 336 PRO A N 1
ATOM 2653 C CA . PRO A 1 336 ? -11.916 -7.660 16.841 1.00 71.19 336 PRO A CA 1
ATOM 2654 C C . PRO A 1 336 ? -12.758 -8.884 16.499 1.00 71.19 336 PRO A C 1
ATOM 2656 O O . PRO A 1 336 ? -13.549 -8.858 15.552 1.00 71.19 336 PRO A O 1
ATOM 2659 N N . ARG A 1 337 ? -12.594 -9.954 17.279 1.00 69.12 337 ARG A N 1
ATOM 2660 C CA . ARG A 1 337 ? -13.531 -11.070 17.193 1.00 69.12 337 ARG A CA 1
ATOM 2661 C C . ARG A 1 337 ? -14.933 -10.532 17.501 1.00 69.12 337 ARG A C 1
ATOM 2663 O O . ARG A 1 337 ? -15.051 -9.725 18.428 1.00 69.12 337 ARG A O 1
ATOM 2670 N N . PRO A 1 338 ? -15.963 -10.934 16.743 1.00 61.81 338 PRO A N 1
ATOM 2671 C CA . PRO A 1 338 ? -17.330 -10.543 17.042 1.00 61.81 338 PRO A CA 1
ATOM 2672 C C . PRO A 1 338 ? -17.669 -10.898 18.491 1.00 61.81 338 PRO A C 1
ATOM 2674 O O . PRO A 1 338 ? -17.462 -12.032 18.913 1.00 61.81 338 PRO A O 1
ATOM 2677 N N . SER A 1 339 ? -18.128 -9.913 19.257 1.00 55.22 339 SER A N 1
ATOM 2678 C CA . SER A 1 339 ? -18.611 -10.097 20.632 1.00 55.22 339 SER A CA 1
ATOM 2679 C C . SER A 1 339 ? -20.136 -10.092 20.721 1.00 55.22 339 SER A C 1
ATOM 2681 O O . SER A 1 339 ? -20.685 -10.346 21.784 1.00 55.22 339 SER A O 1
ATOM 2683 N N . LEU A 1 340 ? -20.807 -9.736 19.624 1.00 54.88 340 LEU A N 1
ATOM 2684 C CA . LEU A 1 340 ? -22.255 -9.815 19.491 1.00 54.88 340 LEU A CA 1
ATOM 2685 C C . LEU A 1 340 ? -22.616 -11.239 19.070 1.00 54.88 340 LEU A C 1
ATOM 2687 O O . LEU A 1 340 ? -21.936 -11.802 18.209 1.00 54.88 340 LEU A O 1
ATOM 2691 N N . GLU A 1 341 ? -23.679 -11.793 19.651 1.00 54.22 341 GLU A N 1
ATOM 2692 C CA . GLU A 1 341 ? -24.304 -13.011 19.137 1.00 54.22 341 GLU A CA 1
ATOM 2693 C C . GLU A 1 341 ? -24.716 -12.742 17.684 1.00 54.22 341 GLU A C 1
ATOM 2695 O O . GLU A 1 341 ? -25.510 -11.848 17.388 1.00 54.22 341 GLU A O 1
ATOM 2700 N N . GLN A 1 342 ? -24.047 -13.413 16.747 1.00 54.12 342 GLN A N 1
ATOM 2701 C CA . GLN A 1 342 ? -24.232 -13.151 15.328 1.00 54.12 342 GLN A CA 1
ATOM 2702 C C . GLN A 1 342 ? -25.416 -13.959 14.806 1.00 54.12 342 GLN A C 1
ATOM 2704 O O . GLN A 1 342 ? -25.258 -15.106 14.407 1.00 54.12 342 GLN A O 1
ATOM 2709 N N . GLU A 1 343 ? -26.574 -13.315 14.696 1.00 51.75 343 GLU A N 1
ATOM 2710 C CA . GLU A 1 343 ? -27.667 -13.779 13.825 1.00 51.75 343 GLU A CA 1
ATOM 2711 C C . GLU A 1 343 ? -27.394 -13.466 12.332 1.00 51.75 343 GLU A C 1
ATOM 2713 O O . GLU A 1 343 ? -28.197 -13.777 11.460 1.00 51.75 343 GLU A O 1
ATOM 2718 N N . GLN A 1 344 ? -26.266 -12.812 12.014 1.00 53.78 344 GLN A N 1
ATOM 2719 C CA . GLN A 1 344 ? -26.108 -11.993 10.801 1.00 53.78 344 GLN A CA 1
ATOM 2720 C C . GLN A 1 344 ? -25.154 -12.536 9.725 1.00 53.78 344 GLN A C 1
ATOM 2722 O O . GLN A 1 344 ? -24.846 -11.808 8.782 1.00 53.78 344 GLN A O 1
ATOM 2727 N N . ILE A 1 345 ? -24.654 -13.771 9.822 1.00 63.06 345 ILE A N 1
ATOM 2728 C CA . ILE A 1 345 ? -23.931 -14.378 8.692 1.00 63.06 345 ILE A CA 1
ATOM 2729 C C . ILE A 1 345 ? -24.955 -15.150 7.849 1.00 63.06 345 ILE A C 1
ATOM 2731 O O . ILE A 1 345 ? -25.292 -16.271 8.220 1.00 63.06 345 ILE A O 1
ATOM 2735 N N . PRO A 1 346 ? -25.450 -14.602 6.718 1.00 66.12 346 PRO A N 1
ATOM 2736 C CA . PRO A 1 346 ? -26.447 -15.298 5.906 1.00 66.12 346 PRO A CA 1
ATOM 2737 C C . PRO A 1 346 ? -25.889 -16.587 5.289 1.00 66.12 346 PRO A C 1
ATOM 2739 O O . PRO A 1 346 ? -26.628 -17.547 5.101 1.00 66.12 346 PRO A O 1
ATOM 2742 N N . VAL A 1 347 ? -24.584 -16.616 4.977 1.00 77.81 347 VAL A N 1
ATOM 2743 C CA . VAL A 1 347 ? -23.863 -17.788 4.459 1.00 77.81 347 VAL A CA 1
ATOM 2744 C C . VAL A 1 347 ? -22.412 -17.755 4.947 1.00 77.81 347 VAL A C 1
ATOM 2746 O O . VAL A 1 347 ? -21.711 -16.762 4.747 1.00 77.81 347 VAL A O 1
ATOM 2749 N N . LEU A 1 348 ? -21.940 -18.850 5.548 1.00 80.44 348 LEU A N 1
ATOM 2750 C CA . LEU A 1 348 ? -20.539 -19.053 5.927 1.00 80.44 348 LEU A CA 1
ATOM 2751 C C . LEU A 1 348 ? -19.860 -20.011 4.940 1.00 80.44 348 LEU A C 1
ATOM 2753 O O . LEU A 1 348 ? -20.304 -21.143 4.768 1.00 80.44 348 LEU A O 1
ATOM 2757 N N . PHE A 1 349 ? -18.741 -19.588 4.350 1.00 84.69 349 PHE A N 1
ATOM 2758 C CA . PHE A 1 349 ? -17.849 -20.483 3.610 1.00 84.69 349 PHE A CA 1
ATOM 2759 C C . PHE A 1 349 ? -16.747 -20.997 4.534 1.00 84.69 349 PHE A C 1
ATOM 2761 O O . PHE A 1 349 ? -15.987 -20.210 5.097 1.00 84.69 349 PHE A O 1
ATOM 2768 N N . ALA A 1 350 ? -16.643 -22.318 4.669 1.00 81.38 350 ALA A N 1
ATOM 2769 C CA . ALA A 1 350 ? -15.659 -22.966 5.526 1.00 81.38 350 ALA A CA 1
ATOM 2770 C C . ALA A 1 350 ? -14.973 -24.128 4.801 1.00 81.38 350 ALA A C 1
ATOM 2772 O O . ALA A 1 350 ? -15.620 -24.902 4.096 1.00 81.38 350 ALA A O 1
ATOM 2773 N N . HIS A 1 351 ? -13.662 -24.272 5.010 1.00 83.25 351 HIS A N 1
ATOM 2774 C CA . HIS A 1 351 ? -12.948 -25.485 4.626 1.00 83.25 351 HIS A CA 1
ATOM 2775 C C . HIS A 1 351 ? -13.085 -26.525 5.755 1.00 83.25 351 HIS A C 1
ATOM 2777 O O . HIS A 1 351 ? -12.751 -26.195 6.898 1.00 83.25 351 HIS A O 1
ATOM 2783 N N . PRO A 1 352 ? -13.509 -27.771 5.476 1.00 80.88 352 PRO A N 1
ATOM 2784 C CA . PRO A 1 352 ? -13.728 -28.809 6.490 1.00 80.88 352 PRO A CA 1
ATOM 2785 C C . PRO A 1 352 ? -12.529 -29.018 7.419 1.00 80.88 352 PRO A C 1
ATOM 2787 O O . PRO A 1 352 ? -12.689 -28.962 8.632 1.00 80.88 352 PRO A O 1
ATOM 2790 N N . ALA A 1 353 ? -11.312 -29.129 6.874 1.00 76.25 353 ALA A N 1
ATOM 2791 C CA . ALA A 1 353 ? -10.093 -29.277 7.681 1.00 76.25 353 ALA A CA 1
ATOM 2792 C C . ALA A 1 353 ? -9.821 -28.099 8.643 1.00 76.25 353 ALA A C 1
ATOM 2794 O O . ALA A 1 353 ? -9.193 -28.280 9.681 1.00 76.25 353 ALA A O 1
ATOM 2795 N N . SER A 1 354 ? -10.290 -26.888 8.324 1.00 76.12 354 SER A N 1
ATOM 2796 C CA . SER A 1 354 ? -10.129 -25.711 9.190 1.00 76.12 354 SER A CA 1
ATOM 2797 C C . SER A 1 354 ? -11.267 -25.565 10.200 1.00 76.12 354 SER A C 1
ATOM 2799 O O . SER A 1 354 ? -11.068 -24.990 11.264 1.00 76.12 354 SER A O 1
ATOM 2801 N N . ALA A 1 355 ? -12.454 -26.075 9.867 1.00 75.56 355 ALA A N 1
ATOM 2802 C CA . ALA A 1 355 ? -13.656 -25.979 10.691 1.00 75.56 355 ALA A CA 1
ATOM 2803 C C . ALA A 1 355 ? -13.956 -27.249 11.508 1.00 75.56 355 ALA A C 1
ATOM 2805 O O . ALA A 1 355 ? -14.859 -27.249 12.347 1.00 75.56 355 ALA A O 1
ATOM 2806 N N . GLY A 1 356 ? -13.187 -28.320 11.297 1.00 63.59 356 GLY A N 1
ATOM 2807 C CA . GLY A 1 356 ? -13.342 -29.609 11.968 1.00 63.59 356 GLY A CA 1
ATOM 2808 C C . GLY A 1 356 ? -13.068 -29.563 13.471 1.00 63.59 356 GLY A C 1
ATOM 2809 O O . GLY A 1 356 ? -13.623 -30.379 14.205 1.00 63.59 356 GLY A O 1
ATOM 2810 N N . HIS A 1 357 ? -12.316 -28.569 13.963 1.00 69.06 357 HIS A N 1
ATOM 2811 C CA . HIS A 1 357 ? -11.977 -28.402 15.380 1.00 69.06 357 HIS A CA 1
ATOM 2812 C C . HIS A 1 357 ? -12.311 -26.999 15.908 1.00 69.06 357 HIS A C 1
ATOM 2814 O O . HIS A 1 357 ? -12.094 -25.995 15.238 1.00 69.06 357 HIS A O 1
ATOM 2820 N N . GLY A 1 358 ? -12.807 -26.925 17.148 1.00 64.00 358 GLY A N 1
ATOM 2821 C CA . GLY A 1 358 ? -12.909 -25.674 17.915 1.00 64.00 358 GLY A CA 1
ATOM 2822 C C . GLY A 1 358 ? -14.020 -24.692 17.520 1.00 64.00 358 GLY A C 1
ATOM 2823 O O . GLY A 1 358 ? -14.210 -23.711 18.233 1.00 64.00 358 GLY A O 1
ATOM 2824 N N . LEU A 1 359 ? -14.770 -24.940 16.441 1.00 72.25 359 LEU A N 1
ATOM 2825 C CA . LEU A 1 359 ? -15.912 -24.107 16.048 1.00 72.25 359 LEU A CA 1
ATOM 2826 C C . LEU A 1 359 ? -17.241 -24.669 16.573 1.00 72.25 359 LEU A C 1
ATOM 2828 O O . LEU A 1 359 ? -17.450 -25.883 16.616 1.00 72.25 359 LEU A O 1
ATOM 2832 N N . ASN A 1 360 ? -18.146 -23.765 16.942 1.00 75.06 360 ASN A N 1
ATOM 2833 C CA . ASN A 1 360 ? -19.534 -24.038 17.303 1.00 75.06 360 ASN A CA 1
ATOM 2834 C C . ASN A 1 360 ? -20.418 -23.318 16.284 1.00 75.06 360 ASN A C 1
ATOM 2836 O O . ASN A 1 360 ? -20.338 -22.098 16.180 1.00 75.06 360 ASN A O 1
ATOM 2840 N N . MET A 1 361 ? -21.194 -24.063 15.495 1.00 83.00 361 MET A N 1
ATOM 2841 C CA . MET A 1 361 ? -21.989 -23.505 14.389 1.00 83.00 361 MET A CA 1
ATOM 2842 C C . MET A 1 361 ? -23.488 -23.764 14.542 1.00 83.00 361 MET A C 1
ATOM 2844 O O . MET A 1 361 ? -24.277 -23.303 13.723 1.00 83.00 361 MET A O 1
ATOM 2848 N N . GLN A 1 362 ? -23.887 -24.469 15.599 1.00 84.00 362 GLN A N 1
ATOM 2849 C CA . GLN A 1 362 ? -25.270 -24.859 15.831 1.00 84.00 362 GLN A CA 1
ATOM 2850 C C . GLN A 1 362 ? -26.219 -23.671 16.025 1.00 84.00 362 GLN A C 1
ATOM 2852 O O . GLN A 1 362 ? -27.391 -23.788 15.687 1.00 84.00 362 GLN A O 1
ATOM 2857 N N . ASP A 1 363 ? -25.718 -22.529 16.502 1.00 81.06 363 ASP A N 1
ATOM 2858 C CA . ASP A 1 363 ? -26.528 -21.325 16.718 1.00 81.06 363 ASP A CA 1
ATOM 2859 C C . ASP A 1 363 ? -26.718 -20.527 15.420 1.00 81.06 363 ASP A C 1
ATOM 2861 O O . ASP A 1 363 ? -27.819 -20.058 15.139 1.00 81.06 363 ASP A O 1
ATOM 2865 N N . GLY A 1 364 ? -25.680 -20.471 14.577 1.00 76.50 364 GLY A N 1
ATOM 2866 C CA . GLY A 1 364 ? -25.667 -19.685 13.339 1.00 76.50 364 GLY A CA 1
ATOM 2867 C C . GLY A 1 364 ? -26.492 -20.268 12.186 1.00 76.50 364 GLY A C 1
ATOM 2868 O O . GLY A 1 364 ? -26.810 -19.545 11.248 1.00 76.50 364 GLY A O 1
ATOM 2869 N N . GLY A 1 365 ? -26.858 -21.553 12.228 1.00 82.38 365 GLY A N 1
ATOM 2870 C CA . GLY A 1 365 ? -27.715 -22.146 11.202 1.00 82.38 365 GLY A CA 1
ATOM 2871 C C . GLY A 1 365 ? -27.969 -23.643 11.361 1.00 82.38 365 GLY A C 1
ATOM 2872 O O . GLY A 1 365 ? -27.367 -24.326 12.187 1.00 82.38 365 GLY A O 1
ATOM 2873 N N . ASN A 1 366 ? -28.884 -24.154 10.538 1.00 89.31 366 ASN A N 1
ATOM 2874 C CA . ASN A 1 366 ? -29.283 -25.563 10.459 1.00 89.31 366 ASN A CA 1
ATOM 2875 C C . ASN A 1 366 ? -29.218 -26.118 9.021 1.00 89.31 366 ASN A C 1
ATOM 2877 O O . ASN A 1 366 ? -29.776 -27.178 8.746 1.00 89.31 366 ASN A O 1
ATOM 2881 N N . ILE A 1 367 ? -28.559 -25.401 8.106 1.00 90.69 367 ILE A N 1
ATOM 2882 C CA . ILE A 1 367 ? -28.391 -25.781 6.700 1.00 90.69 367 ILE A CA 1
ATOM 2883 C C . ILE A 1 367 ? -26.893 -25.836 6.391 1.00 90.69 367 ILE A C 1
ATOM 2885 O O . ILE A 1 367 ? -26.183 -24.852 6.585 1.00 90.69 367 ILE A O 1
ATOM 2889 N N . LEU A 1 368 ? -26.417 -26.973 5.886 1.00 90.19 368 LEU A N 1
ATOM 2890 C CA . LEU A 1 368 ? -25.058 -27.151 5.374 1.00 90.19 368 LEU A CA 1
ATOM 2891 C C . LEU A 1 368 ? -25.120 -27.533 3.903 1.00 90.19 368 LEU A C 1
ATOM 2893 O O . LEU A 1 368 ? -25.852 -28.446 3.526 1.00 90.19 368 LEU A O 1
ATOM 2897 N N . VAL A 1 369 ? -24.340 -26.842 3.076 1.00 91.94 369 VAL A N 1
ATOM 2898 C CA . VAL A 1 369 ? -24.268 -27.091 1.635 1.00 91.94 369 VAL A CA 1
ATOM 2899 C C . VAL A 1 369 ? -22.833 -27.428 1.260 1.00 91.94 369 VAL A C 1
ATOM 2901 O O . VAL A 1 369 ? -21.933 -26.601 1.397 1.00 91.94 369 VAL A O 1
ATOM 2904 N N . PHE A 1 370 ? -22.617 -28.640 0.760 1.00 90.06 370 PHE A N 1
ATOM 2905 C CA . PHE A 1 370 ? -21.358 -29.038 0.145 1.00 90.06 370 PHE A CA 1
ATOM 2906 C C . PHE A 1 370 ? -21.411 -28.724 -1.348 1.00 90.06 370 PHE A C 1
ATOM 2908 O O . PHE A 1 370 ? -22.280 -29.240 -2.043 1.00 90.06 370 PHE A O 1
ATOM 2915 N N . PHE A 1 371 ? -20.490 -27.889 -1.831 1.00 89.19 371 PHE A N 1
ATOM 2916 C CA . PHE A 1 371 ? -20.352 -27.541 -3.256 1.00 89.19 371 PHE A CA 1
ATOM 2917 C C . PHE A 1 371 ? -19.057 -28.075 -3.890 1.00 89.19 371 PHE A C 1
ATOM 2919 O O . PHE A 1 371 ? -18.785 -27.838 -5.061 1.00 89.19 371 PHE A O 1
ATOM 2926 N N . SER A 1 372 ? -18.233 -28.749 -3.092 1.00 85.56 372 SER A N 1
ATOM 2927 C CA . SER A 1 372 ? -17.037 -29.470 -3.509 1.00 85.56 372 SER A CA 1
ATOM 2928 C C . SER A 1 372 ? -16.921 -30.702 -2.620 1.00 85.56 372 SER A C 1
ATOM 2930 O O . SER A 1 372 ? -17.198 -30.626 -1.416 1.00 85.56 372 SER A O 1
ATOM 2932 N N . HIS A 1 373 ? -16.565 -31.840 -3.209 1.00 86.38 373 HIS A N 1
ATOM 2933 C CA . HIS A 1 373 ? -16.541 -33.131 -2.534 1.00 86.38 373 HIS A CA 1
ATOM 2934 C C . HIS A 1 373 ? -15.121 -33.706 -2.476 1.00 86.38 373 HIS A C 1
ATOM 2936 O O . HIS A 1 373 ? -14.297 -33.499 -3.362 1.00 86.38 373 HIS A O 1
ATOM 2942 N N . TRP A 1 374 ? -14.822 -34.426 -1.395 1.00 87.69 374 TRP A N 1
ATOM 2943 C CA . TRP A 1 374 ? -13.517 -35.035 -1.145 1.00 87.69 374 TRP A CA 1
ATOM 2944 C C . TRP A 1 374 ? -13.680 -36.398 -0.461 1.00 87.69 374 TRP A C 1
ATOM 2946 O O . TRP A 1 374 ? -14.743 -36.755 0.047 1.00 87.69 374 TRP A O 1
ATOM 2956 N N . TRP A 1 375 ? -12.601 -37.175 -0.451 1.00 83.19 375 TRP A N 1
ATOM 2957 C CA . TRP A 1 375 ? -12.607 -38.584 -0.059 1.00 83.19 375 TRP A CA 1
ATOM 2958 C C . TRP A 1 375 ? -12.482 -38.827 1.458 1.00 83.19 375 TRP A C 1
ATOM 2960 O O . TRP A 1 375 ? -12.653 -39.955 1.913 1.00 83.19 375 TRP A O 1
ATOM 2970 N N . ASP A 1 376 ? -12.152 -37.821 2.258 1.00 82.06 376 ASP A N 1
ATOM 2971 C CA . ASP A 1 376 ? -11.924 -37.982 3.701 1.00 82.06 376 ASP A CA 1
ATOM 2972 C C . ASP A 1 376 ? -13.257 -38.016 4.472 1.00 82.06 376 ASP A C 1
ATOM 2974 O O . ASP A 1 376 ? -13.932 -36.994 4.640 1.00 82.06 376 ASP A O 1
ATOM 2978 N N . LEU A 1 377 ? -13.632 -39.215 4.932 1.00 80.06 377 LEU A N 1
ATOM 2979 C CA . LEU A 1 377 ? -14.860 -39.451 5.691 1.00 80.06 377 LEU A CA 1
ATOM 2980 C C . LEU A 1 377 ? -14.811 -38.822 7.088 1.00 80.06 377 LEU A C 1
ATOM 2982 O O . LEU A 1 377 ? -15.845 -38.373 7.578 1.00 80.06 377 LEU A O 1
ATOM 2986 N N . GLU A 1 378 ? -13.638 -38.771 7.716 1.00 79.88 378 GLU A N 1
ATOM 2987 C CA . GLU A 1 378 ? -13.487 -38.235 9.066 1.00 79.88 378 GLU A CA 1
ATOM 2988 C C . GLU A 1 378 ? -13.756 -36.729 9.060 1.00 79.88 378 GLU A C 1
ATOM 2990 O O . GLU A 1 378 ? -14.606 -36.247 9.808 1.00 79.88 378 GLU A O 1
ATOM 2995 N N . GLN A 1 379 ? -13.126 -35.992 8.140 1.00 82.06 379 GLN A N 1
ATOM 2996 C CA . GLN A 1 379 ? -13.377 -34.555 7.980 1.00 82.06 379 GLN A CA 1
ATOM 2997 C C . GLN A 1 379 ? -14.843 -34.258 7.648 1.00 82.06 379 GLN A C 1
ATOM 2999 O O . GLN A 1 379 ? -15.407 -33.274 8.130 1.00 82.06 379 GLN A O 1
ATOM 3004 N N . TYR A 1 380 ? -15.470 -35.114 6.837 1.00 83.56 380 TYR A N 1
ATOM 3005 C CA . TYR A 1 380 ? -16.886 -34.999 6.499 1.00 83.56 380 TYR A CA 1
ATOM 3006 C C . TYR A 1 380 ? -17.801 -35.190 7.721 1.00 83.56 380 TYR A C 1
ATOM 3008 O O . TYR A 1 380 ? -18.741 -34.420 7.922 1.00 83.56 380 TYR A O 1
ATOM 3016 N N . GLN A 1 381 ? -17.525 -36.182 8.566 1.00 83.75 381 GLN A N 1
ATOM 3017 C CA . GLN A 1 381 ? -18.294 -36.402 9.792 1.00 83.75 381 GLN A CA 1
ATOM 3018 C C . GLN A 1 381 ? -18.079 -35.266 10.795 1.00 83.75 381 GLN A C 1
ATOM 3020 O O . GLN A 1 381 ? -19.047 -34.733 11.335 1.00 83.75 381 GLN A O 1
ATOM 3025 N N . GLN A 1 382 ? -16.830 -34.833 10.985 1.00 83.75 382 GLN A N 1
ATOM 3026 C CA . GLN A 1 382 ? -16.493 -33.754 11.912 1.00 83.75 382 GLN A CA 1
ATOM 3027 C C . GLN A 1 382 ? -17.227 -32.450 11.585 1.00 83.75 382 GLN A C 1
ATOM 3029 O O . GLN A 1 382 ? -17.701 -31.789 12.507 1.00 83.75 382 GLN A O 1
ATOM 3034 N N . ILE A 1 383 ? -17.337 -32.069 10.304 1.00 86.06 383 ILE A N 1
ATOM 3035 C CA . ILE A 1 383 ? -18.023 -30.829 9.911 1.00 86.06 383 ILE A CA 1
ATOM 3036 C C . ILE A 1 383 ? -19.544 -30.929 10.075 1.00 86.06 383 ILE A C 1
ATOM 3038 O O . ILE A 1 383 ? -20.175 -29.956 10.485 1.00 86.06 383 ILE A O 1
ATOM 3042 N N . ILE A 1 384 ? -20.137 -32.101 9.832 1.00 86.94 384 ILE A N 1
ATOM 3043 C CA . ILE A 1 384 ? -21.572 -32.322 10.057 1.00 86.94 384 ILE A CA 1
ATOM 3044 C C . ILE A 1 384 ? -21.917 -32.221 11.532 1.00 86.94 384 ILE A C 1
ATOM 3046 O O . ILE A 1 384 ? -22.878 -31.540 11.882 1.00 86.94 384 ILE A O 1
ATOM 3050 N N . GLU A 1 385 ? -21.104 -32.811 12.405 1.00 85.12 385 GLU A N 1
ATOM 3051 C CA . GLU A 1 385 ? -21.307 -32.747 13.855 1.00 85.12 385 GLU A CA 1
ATOM 3052 C C . GLU A 1 385 ? -21.247 -31.312 14.413 1.00 85.12 385 GLU A C 1
ATOM 3054 O O . GLU A 1 385 ? -21.698 -31.058 15.529 1.00 85.12 385 GLU A O 1
ATOM 3059 N N . ARG A 1 386 ? -20.767 -30.324 13.640 1.00 84.19 386 ARG A N 1
ATOM 3060 C CA . ARG A 1 386 ? -20.808 -28.904 14.037 1.00 84.19 386 ARG A CA 1
ATOM 3061 C C . ARG A 1 386 ? -22.194 -28.280 13.985 1.00 84.19 386 ARG A C 1
ATOM 3063 O O . ARG A 1 386 ? -22.421 -27.307 14.702 1.00 84.19 386 ARG A O 1
ATOM 3070 N N . ILE A 1 387 ? -23.094 -28.826 13.171 1.00 85.06 387 ILE A N 1
ATOM 3071 C CA . ILE A 1 387 ? -24.483 -28.359 13.049 1.00 85.06 387 ILE A CA 1
ATOM 3072 C C . ILE A 1 387 ? -25.513 -29.485 13.180 1.00 85.06 387 ILE A C 1
ATOM 3074 O O . ILE A 1 387 ? -26.705 -29.231 13.018 1.00 85.06 387 ILE A O 1
ATOM 3078 N N . GLY A 1 388 ? -25.056 -30.718 13.406 1.00 84.81 388 GLY A N 1
ATOM 3079 C CA . GLY A 1 388 ? -25.862 -31.929 13.355 1.00 84.81 388 GLY A CA 1
ATOM 3080 C C . GLY A 1 388 ? -26.967 -31.968 14.415 1.00 84.81 388 GLY A C 1
ATOM 3081 O O . GLY A 1 388 ? -26.948 -31.180 15.365 1.00 84.81 388 GLY A O 1
ATOM 3082 N N . PRO A 1 389 ? -27.929 -32.901 14.290 1.00 82.50 389 PRO A N 1
ATOM 3083 C CA . PRO A 1 389 ? -29.118 -32.946 15.144 1.00 82.50 389 PRO A CA 1
ATOM 3084 C C . PRO A 1 389 ? -28.790 -32.971 16.640 1.00 82.50 389 PRO A C 1
ATOM 3086 O O . PRO A 1 389 ? -29.366 -32.213 17.415 1.00 82.50 389 PRO A O 1
ATOM 3089 N N . THR A 1 390 ? -27.800 -33.773 17.041 1.00 83.38 390 THR A N 1
ATOM 3090 C CA . THR A 1 390 ? -27.334 -33.857 18.432 1.00 83.38 390 THR A CA 1
ATOM 3091 C C . THR A 1 390 ? -26.838 -32.504 18.946 1.00 83.38 390 THR A C 1
ATOM 3093 O O . THR A 1 390 ? -27.176 -32.101 20.057 1.00 83.38 390 THR A O 1
ATOM 3096 N N . ARG A 1 391 ? -26.071 -31.775 18.125 1.00 84.94 391 ARG A N 1
ATOM 3097 C CA . ARG A 1 391 ? -25.503 -30.462 18.461 1.00 84.94 391 ARG A CA 1
ATOM 3098 C C . ARG A 1 391 ? -26.588 -29.390 18.589 1.00 84.94 391 ARG A C 1
ATOM 3100 O O . ARG A 1 391 ? -26.531 -28.585 19.511 1.00 84.94 391 ARG A O 1
ATOM 3107 N N . GLN A 1 392 ? -27.580 -29.405 17.695 1.00 88.56 392 GLN A N 1
ATOM 3108 C CA . GLN A 1 392 ? -28.735 -28.497 17.744 1.00 88.56 392 GLN A CA 1
ATOM 3109 C C . GLN A 1 392 ? -29.545 -28.708 19.025 1.00 88.56 392 GLN A C 1
ATOM 3111 O O . GLN A 1 392 ? -29.824 -27.745 19.734 1.00 88.56 392 GLN A O 1
ATOM 3116 N N . ILE A 1 393 ? -29.841 -29.968 19.368 1.00 86.50 393 ILE A N 1
ATOM 3117 C CA . ILE A 1 393 ? -30.588 -30.321 20.584 1.00 86.50 393 ILE A CA 1
ATOM 3118 C C . ILE A 1 393 ? -29.818 -29.895 21.839 1.00 86.50 393 ILE A C 1
ATOM 3120 O O . ILE A 1 393 ? -30.402 -29.300 22.740 1.00 86.50 393 ILE A O 1
ATOM 3124 N N . GLN A 1 394 ? -28.504 -30.146 21.894 1.00 85.69 394 GLN A N 1
ATOM 3125 C CA . GLN A 1 394 ? -27.651 -29.728 23.017 1.00 85.69 394 GLN A CA 1
ATOM 3126 C C . GLN A 1 394 ? -27.627 -28.208 23.222 1.00 85.69 394 GLN A C 1
ATOM 3128 O O . GLN A 1 394 ? -27.489 -27.754 24.354 1.00 85.69 394 GLN A O 1
ATOM 3133 N N . ALA A 1 395 ? -27.770 -27.431 22.148 1.00 85.88 395 ALA A N 1
ATOM 3134 C CA . ALA A 1 395 ? -27.865 -25.975 22.204 1.00 85.88 395 ALA A CA 1
ATOM 3135 C C . ALA A 1 395 ? -29.300 -25.450 22.403 1.00 85.88 395 ALA A C 1
ATOM 3137 O O . ALA A 1 395 ? -29.510 -24.243 22.412 1.00 85.88 395 ALA A O 1
ATOM 3138 N N . GLY A 1 396 ? -30.289 -26.332 22.592 1.00 90.00 396 GLY A N 1
ATOM 3139 C CA . GLY A 1 396 ? -31.678 -25.948 22.858 1.00 90.00 396 GLY A CA 1
ATOM 3140 C C . GLY A 1 396 ? -32.515 -25.642 21.612 1.00 90.00 396 GLY A C 1
ATOM 3141 O O . GLY A 1 396 ? -33.642 -25.166 21.741 1.00 90.00 396 GLY A O 1
ATOM 3142 N N . HIS A 1 397 ? -32.016 -25.936 20.408 1.00 87.94 397 HIS A N 1
ATOM 3143 C CA . HIS A 1 397 ? -32.744 -25.697 19.160 1.00 87.94 397 HIS A CA 1
ATOM 3144 C C . HIS A 1 397 ? -33.614 -26.900 18.776 1.00 87.94 397 HIS A C 1
ATOM 3146 O O . HIS A 1 397 ? -33.109 -27.998 18.542 1.00 87.94 397 HIS A O 1
ATOM 3152 N N . ASN A 1 398 ? -34.925 -26.681 18.628 1.00 88.56 398 ASN A N 1
ATOM 3153 C CA . ASN A 1 398 ? -35.874 -27.677 18.116 1.00 88.56 398 ASN A CA 1
ATOM 3154 C C . ASN A 1 398 ? -36.175 -27.435 16.626 1.00 88.56 398 ASN A C 1
ATOM 3156 O O . ASN A 1 398 ? -37.248 -26.951 16.263 1.00 88.56 398 ASN A O 1
ATOM 3160 N N . ARG A 1 399 ? -35.193 -27.712 15.760 1.00 87.88 399 ARG A N 1
ATOM 3161 C CA . ARG A 1 399 ? -35.293 -27.503 14.306 1.00 87.88 399 ARG A CA 1
ATOM 3162 C C . ARG A 1 399 ? -34.620 -28.633 13.516 1.00 87.88 399 ARG A C 1
ATOM 3164 O O . ARG A 1 399 ? -33.621 -29.177 13.986 1.00 87.88 399 ARG A O 1
ATOM 3171 N N . PRO A 1 400 ? -35.130 -28.990 12.321 1.00 88.94 400 PRO A N 1
ATOM 3172 C CA . PRO A 1 400 ? -34.491 -29.984 11.459 1.00 88.94 400 PRO A CA 1
ATOM 3173 C C . PRO A 1 400 ? -33.143 -29.477 10.938 1.00 88.94 400 PRO A C 1
ATOM 3175 O O . PRO A 1 400 ? -32.953 -28.273 10.785 1.00 88.94 400 PRO A O 1
ATOM 3178 N N . VAL A 1 401 ? -32.228 -30.395 10.625 1.00 90.38 401 VAL A N 1
ATOM 3179 C CA . VAL A 1 401 ? -30.945 -30.084 9.977 1.00 90.38 401 VAL A CA 1
ATOM 3180 C C . VAL A 1 401 ? -31.004 -30.521 8.519 1.00 90.38 401 VAL A C 1
ATOM 3182 O O . VAL A 1 401 ? -31.343 -31.668 8.233 1.00 90.38 401 VAL A O 1
ATOM 3185 N N . PHE A 1 402 ? -30.650 -29.623 7.604 1.00 91.62 402 PHE A N 1
ATOM 3186 C CA . PHE A 1 402 ? -30.611 -29.888 6.170 1.00 91.62 402 PHE A CA 1
ATOM 3187 C C . PHE A 1 402 ? -29.164 -29.978 5.692 1.00 91.62 402 PHE A C 1
ATOM 3189 O O . PHE A 1 402 ? -28.376 -29.054 5.888 1.00 91.62 402 PHE A O 1
ATOM 3196 N N . ILE A 1 403 ? -28.813 -31.092 5.052 1.00 90.00 403 ILE A N 1
ATOM 3197 C CA . ILE A 1 403 ? -27.481 -31.312 4.486 1.00 90.00 403 ILE A CA 1
ATOM 3198 C C . ILE A 1 403 ? -27.635 -31.505 2.980 1.00 90.00 403 ILE A C 1
ATOM 3200 O O . ILE A 1 403 ? -28.075 -32.557 2.515 1.00 90.00 403 ILE A O 1
ATOM 3204 N N . HIS A 1 404 ? -27.267 -30.482 2.217 1.00 91.81 404 HIS A N 1
ATOM 3205 C CA . HIS A 1 404 ? -27.316 -30.491 0.763 1.00 91.81 404 HIS A CA 1
ATOM 3206 C C . HIS A 1 404 ? -25.946 -30.833 0.180 1.00 91.81 404 HIS A C 1
ATOM 3208 O O . HIS A 1 404 ? -24.914 -30.341 0.635 1.00 91.81 404 HIS A O 1
ATOM 3214 N N . HIS A 1 405 ? -25.952 -31.657 -0.862 1.00 91.12 405 HIS A N 1
ATOM 3215 C CA . HIS A 1 405 ? -24.777 -31.976 -1.663 1.00 91.12 405 HIS A CA 1
ATOM 3216 C C . HIS A 1 405 ? -25.053 -31.493 -3.087 1.00 91.12 405 HIS A C 1
ATOM 3218 O O . HIS A 1 405 ? -25.989 -31.972 -3.725 1.00 91.12 405 HIS A O 1
ATOM 3224 N N . ILE A 1 406 ? -24.285 -30.512 -3.554 1.00 92.88 406 ILE A N 1
ATOM 3225 C CA . ILE A 1 406 ? -24.303 -30.058 -4.943 1.00 92.88 406 ILE A CA 1
ATOM 3226 C C . ILE A 1 406 ? -23.270 -30.902 -5.683 1.00 92.88 406 ILE A C 1
ATOM 3228 O O . ILE A 1 406 ? -22.073 -30.737 -5.473 1.00 92.88 406 ILE A O 1
ATOM 3232 N N . ILE A 1 407 ? -23.759 -31.809 -6.522 1.00 90.75 407 ILE A N 1
ATOM 3233 C CA . ILE A 1 407 ? -22.960 -32.800 -7.245 1.00 90.75 407 ILE A CA 1
ATOM 3234 C C . ILE A 1 407 ? -22.938 -32.399 -8.718 1.00 90.75 407 ILE A C 1
ATOM 3236 O O . ILE A 1 407 ? -23.999 -32.192 -9.313 1.00 90.75 407 ILE A O 1
ATOM 3240 N N . ALA A 1 408 ? -21.752 -32.308 -9.319 1.00 88.88 408 ALA A N 1
ATOM 3241 C CA . ALA A 1 408 ? -21.644 -32.161 -10.765 1.00 88.88 408 ALA A CA 1
ATOM 3242 C C . ALA A 1 408 ? -21.854 -33.521 -11.458 1.00 88.88 408 ALA A C 1
ATOM 3244 O O . ALA A 1 408 ? -21.097 -34.467 -11.220 1.00 88.88 408 ALA A O 1
ATOM 3245 N N . ALA A 1 409 ? -22.874 -33.604 -12.318 1.00 87.25 409 ALA A N 1
ATOM 3246 C CA . ALA A 1 409 ? -23.201 -34.814 -13.074 1.00 87.25 409 ALA A CA 1
ATOM 3247 C C . ALA A 1 409 ? -22.025 -35.267 -13.951 1.00 87.25 409 ALA A C 1
ATOM 3249 O O . ALA A 1 409 ? -21.286 -34.437 -14.484 1.00 87.25 409 ALA A O 1
ATOM 3250 N N . ASP A 1 410 ? -21.847 -36.582 -14.081 1.00 84.12 410 ASP A N 1
ATOM 3251 C CA . ASP A 1 410 ? -20.768 -37.206 -14.858 1.00 84.12 410 ASP A CA 1
ATOM 3252 C C . ASP A 1 410 ? -19.339 -36.862 -14.386 1.00 84.12 410 ASP A C 1
ATOM 3254 O O . ASP A 1 410 ? -18.351 -37.140 -15.081 1.00 84.12 410 ASP A O 1
ATOM 3258 N N . THR A 1 411 ? -19.175 -36.348 -13.167 1.00 85.00 411 THR A N 1
ATOM 3259 C CA . THR A 1 411 ? -17.858 -36.053 -12.585 1.00 85.00 411 THR A CA 1
ATOM 3260 C C . THR A 1 411 ? -17.463 -37.034 -11.480 1.00 85.00 411 THR A C 1
ATOM 3262 O O . THR A 1 411 ? -18.189 -37.961 -11.125 1.00 85.00 411 THR A O 1
ATOM 3265 N N . MET A 1 412 ? -16.269 -36.830 -10.922 1.00 82.94 412 MET A N 1
ATOM 3266 C CA . MET A 1 412 ? -15.769 -37.589 -9.776 1.00 82.94 412 MET A CA 1
ATOM 3267 C C . MET A 1 412 ? -16.632 -37.402 -8.514 1.00 82.94 412 MET A C 1
ATOM 3269 O O . MET A 1 412 ? -16.587 -38.252 -7.625 1.00 82.94 412 MET A O 1
ATOM 3273 N N . ASP A 1 413 ? -17.447 -36.346 -8.443 1.00 85.31 413 ASP A N 1
ATOM 3274 C CA . ASP A 1 413 ? -18.327 -36.068 -7.305 1.00 85.31 413 ASP A CA 1
ATOM 3275 C C . ASP A 1 413 ? -19.302 -37.223 -7.024 1.00 85.31 413 ASP A C 1
ATOM 3277 O O . ASP A 1 413 ? -19.500 -37.602 -5.868 1.00 85.31 413 ASP A O 1
ATOM 3281 N N . GLU A 1 414 ? -19.858 -37.844 -8.069 1.00 86.06 414 GLU A N 1
ATOM 3282 C CA . GLU A 1 414 ? -20.765 -38.993 -7.941 1.00 86.06 414 GLU A CA 1
ATOM 3283 C C . GLU A 1 414 ? -20.065 -40.196 -7.295 1.00 86.06 414 GLU A C 1
ATOM 3285 O O . GLU A 1 414 ? -20.621 -40.850 -6.410 1.00 86.06 414 GLU A O 1
ATOM 3290 N N . MET A 1 415 ? -18.805 -40.440 -7.672 1.00 82.94 415 MET A N 1
ATOM 3291 C CA . MET A 1 415 ? -17.993 -41.530 -7.121 1.00 82.94 415 MET A CA 1
ATOM 3292 C C . MET A 1 415 ? -17.650 -41.284 -5.651 1.00 82.94 415 MET A C 1
ATOM 3294 O O . MET A 1 415 ? -17.683 -42.207 -4.835 1.00 82.94 415 MET A O 1
ATOM 3298 N N . VAL A 1 416 ? -17.344 -40.033 -5.292 1.00 84.12 416 VAL A N 1
ATOM 3299 C CA . VAL A 1 416 ? -17.089 -39.637 -3.900 1.00 84.12 416 VAL A CA 1
ATOM 3300 C C . VAL A 1 416 ? -18.331 -39.880 -3.040 1.00 84.12 416 VAL A C 1
ATOM 3302 O O . VAL A 1 416 ? -18.222 -40.397 -1.923 1.00 84.12 416 VAL A O 1
ATOM 3305 N N . MET A 1 417 ? -19.516 -39.558 -3.562 1.00 84.25 417 MET A N 1
ATOM 3306 C CA . MET A 1 417 ? -20.787 -39.781 -2.874 1.00 84.25 417 MET A CA 1
ATOM 3307 C C . MET A 1 417 ? -21.128 -41.268 -2.740 1.00 84.25 417 MET A C 1
ATOM 3309 O O . MET A 1 417 ? -21.495 -41.708 -1.649 1.00 84.25 417 MET A O 1
ATOM 3313 N N . GLU A 1 418 ? -20.935 -42.068 -3.793 1.00 80.50 418 GLU A N 1
ATOM 3314 C CA . GLU A 1 418 ? -21.115 -43.527 -3.738 1.00 80.50 418 GLU A CA 1
ATOM 3315 C C . GLU A 1 418 ? -20.178 -44.162 -2.701 1.00 80.50 418 GLU A C 1
ATOM 3317 O O . GLU A 1 418 ? -20.596 -45.000 -1.895 1.00 80.50 418 GLU A O 1
ATOM 3322 N N . ARG A 1 419 ? -18.920 -43.711 -2.650 1.00 77.88 419 ARG A N 1
ATOM 3323 C CA . ARG A 1 419 ? -17.937 -44.169 -1.664 1.00 77.88 419 ARG A CA 1
ATOM 3324 C C . ARG A 1 419 ? -18.337 -43.815 -0.246 1.00 77.88 419 ARG A C 1
ATOM 3326 O O . ARG A 1 419 ? -18.145 -44.620 0.650 1.00 77.88 419 ARG A O 1
ATOM 3333 N N . ARG A 1 420 ? -18.861 -42.615 -0.012 1.00 74.69 420 ARG A N 1
ATOM 3334 C CA . ARG A 1 420 ? -19.286 -42.202 1.332 1.00 74.69 420 ARG A CA 1
ATOM 3335 C C . ARG A 1 420 ? -20.535 -42.942 1.809 1.00 74.69 420 ARG A C 1
ATOM 3337 O O . ARG A 1 420 ? -20.682 -43.148 3.009 1.00 74.69 420 ARG A O 1
ATOM 3344 N N . ASN A 1 421 ? -21.395 -43.363 0.885 1.00 71.19 421 ASN A N 1
ATOM 3345 C CA . ASN A 1 421 ? -22.612 -44.114 1.191 1.00 71.19 421 ASN A CA 1
ATOM 3346 C C . ASN A 1 421 ? -22.392 -45.637 1.254 1.00 71.19 421 ASN A C 1
ATOM 3348 O O . ASN A 1 421 ? -23.292 -46.367 1.665 1.00 71.19 421 ASN A O 1
ATOM 3352 N N . SER A 1 422 ? -21.213 -46.133 0.866 1.00 68.19 422 SER A N 1
ATOM 3353 C CA . SER A 1 422 ? -20.890 -47.562 0.827 1.00 68.19 422 SER A CA 1
ATOM 3354 C C . SER A 1 422 ? -19.615 -47.882 1.615 1.00 68.19 422 SER A C 1
ATOM 3356 O O . SER A 1 422 ? -18.780 -47.026 1.873 1.00 68.19 422 SER A O 1
ATOM 3358 N N . LYS A 1 423 ? -19.419 -49.144 2.015 1.00 56.34 423 LYS A N 1
ATOM 3359 C CA . LYS A 1 423 ? -18.159 -49.599 2.644 1.00 56.34 423 LYS A CA 1
ATOM 3360 C C . LYS A 1 423 ? -17.068 -49.963 1.616 1.00 56.34 423 LYS A C 1
ATOM 3362 O O . LYS A 1 423 ? -16.119 -50.660 1.960 1.00 56.34 423 LYS A O 1
ATOM 3367 N N . ARG A 1 424 ? -17.226 -49.566 0.347 1.00 57.91 424 ARG A N 1
ATOM 3368 C CA . ARG A 1 424 ? -16.351 -49.979 -0.764 1.00 57.91 424 ARG A CA 1
ATOM 3369 C C . ARG A 1 424 ? -15.058 -49.161 -0.784 1.00 57.91 424 ARG A C 1
ATOM 3371 O O . ARG A 1 424 ? -15.038 -48.000 -0.371 1.00 57.91 424 ARG A O 1
ATOM 3378 N N . THR A 1 425 ? -13.970 -49.760 -1.265 1.00 58.12 425 THR A N 1
ATOM 3379 C CA . THR A 1 425 ? -12.692 -49.049 -1.391 1.00 58.12 425 THR A CA 1
ATOM 3380 C C . THR A 1 425 ? -12.713 -48.093 -2.591 1.00 58.12 425 THR A C 1
ATOM 3382 O O . THR A 1 425 ? -13.468 -48.287 -3.544 1.00 58.12 425 THR A O 1
ATOM 3385 N N . VAL A 1 426 ? -11.879 -47.046 -2.558 1.00 58.75 426 VAL A N 1
ATOM 3386 C CA . VAL A 1 426 ? -11.767 -46.058 -3.655 1.00 58.75 426 VAL A CA 1
ATOM 3387 C C . VAL A 1 426 ? -11.376 -46.735 -4.973 1.00 58.75 426 VAL A C 1
ATOM 3389 O O . VAL A 1 426 ? -11.869 -46.361 -6.034 1.00 58.75 426 VAL A O 1
ATOM 3392 N N . GLN A 1 427 ? -10.534 -47.766 -4.896 1.00 53.25 427 GLN A N 1
ATOM 3393 C CA . GLN A 1 427 ? -10.054 -48.520 -6.048 1.00 53.25 427 GLN A CA 1
ATOM 3394 C C . GLN A 1 427 ? -11.179 -49.315 -6.727 1.00 53.25 427 GLN A C 1
ATOM 3396 O O . GLN A 1 427 ? -11.286 -49.276 -7.950 1.00 53.25 427 GLN A O 1
ATOM 3401 N N . ASP A 1 428 ? -12.059 -49.960 -5.955 1.00 63.94 428 ASP A N 1
ATOM 3402 C CA . ASP A 1 428 ? -13.183 -50.736 -6.504 1.00 63.94 428 ASP A CA 1
ATOM 3403 C C . ASP A 1 428 ? -14.194 -49.847 -7.239 1.00 63.94 428 ASP A C 1
ATOM 3405 O O . ASP A 1 428 ? -14.715 -50.221 -8.288 1.00 63.94 428 ASP A O 1
ATOM 3409 N N . ILE A 1 429 ? -14.465 -48.657 -6.694 1.00 65.38 429 ILE A N 1
ATOM 3410 C CA . ILE A 1 429 ? -15.417 -47.699 -7.273 1.00 65.38 429 ILE A CA 1
ATOM 3411 C C . ILE A 1 429 ? -14.850 -47.091 -8.558 1.00 65.38 429 ILE A C 1
ATOM 3413 O O . ILE A 1 429 ? -15.559 -47.004 -9.559 1.00 65.38 429 ILE A O 1
ATOM 3417 N N . LEU A 1 430 ? -13.566 -46.716 -8.555 1.00 59.75 430 LEU A N 1
ATOM 3418 C CA . LEU A 1 430 ? -12.891 -46.201 -9.748 1.00 59.75 430 LEU A CA 1
ATOM 3419 C C . LEU A 1 430 ? -12.860 -47.244 -10.869 1.00 59.75 430 LEU A C 1
ATOM 3421 O O . LEU A 1 430 ? -13.196 -46.916 -12.004 1.00 59.75 430 LEU A O 1
ATOM 3425 N N . LEU A 1 431 ? -12.517 -48.499 -10.562 1.00 64.31 431 LEU A N 1
ATOM 3426 C CA . LEU A 1 431 ? -12.468 -49.576 -11.555 1.00 64.31 431 LEU A CA 1
ATOM 3427 C C . LEU A 1 431 ? -13.844 -49.858 -12.177 1.00 64.31 431 LEU A C 1
ATOM 3429 O O . LEU A 1 431 ? -13.943 -50.002 -13.395 1.00 64.31 431 LEU A O 1
ATOM 3433 N N . ASP A 1 432 ? -14.912 -49.891 -11.378 1.00 71.75 432 ASP A N 1
ATOM 3434 C CA . ASP A 1 432 ? -16.274 -50.064 -11.899 1.00 71.75 432 ASP A CA 1
ATOM 3435 C C . ASP A 1 432 ? -16.739 -48.863 -12.731 1.00 71.75 432 ASP A C 1
ATOM 3437 O O . ASP A 1 432 ? -17.378 -49.041 -13.771 1.00 71.75 432 ASP A O 1
ATOM 3441 N N . ALA A 1 433 ? -16.406 -47.640 -12.314 1.00 67.88 433 ALA A N 1
ATOM 3442 C CA . ALA A 1 433 ? -16.723 -46.441 -13.079 1.00 67.88 433 ALA A CA 1
ATOM 3443 C C . ALA A 1 433 ? -15.969 -46.399 -14.419 1.00 67.88 433 ALA A C 1
ATOM 3445 O O . ALA A 1 433 ? -16.556 -46.046 -15.443 1.00 67.88 433 ALA A O 1
ATOM 3446 N N . MET A 1 434 ? -14.698 -46.813 -14.441 1.00 66.31 434 MET A N 1
ATOM 3447 C CA . MET A 1 434 ? -13.907 -46.923 -15.671 1.00 66.31 434 MET A CA 1
ATOM 3448 C C . MET A 1 434 ? -14.473 -47.986 -16.620 1.00 66.31 434 MET A C 1
ATOM 3450 O O . MET A 1 434 ? -14.583 -47.719 -17.818 1.00 66.31 434 MET A O 1
ATOM 3454 N N . LYS A 1 435 ? -14.913 -49.142 -16.098 1.00 68.94 435 LYS A N 1
ATOM 3455 C CA . LYS A 1 435 ? -15.610 -50.175 -16.886 1.00 68.94 435 LYS A CA 1
ATOM 3456 C C . LYS A 1 435 ? -16.921 -49.659 -17.477 1.00 68.94 435 LYS A C 1
ATOM 3458 O O . LYS A 1 435 ? -17.169 -49.846 -18.663 1.00 68.94 435 LYS A O 1
ATOM 3463 N N . LYS A 1 436 ? -17.746 -48.961 -16.684 1.00 72.12 436 LYS A N 1
ATOM 3464 C CA . LYS A 1 436 ? -19.013 -48.363 -17.153 1.00 72.12 436 LYS A CA 1
ATOM 3465 C C . LYS A 1 436 ? -18.808 -47.302 -18.237 1.00 72.12 436 LYS A C 1
ATOM 3467 O O . LYS A 1 436 ? -19.671 -47.145 -19.093 1.00 72.12 436 LYS A O 1
ATOM 3472 N N . ARG A 1 437 ? -17.679 -46.587 -18.209 1.00 69.44 437 ARG A N 1
ATOM 3473 C CA . ARG A 1 437 ? -17.315 -45.566 -19.206 1.00 69.44 437 ARG A CA 1
ATOM 3474 C C . ARG A 1 437 ? -16.553 -46.125 -20.416 1.00 69.44 437 ARG A C 1
ATOM 3476 O O . ARG A 1 437 ? -16.241 -45.356 -21.317 1.00 69.44 437 ARG A O 1
ATOM 3483 N N . GLY A 1 438 ? -16.261 -47.430 -20.452 1.00 57.81 438 GLY A N 1
ATOM 3484 C CA . GLY A 1 438 ? -15.539 -48.080 -21.554 1.00 57.81 438 GLY A CA 1
ATOM 3485 C C . GLY A 1 438 ? -14.055 -47.703 -21.651 1.00 57.81 438 GLY A C 1
ATOM 3486 O O . GLY A 1 438 ? -13.487 -47.756 -22.736 1.00 57.81 438 GLY A O 1
ATOM 3487 N N . ILE A 1 439 ? -13.445 -47.273 -20.540 1.00 55.09 439 ILE A N 1
ATOM 3488 C CA . ILE A 1 439 ? -12.055 -46.778 -20.481 1.00 55.09 439 ILE A CA 1
ATOM 3489 C C . ILE A 1 439 ? -11.093 -47.851 -19.922 1.00 55.09 439 ILE A C 1
ATOM 3491 O O . ILE A 1 439 ? -9.879 -47.705 -20.048 1.00 55.09 439 ILE A O 1
ATOM 3495 N N . ALA A 1 440 ? -11.618 -48.921 -19.309 1.00 46.50 440 ALA A N 1
ATOM 3496 C CA . ALA A 1 440 ? -10.848 -50.020 -18.710 1.00 46.50 440 ALA A CA 1
ATOM 3497 C C . ALA A 1 440 ? -10.961 -51.329 -19.492 1.00 46.50 440 ALA A C 1
ATOM 3499 O O . ALA A 1 440 ? -12.090 -51.643 -19.936 1.00 46.50 440 ALA A O 1
#

Sequence (440 aa):
MSENILWGDLETFSEIPIKNGTHAYAEGAEVMLFAWAINDGPVNVWDVTAGGGIPHGLYEAIVAPETLLYFHNSHFDRTVLRYAMPRLAPPVERWRDTMVQALAHGLPGALGALCEVLGVPQDKAKDKEGKSLIQLFCKPRPKNSKLRRATSKTHPEEWRRFVAYAGLDIEAMREVYKRLPKWNYQGTELALWHRDQQINDRGVCMDVQLAQAAIEAVDLEQKRLAKRTQVMTDGEVQAATQRDALIKHIVESYGVELPDMQRSTLERRITDPDLPSAVKELLAIRLQASTTSTSKYKSLMKDVSSDGRLRGTLQFCGASRTGRWAGRLFQPQNLPRPSLEQEQIPVLFAHPASAGHGLNMQDGGNILVFFSHWWDLEQYQQIIERIGPTRQIQAGHNRPVFIHHIIAADTMDEMVMERRNSKRTVQDILLDAMKKRGIA

Organism: NCBI:txid1151001

Radius of gyration: 29.61 Å; chains: 1; bounding box: 64×81×77 Å

pLDDT: mean 87.8, std 10.78, range [43.31, 98.31]